Protein AF-0000000080697682 (afdb_homodimer)

Foldseek 3Di:
DDDPLVVVVVVCVVVQKAWAWKFFADPVQQQQDAPQAATEIETEIEHAPVQVVDPDNDDFWDKDDDPNRYIYIYGYLVVLLVCLQVQNLVSLLSLQGPGTSDHDPVLNVLCVVCSQVRHFLAVLLVVLLVQLVVLVVVDDLQDKDQLSSVVSNQQSLLQSVCCQPVNTRRHSYPLRSCVPPDPVLSVVVVVVSVVRRHDDNRDIDRDDPVVSVVSVVSSVVSVPDDGDDDDRGDCVSSVVSVVVVNCVVHND/DDDPLVVVVVVCVVVQKAWAWKFFADPVQQQQDAPQAATEIETEIEHAPVQVVDPDNDDFWDKDDDPNRYIYIYGYLVVLLVCLQVQNLVSLLSLQGPGTSDHDVVLNVLCVVCSQVRHALAVLLVVLLVQLVVLVVVDDLQDWAQLSSVVSNQQSLLQNVCCQPVNTRRHSYPLRSCVPPDPVLSVVVVVVSVVRRHDDNRDIDRDDPVVSVVSVVSSVVSVPDDGDDDDRGDCVSSVVSSVVVNCVVHND

Secondary structure (DSSP, 8-state):
---HHHHHHHHHHHHT-EEEEEEEEHHHHHT---TTPPEEEEEEEE--HHHHSSSSPPP-EEEEEETTTEEEEEEEHHHHHHHHHTT-HHHHHHTT-S-EEEE-HHHHHHHHHHHHHH--HHHHHHHHHHHHHHHHHT--TTSEEEHHHHHHHHHHHHHHHHHHHT-SPPPSSHHHHGGGS-HHHHHHHHHHHHHHHTS-TT-EEEPPHHHHHHHHHHHHHHHH---PPPP---SHHHHHHHHHHHHHHS--/---HHHHHHHHHHHHT-EEEEEEEEHHHHHT---TTPPEEEEEEEE--HHHHSSSSPPP-EEEEEETTTEEEEEEEHHHHHHHHHTT-HHHHHHTT-S-EEEE-HHHHHHHHHHHHHH--HHHHHHHHHHHHHHHHHT--TTSEEEHHHHHHHHHHHHHHHHHHHT-SPPPSSHHHHGGGS-HHHHHHHHHHHHHHTTS-TT-EEEPPHHHHHHHHHHHHHHHH---PPPP---SHHHHHHHHHHHHHHS--

pLDDT: mean 94.92, std 4.72, range [60.0, 98.81]

Solvent-accessible surface area (backbone atoms only — not comparable to full-atom values): 26744 Å² total; per-residue (Å²): 129,80,53,67,52,57,49,49,52,51,48,25,61,75,68,59,41,44,66,42,32,28,22,36,37,63,47,61,31,29,66,55,35,24,76,78,50,56,48,40,34,37,33,31,27,45,58,52,62,65,58,61,52,39,63,56,86,61,86,49,60,52,74,48,78,46,94,79,47,37,35,38,44,33,32,25,48,44,54,48,49,54,35,41,56,62,22,35,58,70,63,55,33,56,75,44,31,82,42,70,63,43,69,31,65,68,58,48,52,53,45,62,67,47,48,66,78,36,44,44,34,32,54,31,28,53,51,21,46,49,49,16,50,56,45,46,72,77,51,57,68,90,39,73,31,46,48,59,56,50,50,51,22,52,43,27,41,36,39,21,46,36,13,61,74,72,46,51,78,48,70,43,30,46,71,67,52,43,68,84,51,59,66,70,57,45,53,52,50,50,50,49,38,56,50,37,43,72,31,62,66,76,39,67,40,68,64,51,73,66,54,45,50,48,51,52,50,48,52,52,51,53,71,66,60,78,53,68,82,75,75,84,66,77,57,64,68,52,27,49,50,51,44,54,48,43,44,69,78,42,62,130,128,79,52,67,52,57,50,49,52,52,49,26,61,75,67,57,41,45,66,40,31,27,22,37,38,64,47,62,33,31,67,53,35,24,78,78,51,56,47,39,34,37,32,32,27,46,60,50,62,65,59,62,52,40,63,56,86,60,86,50,61,53,74,47,80,46,96,79,48,37,36,39,45,32,32,24,48,44,51,49,46,53,36,40,55,60,21,36,54,68,62,55,34,55,75,44,31,81,42,71,62,42,68,32,64,68,59,48,53,54,46,63,67,49,47,65,78,37,42,41,34,32,53,32,28,53,51,22,46,49,48,17,50,57,45,46,72,74,50,57,70,90,39,74,30,45,46,60,57,50,50,53,23,51,44,27,40,36,39,21,47,35,13,59,74,72,44,51,77,47,69,44,30,47,71,68,50,44,66,84,49,59,66,68,55,45,52,52,50,52,49,49,36,56,51,36,44,75,32,62,67,77,40,67,41,69,62,52,71,66,55,45,51,47,52,52,50,45,51,53,49,52,71,66,58,78,54,68,82,75,75,86,64,77,58,65,68,53,28,50,51,51,45,53,48,42,45,68,78,44,63,130

Sequence (504 aa):
MQPIPAKLATLAQQENLHFLLAVESGSRAWGFASPDSDYDVRALYIRPSAHYLAIDEGKDTFEFIEDEWFDVGAWDIRKALRLLRKSNAVLLEWLRSPVVYAADSAFVRDLNTLAPQYAQAAPLLHHYRGIARNALGAMDLHGEIRLKKWFYVLRPLLAARWAVQRGGIPPMTLAELMADLPPAAVAEIRDLIALKSGQAENYRHRLSASLIALTKTLAAEVAALTAPAPPAPATAPLDALFRTTLQRVYPCMQPIPAKLATLAQQENLHFLLAVESGSRAWGFASPDSDYDVRALYIRPSAHYLAIDEGKDTFEFIEDEWFDVGAWDIRKALRLLRKSNAVLLEWLRSPVVYAADSAFVRDLNTLAPQYAQAAPLLHHYRGIARNALGAMDLHGEIRLKKWFYVLRPLLAARWAVQRGGIPPMTLAELMADLPPAAVAEIRDLIALKSGQAENYRHRLSASLIALTKTLAAEVAALTAPAPPAPATAPLDALFRTTLQRVYPC

Radius of gyration: 32.2 Å; Cα contacts (8 Å, |Δi|>4): 781; chains: 2; bounding box: 49×93×56 Å

Nearest PDB structures (foldseek):
  7ae9-assembly2_G  TM=5.198E-01  e=7.297E-02  Aphanizomenon flos-aquae 2012/KM1/D3
  7bxo-assembly1_A  TM=4.953E-01  e=7.723E-02  Shewanella oneidensis MR-1
  6m6u-assembly1_F  TM=4.856E-01  e=1.085E-01  Shewanella oneidensis MR-1
  7bxo-assembly1_A  TM=5.392E-01  e=1.101E-01  Shewanella oneidensis MR-1
  7ae9-assembly2_G  TM=5.206E-01  e=9.833E-02  Aphanizomenon flos-aquae 2012/KM1/D3

Structure (mmCIF, N/CA/C/O backbone):
data_AF-0000000080697682-model_v1
#
loop_
_entity.id
_entity.type
_entity.pdbx_description
1 polymer Nucleotidyltransferase
#
loop_
_atom_site.group_PDB
_atom_site.id
_atom_site.type_symbol
_atom_site.label_atom_id
_atom_site.label_alt_id
_atom_site.label_comp_id
_atom_site.label_asym_id
_atom_site.label_entity_id
_atom_site.label_seq_id
_atom_site.pdbx_PDB_ins_code
_atom_site.Cartn_x
_atom_site.Cartn_y
_atom_site.Cartn_z
_atom_site.occupancy
_atom_site.B_iso_or_equiv
_atom_site.auth_seq_id
_atom_site.auth_comp_id
_atom_site.auth_asym_id
_atom_site.auth_atom_id
_atom_site.pdbx_PDB_model_num
ATOM 1 N N . MET A 1 1 ? -19.75 34.781 -6.543 1 60.12 1 MET A N 1
ATOM 2 C CA . MET A 1 1 ? -18.859 33.656 -6.344 1 60.12 1 MET A CA 1
ATOM 3 C C . MET A 1 1 ? -19.391 32.719 -5.262 1 60.12 1 MET A C 1
ATOM 5 O O . MET A 1 1 ? -19.953 33.156 -4.262 1 60.12 1 MET A O 1
ATOM 9 N N . GLN A 1 2 ? -19.625 31.422 -5.609 1 72.12 2 GLN A N 1
ATOM 10 C CA . GLN A 1 2 ? -20.141 30.484 -4.617 1 72.12 2 GLN A CA 1
ATOM 11 C C . GLN A 1 2 ? -19.281 30.469 -3.361 1 72.12 2 GLN A C 1
ATOM 13 O O . GLN A 1 2 ? -18.047 30.5 -3.447 1 72.12 2 GLN A O 1
ATOM 18 N N . PRO A 1 3 ? -19.984 30.625 -2.279 1 87.75 3 PRO A N 1
ATOM 19 C CA . PRO A 1 3 ? -19.219 30.516 -1.034 1 87.75 3 PRO A CA 1
ATOM 20 C C . PRO A 1 3 ? -18.453 29.203 -0.914 1 87.75 3 PRO A C 1
ATOM 22 O O . PRO A 1 3 ? -18.844 28.203 -1.517 1 87.75 3 PRO A O 1
ATOM 25 N N . ILE A 1 4 ? -17.328 29.219 -0.329 1 92 4 ILE A N 1
ATOM 26 C CA . ILE A 1 4 ? -16.391 28.109 -0.208 1 92 4 ILE A CA 1
ATOM 27 C C . ILE A 1 4 ? -17.141 26.875 0.284 1 92 4 ILE A C 1
ATOM 29 O O . ILE A 1 4 ? -16.984 25.781 -0.284 1 92 4 ILE A O 1
ATOM 33 N N . PRO A 1 5 ? -18.094 26.953 1.247 1 94.38 5 PRO A N 1
ATOM 34 C CA . PRO A 1 5 ? -18.828 25.75 1.671 1 94.38 5 PRO A CA 1
ATOM 35 C C . PRO A 1 5 ? -19.672 25.156 0.551 1 94.38 5 PRO A C 1
ATOM 37 O O . PRO A 1 5 ? -19.75 23.922 0.434 1 94.38 5 PRO A O 1
ATOM 40 N N . ALA A 1 6 ? -20.219 25.953 -0.236 1 94.12 6 ALA A N 1
ATOM 41 C CA . ALA A 1 6 ? -21.016 25.453 -1.359 1 94.12 6 ALA A CA 1
ATOM 42 C C . ALA A 1 6 ? -20.125 24.766 -2.395 1 94.12 6 ALA A C 1
ATOM 44 O O . ALA A 1 6 ? -20.516 23.75 -2.971 1 94.12 6 ALA A O 1
ATOM 45 N N . LYS A 1 7 ? -18.984 25.359 -2.604 1 93.25 7 LYS A N 1
ATOM 46 C CA . LYS A 1 7 ? -18.031 24.75 -3.527 1 93.25 7 LYS A CA 1
ATOM 47 C C . LYS A 1 7 ? -17.562 23.391 -3.02 1 93.25 7 LYS A C 1
ATOM 49 O O . LYS A 1 7 ? -17.438 22.453 -3.797 1 93.25 7 LYS A O 1
ATOM 54 N N . LEU A 1 8 ? -17.391 23.312 -1.742 1 95.88 8 LEU A N 1
ATOM 55 C CA . LEU A 1 8 ? -16.953 22.047 -1.133 1 95.88 8 LEU A CA 1
ATOM 56 C C . LEU A 1 8 ? -18.031 20.984 -1.259 1 95.88 8 LEU A C 1
ATOM 58 O O . LEU A 1 8 ? -17.734 19.812 -1.495 1 95.88 8 LEU A O 1
ATOM 62 N N . ALA A 1 9 ? -19.234 21.391 -1.108 1 96.31 9 ALA A N 1
ATOM 63 C CA . ALA A 1 9 ? -20.359 20.453 -1.254 1 96.31 9 ALA A CA 1
ATOM 64 C C . ALA A 1 9 ? -20.422 19.906 -2.672 1 96.31 9 ALA A C 1
ATOM 66 O O . ALA A 1 9 ? -20.656 18.703 -2.865 1 96.31 9 ALA A O 1
ATOM 67 N N . THR A 1 10 ? -20.234 20.781 -3.627 1 95.12 10 THR A N 1
ATOM 68 C CA . THR A 1 10 ? -20.219 20.359 -5.023 1 95.12 10 THR A CA 1
ATOM 69 C C . THR A 1 10 ? -19.062 19.391 -5.281 1 95.12 10 THR A C 1
ATOM 71 O O . THR A 1 10 ? -19.266 18.359 -5.934 1 95.12 10 THR A O 1
ATOM 74 N N . LEU A 1 11 ? -17.922 19.734 -4.75 1 95.06 11 LEU A N 1
ATOM 75 C CA . LEU A 1 11 ? -16.75 18.891 -4.91 1 95.06 11 LEU A CA 1
ATOM 76 C C . LEU A 1 11 ? -16.969 17.531 -4.273 1 95.06 11 LEU A C 1
ATOM 78 O O . LEU A 1 11 ? -16.562 16.5 -4.828 1 95.06 11 LEU A O 1
ATOM 82 N N . ALA A 1 12 ? -17.578 17.5 -3.08 1 97.06 12 ALA A N 1
ATOM 83 C CA . ALA A 1 12 ? -17.859 16.25 -2.381 1 97.06 12 ALA A CA 1
ATOM 84 C C . ALA A 1 12 ? -18.734 15.336 -3.232 1 97.06 12 ALA A C 1
ATOM 86 O O . ALA A 1 12 ? -18.516 14.125 -3.293 1 97.06 12 ALA A O 1
ATOM 87 N N . GLN A 1 13 ? -19.703 15.891 -3.883 1 96.69 13 GLN A N 1
ATOM 88 C CA . GLN A 1 13 ? -20.594 15.125 -4.754 1 96.69 13 GLN A CA 1
ATOM 89 C C . GLN A 1 13 ? -19.844 14.617 -5.984 1 96.69 13 GLN A C 1
ATOM 91 O O . GLN A 1 13 ? -19.969 13.445 -6.348 1 96.69 13 GLN A O 1
ATOM 96 N N . GLN A 1 14 ? -19.094 15.492 -6.594 1 95.5 14 GLN A N 1
ATOM 97 C CA . GLN A 1 14 ? -18.375 15.156 -7.809 1 95.5 14 GLN A CA 1
ATOM 98 C C . GLN A 1 14 ? -17.344 14.047 -7.551 1 95.5 14 GLN A C 1
ATOM 100 O O . GLN A 1 14 ? -17.172 13.156 -8.375 1 95.5 14 GLN A O 1
ATOM 105 N N . GLU A 1 15 ? -16.719 14.078 -6.402 1 95 15 GLU A N 1
ATOM 106 C CA . GLU A 1 15 ? -15.641 13.156 -6.07 1 95 15 GLU A CA 1
ATOM 107 C C . GLU A 1 15 ? -16.156 11.969 -5.27 1 95 15 GLU A C 1
ATOM 109 O O . GLU A 1 15 ? -15.406 11.031 -4.973 1 95 15 GLU A O 1
ATOM 114 N N . ASN A 1 16 ? -17.438 11.977 -4.906 1 96.31 16 ASN A N 1
ATOM 115 C CA . ASN A 1 16 ? -18.062 10.922 -4.113 1 96.31 16 ASN A CA 1
ATOM 116 C C . ASN A 1 16 ? -17.297 10.68 -2.809 1 96.31 16 ASN A C 1
ATOM 118 O O . ASN A 1 16 ? -16.844 9.57 -2.549 1 96.31 16 ASN A O 1
ATOM 122 N N . LEU A 1 17 ? -17.188 11.727 -2.025 1 97.69 17 LEU A N 1
ATOM 123 C CA . LEU A 1 17 ? -16.516 11.672 -0.733 1 97.69 17 LEU A CA 1
ATOM 124 C C . LEU A 1 17 ? -17.234 12.555 0.289 1 97.69 17 LEU A C 1
ATOM 126 O O . LEU A 1 17 ? -18.172 13.273 -0.054 1 97.69 17 LEU A O 1
ATOM 130 N N . HIS A 1 18 ? -16.938 12.398 1.51 1 98.38 18 HIS A N 1
ATOM 131 C CA . HIS A 1 18 ? -17.422 13.211 2.627 1 98.38 18 HIS A CA 1
ATOM 132 C C . HIS A 1 18 ? -16.266 13.969 3.291 1 98.38 18 HIS A C 1
ATOM 134 O O . HIS A 1 18 ? -15.297 13.359 3.74 1 98.38 18 HIS A O 1
ATOM 140 N N . PHE A 1 19 ? -16.359 15.266 3.273 1 98.62 19 PHE A N 1
ATOM 141 C CA . PHE A 1 19 ? -15.344 16.062 3.951 1 98.62 19 PHE A CA 1
ATOM 142 C C . PHE A 1 19 ? -15.477 15.93 5.465 1 98.62 19 PHE A C 1
ATOM 144 O O . PHE A 1 19 ? -16.547 16.203 6.023 1 98.62 19 PHE A O 1
ATOM 151 N N . LEU A 1 20 ? -14.438 15.516 6.086 1 98.81 20 LEU A N 1
ATOM 152 C CA . LEU A 1 20 ? -14.391 15.375 7.539 1 98.81 20 LEU A CA 1
ATOM 153 C C . LEU A 1 20 ? -13.969 16.688 8.195 1 98.81 20 LEU A C 1
ATOM 155 O O . LEU A 1 20 ? -14.367 16.969 9.328 1 98.81 20 LEU A O 1
ATOM 159 N N . LEU A 1 21 ? -13.188 17.375 7.52 1 98.62 21 LEU A N 1
ATOM 160 C CA . LEU A 1 21 ? -12.68 18.688 7.922 1 98.62 21 LEU A CA 1
ATOM 161 C C . LEU A 1 21 ? -12.211 19.484 6.711 1 98.62 21 LEU A C 1
ATOM 163 O O . LEU A 1 21 ? -11.555 18.938 5.82 1 98.62 21 LEU A O 1
ATOM 167 N N . ALA A 1 22 ? -12.562 20.703 6.598 1 98.5 22 ALA A N 1
ATOM 168 C CA . ALA A 1 22 ? -12.047 21.656 5.613 1 98.5 22 ALA A CA 1
ATOM 169 C C . ALA A 1 22 ? -11.766 23.016 6.254 1 98.5 22 ALA A C 1
ATOM 171 O O . ALA A 1 22 ? -12.648 23.594 6.887 1 98.5 22 ALA A O 1
ATOM 172 N N . VAL A 1 23 ? -10.555 23.438 6.07 1 98 23 VAL A N 1
ATOM 173 C CA . VAL A 1 23 ? -10.148 24.641 6.789 1 98 23 VAL A CA 1
ATOM 174 C C . VAL A 1 23 ? -9.312 25.531 5.875 1 98 23 VAL A C 1
ATOM 176 O O . VAL A 1 23 ? -8.844 25.094 4.824 1 98 23 VAL A O 1
ATOM 179 N N . GLU A 1 24 ? -9.234 26.797 6.32 1 96.75 24 GLU A N 1
ATOM 180 C CA . GLU A 1 24 ? -8.305 27.703 5.672 1 96.75 24 GLU A CA 1
ATOM 181 C C . GLU A 1 24 ? -6.879 27.484 6.152 1 96.75 24 GLU A C 1
ATOM 183 O O . GLU A 1 24 ? -6.648 27.25 7.344 1 96.75 24 GLU A O 1
ATOM 188 N N . SER A 1 25 ? -6.008 27.391 5.223 1 94.88 25 SER A N 1
ATOM 189 C CA . SER A 1 25 ? -4.586 27.375 5.539 1 94.88 25 SER A CA 1
ATOM 190 C C . SER A 1 25 ? -3.871 28.578 4.945 1 94.88 25 SER A C 1
ATOM 192 O O . SER A 1 25 ? -4.516 29.547 4.523 1 94.88 25 SER A O 1
ATOM 194 N N . GLY A 1 26 ? -2.635 28.719 5.121 1 91 26 GLY A N 1
ATOM 195 C CA . GLY A 1 26 ? -1.855 29.781 4.523 1 91 26 GLY A CA 1
ATOM 196 C C . GLY A 1 26 ? -1.986 31.109 5.27 1 91 26 GLY A C 1
ATOM 197 O O . GLY A 1 26 ? -2.223 31.109 6.477 1 91 26 GLY A O 1
ATOM 198 N N . SER A 1 27 ? -1.855 32.156 4.457 1 90.38 27 SER A N 1
ATOM 199 C CA . SER A 1 27 ? -1.736 33.5 5.043 1 90.38 27 SER A CA 1
ATOM 200 C C . SER A 1 27 ? -3.021 33.906 5.754 1 90.38 27 SER A C 1
ATOM 202 O O . SER A 1 27 ? -2.977 34.531 6.816 1 90.38 27 SER A O 1
ATOM 204 N N . ARG A 1 28 ? -4.098 33.594 5.203 1 90.69 28 ARG A N 1
ATOM 205 C CA . ARG A 1 28 ? -5.375 33.969 5.805 1 90.69 28 ARG A CA 1
ATOM 206 C C . ARG A 1 28 ? -5.551 33.281 7.164 1 90.69 28 ARG A C 1
ATOM 208 O O . ARG A 1 28 ? -6.012 33.906 8.117 1 90.69 28 ARG A O 1
ATOM 215 N N . ALA A 1 29 ? -5.141 32.062 7.258 1 92.81 29 ALA A N 1
ATOM 216 C CA . ALA A 1 29 ? -5.242 31.328 8.523 1 92.81 29 ALA A CA 1
ATOM 217 C C . ALA A 1 29 ? -4.191 31.797 9.516 1 92.81 29 ALA A C 1
ATOM 219 O O . ALA A 1 29 ? -4.43 31.812 10.727 1 92.81 29 ALA A O 1
ATOM 220 N N . TRP A 1 30 ? -3.076 32.219 9.016 1 92.81 30 TRP A N 1
ATOM 221 C CA . TRP A 1 30 ? -1.981 32.656 9.875 1 92.81 30 TRP A CA 1
ATOM 222 C C . TRP A 1 30 ? -2.236 34.062 10.422 1 92.81 30 TRP A C 1
ATOM 224 O O . TRP A 1 30 ? -1.605 34.469 11.391 1 92.81 30 TRP A O 1
ATOM 234 N N . GLY A 1 31 ? -3.068 34.844 9.703 1 90.25 31 GLY A N 1
ATOM 235 C CA . GLY A 1 31 ? -3.473 36.125 10.219 1 90.25 31 GLY A CA 1
ATOM 236 C C . GLY A 1 31 ? -2.738 37.281 9.578 1 90.25 31 GLY A C 1
ATOM 237 O O . GLY A 1 31 ? -2.639 38.375 10.156 1 90.25 31 GLY A O 1
ATOM 238 N N . PHE A 1 32 ? -2.156 37.125 8.445 1 90.56 32 PHE A N 1
ATOM 239 C CA . PHE A 1 32 ? -1.452 38.219 7.828 1 90.56 32 PHE A CA 1
ATOM 240 C C . PHE A 1 32 ? -1.725 38.281 6.328 1 90.56 32 PHE A C 1
ATOM 242 O O . PHE A 1 32 ? -0.826 38.594 5.539 1 90.56 32 PHE A O 1
ATOM 249 N N . ALA A 1 33 ? -2.943 37.938 5.945 1 90 33 ALA A N 1
ATOM 250 C CA . ALA A 1 33 ? -3.34 37.906 4.539 1 90 33 ALA A CA 1
ATOM 251 C C . ALA A 1 33 ? -3.406 39.344 3.982 1 90 33 ALA A C 1
ATOM 253 O O . ALA A 1 33 ? -3.74 40.281 4.707 1 90 33 ALA A O 1
ATOM 254 N N . SER A 1 34 ? -3.025 39.406 2.73 1 88.75 34 SER A N 1
ATOM 255 C CA . SER A 1 34 ? -3.314 40.594 1.941 1 88.75 34 SER A CA 1
ATOM 256 C C . SER A 1 34 ? -4.695 40.5 1.304 1 88.75 34 SER A C 1
ATOM 258 O O . SER A 1 34 ? -5.316 39.438 1.278 1 88.75 34 SER A O 1
ATOM 260 N N . PRO A 1 35 ? -5.164 41.688 0.806 1 85.44 35 PRO A N 1
ATOM 261 C CA . PRO A 1 35 ? -6.461 41.656 0.125 1 85.44 35 PRO A CA 1
ATOM 262 C C . PRO A 1 35 ? -6.488 40.688 -1.053 1 85.44 35 PRO A C 1
ATOM 264 O O . PRO A 1 35 ? -7.523 40.062 -1.334 1 85.44 35 PRO A O 1
ATOM 267 N N . ASP A 1 36 ? -5.391 40.5 -1.7 1 86.75 36 ASP A N 1
ATOM 268 C CA . ASP A 1 36 ? -5.348 39.688 -2.91 1 86.75 36 AS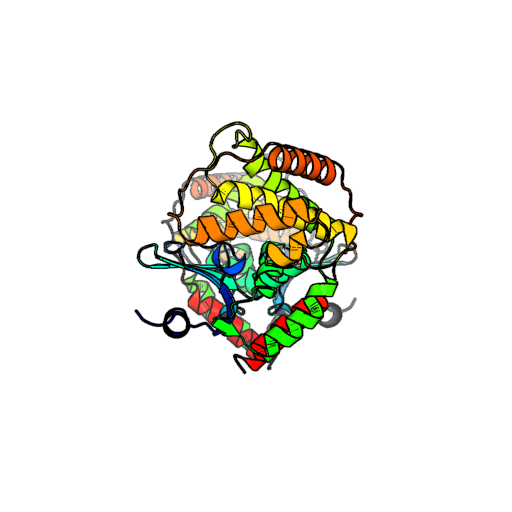P A CA 1
ATOM 269 C C . ASP A 1 36 ? -4.781 38.312 -2.617 1 86.75 36 ASP A C 1
ATOM 271 O O . ASP A 1 36 ? -4.422 37.562 -3.537 1 86.75 36 ASP A O 1
ATOM 275 N N . SER A 1 37 ? -4.766 38.031 -1.302 1 88.12 37 SER A N 1
ATOM 276 C CA . SER A 1 37 ? -4.32 36.688 -0.958 1 88.12 37 SER A CA 1
ATOM 277 C C . SER A 1 37 ? -5.328 35.625 -1.412 1 88.12 37 SER A C 1
ATOM 279 O O . SER A 1 37 ? -6.539 35.844 -1.32 1 88.12 37 SER A O 1
ATOM 281 N N . ASP A 1 38 ? -4.859 34.531 -1.916 1 89 38 ASP A N 1
ATOM 282 C CA . ASP A 1 38 ? -5.719 33.438 -2.346 1 89 38 ASP A CA 1
ATOM 283 C C . ASP A 1 38 ? -6.262 32.656 -1.146 1 89 38 ASP A C 1
ATOM 285 O O . ASP A 1 38 ? -5.875 32.938 -0.005 1 89 38 ASP A O 1
ATOM 289 N N . TYR A 1 39 ? -7.359 31.906 -1.436 1 92.25 39 TYR A N 1
ATOM 290 C CA . TYR A 1 39 ? -7.898 30.969 -0.446 1 92.25 39 TYR A CA 1
ATOM 291 C C . TYR A 1 39 ? -7.277 29.594 -0.598 1 92.25 39 TYR A C 1
ATOM 293 O O . TYR A 1 39 ? -7.406 28.953 -1.648 1 92.25 39 TYR A O 1
ATOM 301 N N . ASP A 1 40 ? -6.617 29.188 0.394 1 93.94 40 ASP A N 1
ATOM 302 C CA . ASP A 1 40 ? -5.969 27.875 0.459 1 93.94 40 ASP A CA 1
ATOM 303 C C . ASP A 1 40 ? -6.734 26.938 1.375 1 93.94 40 ASP A C 1
ATOM 305 O O . ASP A 1 40 ? -6.516 26.922 2.588 1 93.94 40 ASP A O 1
ATOM 309 N N . VAL A 1 41 ? -7.531 26.141 0.739 1 96.88 41 VAL A N 1
ATOM 310 C CA . VAL A 1 41 ? -8.367 25.234 1.531 1 96.88 41 VAL A CA 1
ATOM 311 C C . VAL A 1 41 ? -7.688 23.875 1.647 1 96.88 41 VAL A C 1
ATOM 313 O O . VAL A 1 41 ? -7.211 23.328 0.652 1 96.88 41 VAL A O 1
ATOM 316 N N . ARG A 1 42 ? -7.578 23.391 2.82 1 98.12 42 ARG A N 1
ATOM 317 C CA . ARG A 1 42 ? -7.07 22.047 3.119 1 98.12 42 ARG A CA 1
ATOM 318 C C . ARG A 1 42 ? -8.141 21.203 3.795 1 98.12 42 ARG A C 1
ATOM 320 O O . ARG A 1 42 ? -8.898 21.688 4.629 1 98.12 42 ARG A O 1
ATOM 327 N N . ALA A 1 43 ? -8.156 19.938 3.377 1 98.5 43 ALA A N 1
ATOM 328 C CA . ALA A 1 43 ? -9.305 19.156 3.844 1 98.5 43 ALA A CA 1
ATOM 329 C C . ALA A 1 43 ? -8.914 17.703 4.102 1 98.5 43 ALA A C 1
ATOM 331 O O . ALA A 1 43 ? -7.883 17.234 3.613 1 98.5 43 ALA A O 1
ATOM 332 N N . LEU A 1 44 ? -9.656 17.078 4.941 1 98.75 44 LEU A N 1
ATOM 333 C CA . LEU A 1 44 ? -9.68 15.641 5.176 1 98.75 44 LEU A CA 1
ATOM 334 C C . LEU A 1 44 ? -10.992 15.039 4.684 1 98.75 44 LEU A C 1
ATOM 336 O O . LEU A 1 44 ? -12.062 15.625 4.883 1 98.75 44 LEU A O 1
ATOM 340 N N . TYR A 1 45 ? -10.867 13.945 4.062 1 98.75 45 TYR A N 1
ATOM 341 C CA . TYR A 1 45 ? -12.086 13.336 3.535 1 98.75 45 TYR A CA 1
ATOM 342 C C . TYR A 1 45 ? -12.078 11.828 3.734 1 98.75 45 TYR A C 1
ATOM 344 O O . TYR A 1 45 ? -11.047 11.25 4.094 1 98.75 45 TYR A O 1
ATOM 352 N N . ILE A 1 46 ? -13.227 11.258 3.627 1 98.69 46 ILE A N 1
ATOM 353 C CA . ILE A 1 46 ? -13.422 9.812 3.664 1 98.69 46 ILE A CA 1
ATOM 354 C C . ILE A 1 46 ? -14.312 9.383 2.502 1 98.69 46 ILE A C 1
ATOM 356 O O . ILE A 1 46 ? -15.156 10.148 2.039 1 98.69 46 ILE A O 1
ATOM 360 N N . ARG A 1 47 ? -14.055 8.25 2.025 1 98 47 ARG A N 1
ATOM 361 C CA . ARG A 1 47 ? -14.828 7.691 0.92 1 98 47 ARG A CA 1
ATOM 362 C C . ARG A 1 47 ? -15.641 6.484 1.376 1 98 47 ARG A C 1
ATOM 364 O O . ARG A 1 47 ? -15.484 6.012 2.504 1 98 47 ARG A O 1
ATOM 371 N N . PRO A 1 48 ? -16.578 6.055 0.54 1 97.44 48 PRO A N 1
ATOM 372 C CA . PRO A 1 48 ? -17.344 4.852 0.879 1 97.44 48 PRO A CA 1
ATOM 373 C C . PRO A 1 48 ? -16.453 3.627 1.084 1 97.44 48 PRO A C 1
ATOM 375 O O . PRO A 1 48 ? -15.352 3.564 0.543 1 97.44 48 PRO A O 1
ATOM 378 N N . SER A 1 49 ? -16.984 2.627 1.825 1 95.69 49 SER A N 1
ATOM 379 C CA . SER A 1 49 ? -16.25 1.446 2.244 1 95.69 49 SER A CA 1
ATOM 380 C C . SER A 1 49 ? -15.656 0.711 1.044 1 95.69 49 SER A C 1
ATOM 382 O O . SER A 1 49 ? -14.578 0.119 1.139 1 95.69 49 SER A O 1
ATOM 384 N N . ALA A 1 50 ? -16.344 0.765 -0.068 1 95.31 50 ALA A N 1
ATOM 385 C CA . ALA A 1 50 ? -15.906 0.06 -1.271 1 95.31 50 ALA A CA 1
ATOM 386 C C . ALA A 1 50 ? -14.555 0.582 -1.749 1 95.31 50 ALA A C 1
ATOM 388 O O . ALA A 1 50 ? -13.773 -0.163 -2.34 1 95.31 50 ALA A O 1
ATOM 389 N N . HIS A 1 51 ? -14.305 1.854 -1.5 1 96.25 51 HIS A N 1
ATOM 390 C CA . HIS A 1 51 ? -13.031 2.455 -1.869 1 96.25 51 HIS A CA 1
ATOM 391 C C . HIS A 1 51 ? -11.883 1.82 -1.1 1 96.25 51 HIS A C 1
ATOM 393 O O . HIS A 1 51 ? -10.797 1.611 -1.654 1 96.25 51 HIS A O 1
ATOM 399 N N . TYR A 1 52 ? -12.141 1.501 0.164 1 97.19 52 TYR A N 1
ATOM 400 C CA . TYR A 1 52 ? -11.109 0.972 1.044 1 97.19 52 TYR A CA 1
ATOM 401 C C . TYR A 1 52 ? -11.023 -0.545 0.934 1 97.19 52 TYR A C 1
ATOM 403 O O . TYR A 1 52 ? -9.984 -1.139 1.246 1 97.19 52 TYR A O 1
ATOM 411 N N . LEU A 1 53 ? -12.102 -1.132 0.55 1 96.62 53 LEU A N 1
ATOM 412 C CA . LEU A 1 53 ? -12.156 -2.576 0.345 1 96.62 53 LEU A CA 1
ATOM 413 C C . LEU A 1 53 ? -11.969 -2.922 -1.128 1 96.62 53 LEU A C 1
ATOM 415 O O . LEU A 1 53 ? -12.859 -3.494 -1.755 1 96.62 53 LEU A O 1
ATOM 419 N N . ALA A 1 54 ? -10.891 -2.6 -1.668 1 97 54 ALA A N 1
ATOM 420 C CA . ALA A 1 54 ? -10.438 -2.861 -3.031 1 97 54 ALA A CA 1
ATOM 421 C C . ALA A 1 54 ? -9.102 -3.6 -3.031 1 97 54 ALA A C 1
ATOM 423 O O . ALA A 1 54 ? -8.406 -3.637 -2.014 1 97 54 ALA A O 1
ATOM 424 N N . ILE A 1 55 ? -8.695 -4.18 -4.109 1 97.5 55 ILE A N 1
ATOM 425 C CA . ILE A 1 55 ? -7.473 -4.977 -4.133 1 97.5 55 ILE A CA 1
ATOM 426 C C . ILE A 1 55 ? -6.258 -4.055 -4.223 1 97.5 55 ILE A C 1
ATOM 428 O O . ILE A 1 55 ? -5.148 -4.438 -3.846 1 97.5 55 ILE A O 1
ATOM 432 N N . ASP A 1 56 ? -6.512 -2.842 -4.719 1 96 56 ASP A N 1
ATOM 433 C CA . ASP A 1 56 ? -5.473 -1.818 -4.77 1 96 56 ASP A CA 1
ATOM 434 C C . ASP A 1 56 ? -5.762 -0.695 -3.775 1 96 56 ASP A C 1
ATOM 436 O O . ASP A 1 56 ? -6.918 -0.446 -3.432 1 96 56 ASP A O 1
ATOM 440 N N . GLU A 1 57 ? -4.688 -0.106 -3.332 1 93.69 57 GLU A N 1
ATOM 441 C CA . GLU A 1 57 ? -4.879 1.127 -2.574 1 93.69 57 GLU A CA 1
ATOM 442 C C . GLU A 1 57 ? -5.305 2.275 -3.486 1 93.69 57 GLU A C 1
ATOM 444 O O . GLU A 1 57 ? -4.691 2.5 -4.535 1 93.69 57 GLU A O 1
ATOM 449 N N . GLY A 1 58 ? -6.316 2.943 -3.176 1 92.69 58 GLY A N 1
ATOM 450 C CA . GLY A 1 58 ? -6.781 4.074 -3.961 1 92.69 58 GLY A CA 1
ATOM 451 C C . GLY A 1 58 ? -5.988 5.344 -3.701 1 92.69 58 GLY A C 1
ATOM 452 O O . GLY A 1 58 ? -5.16 5.391 -2.791 1 92.69 58 GLY A O 1
ATOM 453 N N . LYS A 1 59 ? -6.258 6.305 -4.574 1 94.94 59 LYS A N 1
ATOM 454 C CA . LYS A 1 59 ? -5.664 7.621 -4.359 1 94.94 59 LYS A CA 1
ATOM 455 C C . LYS A 1 59 ? -6.004 8.156 -2.971 1 94.94 59 LYS A C 1
ATOM 457 O O . LYS A 1 59 ? -7.133 8 -2.5 1 94.94 59 LYS A O 1
ATOM 462 N N . ASP A 1 60 ? -4.996 8.719 -2.354 1 97.44 60 ASP A N 1
ATOM 463 C CA . ASP A 1 60 ? -5.219 9.172 -0.983 1 97.44 60 ASP A CA 1
ATOM 464 C C . ASP A 1 60 ? -5.113 10.695 -0.879 1 97.44 60 ASP A C 1
ATOM 466 O O . ASP A 1 60 ? -5.012 11.242 0.22 1 97.44 60 ASP A O 1
ATOM 470 N N . THR A 1 61 ? -5.043 11.359 -2.027 1 97.56 61 THR A N 1
ATOM 471 C CA . THR A 1 61 ? -5.055 12.82 -2.096 1 97.56 61 THR A CA 1
ATOM 472 C C . THR A 1 61 ? -5.918 13.297 -3.264 1 97.56 61 THR A C 1
ATOM 474 O O . THR A 1 61 ? -6.168 12.539 -4.203 1 97.56 61 THR A O 1
ATOM 477 N N . PHE A 1 62 ? -6.414 14.367 -3.182 1 92.56 62 PHE A N 1
ATOM 478 C CA . PHE A 1 62 ? -6.902 15.031 -4.383 1 92.56 62 PHE A CA 1
ATOM 479 C C . PHE A 1 62 ? -6.676 16.531 -4.293 1 92.56 62 PHE A C 1
ATOM 481 O O . PHE A 1 62 ? -6.543 17.094 -3.199 1 92.56 62 PHE A O 1
ATOM 488 N N . GLU A 1 63 ? -6.516 17.188 -5.367 1 94.19 63 GLU A N 1
ATOM 489 C CA . GLU A 1 63 ? -6.312 18.625 -5.516 1 94.19 63 GLU A CA 1
ATOM 490 C C . GLU A 1 63 ? -7.312 19.234 -6.496 1 94.19 63 GLU A C 1
ATOM 492 O O . GLU A 1 63 ? -7.68 18.594 -7.488 1 94.19 63 GLU A O 1
ATOM 497 N N . PHE A 1 64 ? -7.777 20.344 -6.129 1 93.38 64 PHE A N 1
ATOM 498 C CA . PHE A 1 64 ? -8.672 21.125 -6.973 1 93.38 64 PHE A CA 1
ATOM 499 C C . PHE A 1 64 ? -8.234 22.594 -7.016 1 93.38 64 PHE A C 1
ATOM 501 O O . PHE A 1 64 ? -8.023 23.219 -5.973 1 93.38 64 PHE A O 1
ATOM 508 N N . ILE A 1 65 ? -7.977 23.141 -8.188 1 90.06 65 ILE A N 1
ATOM 509 C CA . ILE A 1 65 ? -7.57 24.531 -8.359 1 90.06 65 ILE A CA 1
ATOM 510 C C . ILE A 1 65 ? -8.578 25.25 -9.242 1 90.06 65 ILE A C 1
ATOM 512 O O . ILE A 1 65 ? -8.977 24.75 -10.297 1 90.06 65 ILE A O 1
ATOM 516 N N . GLU A 1 66 ? -9.07 26.297 -8.75 1 87.06 66 GLU A N 1
ATOM 517 C CA . GLU A 1 66 ? -9.953 27.156 -9.547 1 87.06 66 GLU A CA 1
ATOM 518 C C . GLU A 1 66 ? -9.352 28.547 -9.742 1 87.06 66 GLU A C 1
ATOM 520 O O . GLU A 1 66 ? -9.266 29.328 -8.789 1 87.06 66 GLU A O 1
ATOM 525 N N . ASP A 1 67 ? -9.18 29.031 -10.945 1 80.38 67 ASP A N 1
ATOM 526 C CA . ASP A 1 67 ? -8.773 30.359 -11.422 1 80.38 67 ASP A CA 1
ATOM 527 C C . ASP A 1 67 ? -7.695 30.953 -10.523 1 80.38 67 ASP A C 1
ATOM 529 O O . ASP A 1 67 ? -7.68 32.156 -10.289 1 80.38 67 ASP A O 1
ATOM 533 N N . GLU A 1 68 ? -7.074 30.297 -9.758 1 76.06 68 GLU A N 1
ATOM 534 C CA . GLU A 1 68 ? -5.883 30.672 -9 1 76.06 68 GLU A CA 1
ATOM 535 C C . GLU A 1 68 ? -6.254 31.391 -7.715 1 76.06 68 GLU A C 1
ATOM 537 O O . GLU A 1 68 ? -5.379 31.797 -6.941 1 76.06 68 GLU A O 1
ATOM 542 N N . TRP A 1 69 ? -7.613 31.672 -7.5 1 82.38 69 TRP A N 1
ATOM 543 C CA . TRP A 1 69 ? -7.961 32.375 -6.258 1 82.38 69 TRP A CA 1
ATOM 544 C C . TRP A 1 69 ? -8.32 31.359 -5.164 1 82.38 69 TRP A C 1
ATOM 546 O O . TRP A 1 69 ? -8.32 31.703 -3.98 1 82.38 69 TRP A O 1
ATOM 556 N N . PHE A 1 70 ? -8.602 30.125 -5.641 1 86.94 70 PHE A N 1
ATOM 557 C CA . PHE A 1 70 ? -9.133 29.125 -4.719 1 86.94 70 PHE A CA 1
ATOM 558 C C . PHE A 1 70 ? -8.555 27.75 -5.02 1 86.94 70 PHE A C 1
ATOM 560 O O . PHE A 1 70 ? -8.641 27.266 -6.152 1 86.94 70 PHE A O 1
ATOM 567 N N . ASP A 1 71 ? -7.863 27.188 -4.105 1 93.62 71 ASP A N 1
ATOM 568 C CA . ASP A 1 71 ? -7.367 25.828 -4.301 1 93.62 71 ASP A CA 1
ATOM 569 C C . ASP A 1 71 ? -7.684 24.953 -3.092 1 93.62 71 ASP A C 1
ATOM 571 O O . ASP A 1 71 ? -7.734 25.438 -1.96 1 93.62 71 ASP A O 1
ATOM 575 N N . VAL A 1 72 ? -7.957 23.719 -3.338 1 95.62 72 VAL A N 1
ATOM 576 C CA . VAL A 1 72 ? -8.242 22.719 -2.309 1 95.62 72 VAL A CA 1
ATOM 577 C C . VAL A 1 72 ? -7.211 21.609 -2.375 1 95.62 72 VAL A C 1
ATOM 579 O O . VAL A 1 72 ? -6.965 21.031 -3.443 1 95.62 72 VAL A O 1
ATOM 582 N N . GLY A 1 73 ? -6.484 21.375 -1.35 1 97.19 73 GLY A N 1
ATOM 583 C CA . GLY A 1 73 ? -5.695 20.172 -1.13 1 97.19 73 GLY A CA 1
ATOM 584 C C . GLY A 1 73 ? -6.266 19.281 -0.045 1 97.19 73 GLY A C 1
ATOM 585 O O . GLY A 1 73 ? -6.457 19.719 1.092 1 97.19 73 GLY A O 1
ATOM 586 N N . ALA A 1 74 ? -6.566 18.031 -0.418 1 98.06 74 ALA A N 1
ATOM 587 C CA . ALA A 1 74 ? -7.27 17.188 0.542 1 98.06 74 ALA A CA 1
ATOM 588 C C . ALA A 1 74 ? -6.57 15.836 0.702 1 98.06 74 ALA A C 1
ATOM 590 O O . ALA A 1 74 ? -5.988 15.312 -0.253 1 98.06 74 ALA A O 1
ATOM 591 N N . TRP A 1 75 ? -6.617 15.336 1.934 1 98.69 75 TRP A N 1
ATOM 592 C CA . TRP A 1 75 ? -6.047 14.031 2.262 1 98.69 75 TRP A CA 1
ATOM 593 C C . TRP A 1 75 ? -7.137 13.055 2.68 1 98.69 75 TRP A C 1
ATOM 595 O O . TRP A 1 75 ? -8.055 13.414 3.414 1 98.69 75 TRP A O 1
ATOM 605 N N . ASP A 1 76 ? -6.996 11.875 2.26 1 98.69 76 ASP A N 1
ATOM 606 C CA . ASP A 1 76 ? -7.836 10.781 2.738 1 98.69 76 ASP A CA 1
ATOM 607 C C . ASP A 1 76 ? -7.594 10.508 4.223 1 98.69 76 ASP A C 1
ATOM 609 O O . ASP A 1 76 ? -6.48 10.688 4.719 1 98.69 76 ASP A O 1
ATOM 613 N N . ILE A 1 77 ? -8.578 10.055 4.852 1 98.75 77 ILE A N 1
ATOM 614 C CA . ILE A 1 77 ? -8.539 9.82 6.289 1 98.75 77 ILE A CA 1
ATOM 615 C C . ILE A 1 77 ? -7.379 8.883 6.633 1 98.75 77 ILE A C 1
ATOM 617 O O . ILE A 1 77 ? -6.695 9.078 7.641 1 98.75 77 ILE A O 1
ATOM 621 N N . ARG A 1 78 ? -7.129 7.816 5.871 1 98.5 78 ARG A N 1
ATOM 622 C CA . ARG A 1 78 ? -6.027 6.906 6.172 1 98.5 78 ARG A CA 1
ATOM 623 C C . ARG A 1 78 ? -4.691 7.641 6.152 1 98.5 78 ARG A C 1
ATOM 625 O O . ARG A 1 78 ? -3.875 7.477 7.062 1 98.5 78 ARG A O 1
ATOM 632 N N . LYS A 1 79 ? -4.477 8.414 5.133 1 98.38 79 LYS A N 1
ATOM 633 C CA . LYS A 1 79 ? -3.246 9.195 5.055 1 98.38 79 LYS A CA 1
ATOM 634 C C . LYS A 1 79 ? -3.139 10.164 6.23 1 98.38 79 LYS A C 1
ATOM 636 O O . LYS A 1 79 ? -2.078 10.289 6.848 1 98.38 79 LYS A O 1
ATOM 641 N N . ALA A 1 80 ? -4.238 10.859 6.465 1 98.62 80 ALA A N 1
ATOM 642 C CA . ALA A 1 80 ? -4.25 11.828 7.559 1 98.62 80 ALA A CA 1
ATOM 643 C C . ALA A 1 80 ? -3.84 11.18 8.875 1 98.62 80 ALA A C 1
ATOM 645 O O . ALA A 1 80 ? -3.025 11.727 9.617 1 98.62 80 ALA A O 1
ATOM 646 N N . LEU A 1 81 ? -4.363 10.031 9.141 1 98.75 81 LEU A N 1
ATOM 647 C CA . LEU A 1 81 ? -4.098 9.367 10.414 1 98.75 81 LEU A CA 1
ATOM 648 C C . LEU A 1 81 ? -2.684 8.797 10.445 1 98.75 81 LEU A C 1
ATOM 650 O O . LEU A 1 81 ? -2.045 8.773 11.5 1 98.75 81 LEU A O 1
ATOM 654 N N . ARG A 1 82 ? -2.189 8.344 9.297 1 98.25 82 ARG A N 1
ATOM 655 C CA . ARG A 1 82 ? -0.784 7.957 9.227 1 98.25 82 ARG A CA 1
ATOM 656 C C . ARG A 1 82 ? 0.126 9.148 9.492 1 98.25 82 ARG A C 1
ATOM 658 O O . ARG A 1 82 ? 1.138 9.023 10.188 1 98.25 82 ARG A O 1
ATOM 665 N N . LEU A 1 83 ? -0.283 10.219 8.938 1 98 83 LEU A N 1
ATOM 666 C CA . LEU A 1 83 ? 0.485 11.438 9.141 1 98 83 LEU A CA 1
ATOM 667 C C . LEU A 1 83 ? 0.408 11.891 10.602 1 98 83 LEU A C 1
ATOM 669 O O . LEU A 1 83 ? 1.395 12.383 11.156 1 98 83 LEU A O 1
ATOM 673 N N . LEU A 1 84 ? -0.72 11.773 11.195 1 97.94 84 LEU A N 1
ATOM 674 C CA . LEU A 1 84 ? -0.854 12.078 12.617 1 97.94 84 LEU A CA 1
ATOM 675 C C . LEU A 1 84 ? 0.104 11.227 13.445 1 97.94 84 LEU A C 1
ATOM 677 O O . LEU A 1 84 ? 0.772 11.742 14.344 1 97.94 84 LEU A O 1
ATOM 681 N N . ARG A 1 85 ? 0.161 9.984 13.117 1 97.12 85 ARG A N 1
ATOM 682 C CA . ARG A 1 85 ? 1.03 9.07 13.844 1 97.12 85 ARG A CA 1
ATOM 683 C C . ARG A 1 85 ? 2.48 9.539 13.805 1 97.12 85 ARG A C 1
ATOM 685 O O . ARG A 1 85 ? 3.236 9.32 14.75 1 97.12 85 ARG A O 1
ATOM 692 N N . LYS A 1 86 ? 2.809 10.273 12.789 1 96.12 86 LYS A N 1
ATOM 693 C CA . LYS A 1 86 ? 4.176 10.758 12.594 1 96.12 86 LYS A CA 1
ATOM 694 C C . LYS A 1 86 ? 4.332 12.188 13.094 1 96.12 86 LYS A C 1
ATOM 696 O O . LYS A 1 86 ? 5.328 12.844 12.805 1 96.12 86 LYS A O 1
ATOM 701 N N . SER A 1 87 ? 3.328 12.656 13.695 1 96.38 87 SER A N 1
ATOM 702 C CA . SER A 1 87 ? 3.342 14.031 14.188 1 96.38 87 SER A CA 1
ATOM 703 C C . SER A 1 87 ? 3.529 15.031 13.055 1 96.38 87 SER A C 1
ATOM 705 O O . SER A 1 87 ? 4.336 15.953 13.156 1 96.38 87 SER A O 1
ATOM 707 N N . ASN A 1 88 ? 2.803 14.805 12.039 1 97.25 88 ASN A N 1
ATOM 708 C CA . ASN A 1 88 ? 2.918 15.695 10.883 1 97.25 88 ASN A CA 1
ATOM 709 C C . ASN A 1 88 ? 2.453 17.109 11.211 1 97.25 88 ASN A C 1
ATOM 711 O O . ASN A 1 88 ? 1.295 17.312 11.578 1 97.25 88 ASN A O 1
ATOM 715 N N . ALA A 1 89 ? 3.289 18.047 11.016 1 97.31 89 ALA A N 1
ATOM 716 C CA . ALA A 1 89 ? 3.037 19.438 11.422 1 97.31 89 ALA A CA 1
ATOM 717 C C . ALA A 1 89 ? 1.913 20.047 10.594 1 97.31 89 ALA A C 1
ATOM 719 O O . ALA A 1 89 ? 1.098 20.812 11.109 1 97.31 89 ALA A O 1
ATOM 720 N N . VAL A 1 90 ? 1.865 19.734 9.352 1 96.75 90 VAL A N 1
ATOM 721 C CA . VAL A 1 90 ? 0.88 20.297 8.438 1 96.75 90 VAL A CA 1
ATOM 722 C C . VAL A 1 90 ? -0.525 19.875 8.867 1 96.75 90 VAL A C 1
ATOM 724 O O . VAL A 1 90 ? -1.417 20.719 8.992 1 96.75 90 VAL A O 1
ATOM 727 N N . LEU A 1 91 ? -0.712 18.641 9.148 1 97.75 91 LEU A N 1
ATOM 728 C CA . LEU A 1 91 ? -1.998 18.141 9.625 1 97.75 91 LEU A CA 1
ATOM 729 C C . LEU A 1 91 ? -2.379 18.812 10.945 1 97.75 91 LEU A C 1
ATOM 731 O O . LEU A 1 91 ? -3.52 19.25 11.117 1 97.75 91 LEU A O 1
ATOM 735 N N . LEU A 1 92 ? -1.447 18.828 11.828 1 97.19 92 LEU A N 1
ATOM 736 C CA . LEU A 1 92 ? -1.715 19.391 13.148 1 97.19 92 LEU A CA 1
ATOM 737 C C . LEU A 1 92 ? -2.072 20.875 13.039 1 97.19 92 LEU A C 1
ATOM 739 O O . LEU A 1 92 ? -2.898 21.375 13.812 1 97.19 92 LEU A O 1
ATOM 743 N N . GLU A 1 93 ? -1.464 21.516 12.133 1 95.25 93 GLU A N 1
ATOM 744 C CA . GLU A 1 93 ? -1.807 22.906 11.875 1 95.25 93 GLU A CA 1
ATOM 745 C C . GLU A 1 93 ? -3.24 23.047 11.367 1 95.25 93 GLU A C 1
ATOM 747 O O . GLU A 1 93 ? -3.967 23.953 11.773 1 95.25 93 GLU A O 1
ATOM 752 N N . TRP A 1 94 ? -3.605 22.156 10.453 1 96.12 94 TRP A N 1
ATOM 753 C CA . TRP A 1 94 ? -4.973 22.188 9.945 1 96.12 94 TRP A CA 1
ATOM 754 C C . TRP A 1 94 ? -5.98 22.094 11.086 1 96.12 94 TRP A C 1
ATOM 756 O O . TRP A 1 94 ? -7 22.797 11.07 1 96.12 94 TRP A O 1
ATOM 766 N N . LEU A 1 95 ? -5.668 21.391 12.07 1 95.44 95 LEU A N 1
ATOM 767 C CA . LEU A 1 95 ? -6.57 21.172 13.195 1 95.44 95 LEU A CA 1
ATOM 768 C C . LEU A 1 95 ? -6.73 22.438 14.023 1 95.44 95 LEU A C 1
ATOM 770 O O . LEU A 1 95 ? -7.695 22.578 14.781 1 95.44 95 LEU A O 1
ATOM 774 N N . ARG A 1 96 ? -5.824 23.328 13.828 1 94.31 96 ARG A N 1
ATOM 775 C CA . ARG A 1 96 ? -5.816 24.531 14.648 1 94.31 96 ARG A CA 1
ATOM 776 C C . ARG A 1 96 ? -6.23 25.75 13.836 1 94.31 96 ARG A C 1
ATOM 778 O O . ARG A 1 96 ? -6.125 26.875 14.312 1 94.31 96 ARG A O 1
ATOM 785 N N . SER A 1 97 ? -6.621 25.516 12.664 1 96.25 97 SER A N 1
ATOM 786 C CA . SER A 1 97 ? -7.043 26.641 11.852 1 96.25 97 SER A CA 1
ATOM 787 C C . SER A 1 97 ? -8.258 27.344 12.461 1 96.25 97 SER A C 1
ATOM 789 O O . SER A 1 97 ? -9.234 26.688 12.828 1 96.25 97 SER A O 1
ATOM 791 N N . PRO A 1 98 ? -8.203 28.656 12.516 1 94.88 98 PRO A N 1
ATOM 792 C CA . PRO A 1 98 ? -9.344 29.391 13.07 1 94.88 98 PRO A CA 1
ATOM 793 C C . PRO A 1 98 ? -10.5 29.5 12.078 1 94.88 98 PRO A C 1
ATOM 795 O O . PRO A 1 98 ? -11.602 29.906 12.461 1 94.88 98 PRO A O 1
ATOM 798 N N . VAL A 1 99 ? -10.305 29.219 10.859 1 95.56 99 VAL A N 1
ATOM 799 C CA . VAL A 1 99 ? -11.328 29.312 9.82 1 95.56 99 VAL A CA 1
ATOM 800 C C . VAL A 1 99 ? -11.711 27.906 9.352 1 95.56 99 VAL A C 1
ATOM 802 O O . VAL A 1 99 ? -10.945 27.25 8.633 1 95.56 99 VAL A O 1
ATOM 805 N N . VAL A 1 100 ? -12.93 27.484 9.711 1 96.94 100 VAL A N 1
ATOM 806 C CA . VAL A 1 100 ? -13.43 26.156 9.383 1 96.94 100 VAL A CA 1
ATOM 807 C C . VAL A 1 100 ? -14.602 26.266 8.406 1 96.94 100 VAL A C 1
ATOM 809 O O . VAL A 1 100 ? -15.586 26.953 8.695 1 96.94 100 VAL A O 1
ATOM 812 N N . TYR A 1 101 ? -14.422 25.672 7.277 1 97.56 101 TYR A N 1
ATOM 813 C CA . TYR A 1 101 ? -15.453 25.734 6.25 1 97.56 101 TYR A CA 1
ATOM 814 C C . TYR A 1 101 ? -16.406 24.547 6.379 1 97.56 101 TYR A C 1
ATOM 816 O O . TYR A 1 101 ? -17.578 24.641 6.016 1 97.56 101 TYR A O 1
ATOM 824 N N . ALA A 1 102 ? -15.906 23.406 6.773 1 97.38 102 ALA A N 1
ATOM 825 C CA . ALA A 1 102 ? -16.672 22.188 7.004 1 97.38 102 ALA A CA 1
ATOM 826 C C . ALA A 1 102 ? -16.047 21.344 8.109 1 97.38 102 ALA A C 1
ATOM 828 O O . ALA A 1 102 ? -14.82 21.266 8.227 1 97.38 102 ALA A O 1
ATOM 829 N N . ALA A 1 103 ? -16.938 20.75 8.914 1 97.94 103 ALA A N 1
ATOM 830 C CA . ALA A 1 103 ? -16.438 19.891 9.992 1 97.94 103 ALA A CA 1
ATOM 831 C C . ALA A 1 103 ? -17.469 18.812 10.344 1 97.94 103 ALA A C 1
ATOM 833 O O . ALA A 1 103 ? -18.625 19.109 10.602 1 97.94 103 ALA A O 1
ATOM 834 N N . ASP A 1 104 ? -17.016 17.609 10.289 1 98.12 104 ASP A N 1
ATOM 835 C CA . ASP A 1 104 ? -17.75 16.5 10.891 1 98.12 104 ASP A CA 1
ATOM 836 C C . ASP A 1 104 ? -17.547 16.484 12.406 1 9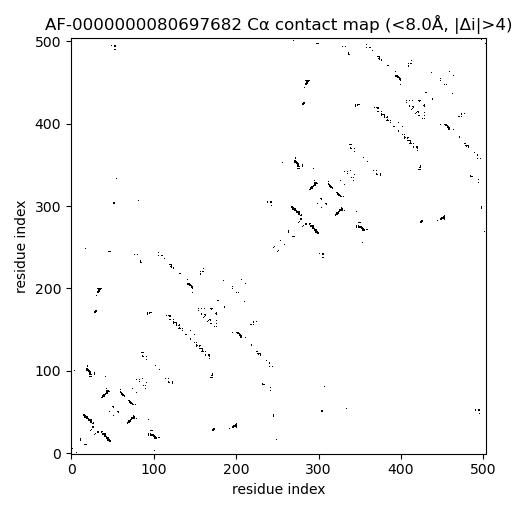8.12 104 ASP A C 1
ATOM 838 O O . ASP A 1 104 ? -16.469 16.125 12.891 1 98.12 104 ASP A O 1
ATOM 842 N N . SER A 1 105 ? -18.562 16.828 13.102 1 97.5 105 SER A N 1
ATOM 843 C CA . SER A 1 105 ? -18.453 17.125 14.531 1 97.5 105 SER A CA 1
ATOM 844 C C . SER A 1 105 ? -17.875 15.922 15.289 1 97.5 105 SER A C 1
ATOM 846 O O . SER A 1 105 ? -17 16.078 16.141 1 97.5 105 SER A O 1
ATOM 848 N N . ALA A 1 106 ? -18.375 14.758 15.016 1 98 106 ALA A N 1
ATOM 849 C CA . ALA A 1 106 ? -17.922 13.555 15.711 1 98 106 ALA A CA 1
ATOM 850 C C . ALA A 1 106 ? -16.453 13.273 15.414 1 98 106 ALA A C 1
ATOM 852 O O . ALA A 1 106 ? -15.664 13.039 16.328 1 98 106 ALA A O 1
ATOM 853 N N . PHE A 1 107 ? -16.094 13.328 14.172 1 98.56 107 PHE A N 1
ATOM 854 C CA . PHE A 1 107 ? -14.711 13.055 13.781 1 98.56 107 PHE A CA 1
ATOM 855 C C . PHE A 1 107 ? -13.766 14.078 14.391 1 98.56 107 PHE A C 1
ATOM 857 O O . PHE A 1 107 ? -12.719 13.711 14.938 1 98.56 107 PHE A O 1
ATOM 864 N N . VAL A 1 108 ? -14.133 15.344 14.258 1 98.06 108 VAL A N 1
ATOM 865 C CA . VAL A 1 108 ? -13.266 16.422 14.727 1 98.06 108 VAL A CA 1
ATOM 866 C C . VAL A 1 108 ? -13.086 16.312 16.25 1 98.06 108 VAL A C 1
ATOM 868 O O . VAL A 1 108 ? -11.977 16.5 16.766 1 98.06 108 VAL A O 1
ATOM 871 N N . ARG A 1 109 ? -14.18 16 16.938 1 97.56 109 ARG A N 1
ATOM 872 C CA . ARG A 1 109 ? -14.086 15.805 18.375 1 97.56 109 ARG A CA 1
ATOM 873 C C . ARG A 1 109 ? -13.102 14.695 18.719 1 97.56 109 ARG A C 1
ATOM 875 O O . ARG A 1 109 ? -12.211 14.883 19.547 1 97.56 109 ARG A O 1
ATOM 882 N N . ASP A 1 110 ? -13.234 13.562 18.094 1 98.06 110 ASP A N 1
ATOM 883 C CA . ASP A 1 110 ? -12.375 12.414 18.359 1 98.06 110 ASP A CA 1
ATOM 884 C C . ASP A 1 110 ? -10.93 12.703 17.953 1 98.06 110 ASP A C 1
ATOM 886 O O . ASP A 1 110 ? -10 12.336 18.672 1 98.06 110 ASP A O 1
ATOM 890 N N . LEU A 1 111 ? -10.773 13.352 16.859 1 97.88 111 LEU A N 1
ATOM 891 C CA . LEU A 1 111 ? -9.43 13.695 16.375 1 97.88 111 LEU A CA 1
ATOM 892 C C . LEU A 1 111 ? -8.75 14.656 17.344 1 97.88 111 LEU A C 1
ATOM 894 O O . LEU A 1 111 ? -7.559 14.508 17.641 1 97.88 111 LEU A O 1
ATOM 898 N N . ASN A 1 112 ? -9.484 15.594 17.812 1 96.12 112 ASN A N 1
ATOM 899 C CA . ASN A 1 112 ? -8.938 16.562 18.75 1 96.12 112 ASN A CA 1
ATOM 900 C C . ASN A 1 112 ? -8.539 15.914 20.078 1 96.12 112 ASN A C 1
ATOM 902 O O . ASN A 1 112 ? -7.602 16.344 20.734 1 96.12 112 ASN A O 1
ATOM 906 N N . THR A 1 113 ? -9.258 14.898 20.422 1 96.06 113 THR A N 1
ATOM 907 C CA . THR A 1 113 ? -8.922 14.141 21.625 1 96.06 113 THR A CA 1
ATOM 908 C C . THR A 1 113 ? -7.645 13.336 21.422 1 96.06 113 THR A C 1
ATOM 910 O O . THR A 1 113 ? -6.809 13.25 22.328 1 96.06 113 THR A O 1
ATOM 913 N N . LEU A 1 114 ? -7.395 12.828 20.25 1 96.56 114 LEU A N 1
ATOM 914 C CA . LEU A 1 114 ? -6.289 11.922 19.969 1 96.56 114 LEU A CA 1
ATOM 915 C C . LEU A 1 114 ? -5.031 12.703 19.594 1 96.56 114 LEU A C 1
ATOM 917 O O . LEU A 1 114 ? -3.924 12.32 19.984 1 96.56 114 LEU A O 1
ATOM 921 N N . ALA A 1 115 ? -5.152 13.797 18.875 1 96.44 115 ALA A N 1
ATOM 922 C CA . ALA A 1 115 ? -4.055 14.492 18.203 1 96.44 115 ALA A CA 1
ATOM 923 C C . ALA A 1 115 ? -2.965 14.891 19.203 1 96.44 115 ALA A C 1
ATOM 925 O O . ALA A 1 115 ? -1.777 14.688 18.938 1 96.44 115 ALA A O 1
ATOM 926 N N . PRO A 1 116 ? -3.385 15.367 20.422 1 93.81 116 PRO A N 1
ATOM 927 C CA . PRO A 1 116 ? -2.342 15.781 21.359 1 93.81 116 PRO A CA 1
ATOM 928 C C . PRO A 1 116 ? -1.453 14.617 21.797 1 93.81 116 PRO A C 1
ATOM 930 O O . PRO A 1 116 ? -0.289 14.82 22.156 1 93.81 116 PRO A O 1
ATOM 933 N N . GLN A 1 117 ? -1.97 13.414 21.719 1 93.75 117 GLN A N 1
ATOM 934 C CA . GLN A 1 117 ? -1.222 12.234 22.141 1 93.75 117 GLN A CA 1
ATOM 935 C C . GLN A 1 117 ? -0.151 11.875 21.109 1 93.75 117 GLN A C 1
ATOM 937 O O . GLN A 1 117 ? 0.772 11.117 21.406 1 93.75 117 GLN A O 1
ATOM 942 N N . TYR A 1 118 ? -0.236 12.445 19.969 1 95.62 118 TYR A N 1
ATOM 943 C CA . TYR A 1 118 ? 0.685 12.078 18.891 1 95.62 118 TYR A CA 1
ATOM 944 C C . TYR A 1 118 ? 1.63 13.227 18.562 1 95.62 118 TYR A C 1
ATOM 946 O O . TYR A 1 118 ? 2.633 13.031 17.875 1 95.62 118 TYR A O 1
ATOM 954 N N . ALA A 1 119 ? 1.324 14.406 19.016 1 95.12 119 ALA A N 1
ATOM 955 C CA . ALA A 1 119 ? 2.18 15.562 18.766 1 95.12 119 ALA A CA 1
ATOM 956 C C . ALA A 1 119 ? 3.482 15.461 19.547 1 95.12 119 ALA A C 1
ATOM 958 O O . ALA A 1 119 ? 3.473 15.469 20.781 1 95.12 119 ALA A O 1
ATOM 959 N N . GLN A 1 120 ? 4.543 15.391 18.797 1 95.31 120 GLN A N 1
ATOM 960 C CA . GLN A 1 120 ? 5.859 15.273 19.422 1 95.31 120 GLN A CA 1
ATOM 961 C C . GLN A 1 120 ? 6.758 16.438 19.031 1 95.31 120 GLN A C 1
ATOM 963 O O . GLN A 1 120 ? 6.738 16.891 17.875 1 95.31 120 GLN A O 1
ATOM 968 N N . ALA A 1 121 ? 7.562 16.844 19.922 1 95.81 121 ALA A N 1
ATOM 969 C CA . ALA A 1 121 ? 8.367 18.047 19.75 1 95.81 121 ALA A CA 1
ATOM 970 C C . ALA A 1 121 ? 9.43 17.859 18.672 1 95.81 121 ALA A C 1
ATOM 972 O O . ALA A 1 121 ? 9.672 18.75 17.875 1 95.81 121 ALA A O 1
ATOM 973 N N . ALA A 1 122 ? 9.992 16.719 18.656 1 96.31 122 ALA A N 1
ATOM 974 C CA . ALA A 1 122 ? 11.141 16.516 17.781 1 96.31 122 ALA A CA 1
ATOM 975 C C . ALA A 1 122 ? 10.742 16.625 16.312 1 96.31 122 ALA A C 1
ATOM 977 O O . ALA A 1 122 ? 11.328 17.406 15.562 1 96.31 122 ALA A O 1
ATOM 978 N N . PRO A 1 123 ? 9.695 15.859 15.922 1 96.38 123 PRO A N 1
ATOM 979 C CA . PRO A 1 123 ? 9.289 16.016 14.523 1 96.38 123 PRO A CA 1
ATOM 980 C C . PRO A 1 123 ? 8.82 17.438 14.203 1 96.38 123 PRO A C 1
ATOM 982 O O . PRO A 1 123 ? 9.094 17.938 13.117 1 96.38 123 PRO A O 1
ATOM 985 N N . LEU A 1 124 ? 8.172 18.078 15.055 1 97.25 124 LEU A N 1
ATOM 986 C CA . LEU A 1 124 ? 7.691 19.438 14.836 1 97.25 124 LEU A CA 1
ATOM 987 C C . LEU A 1 124 ? 8.859 20.406 14.703 1 97.25 124 LEU A C 1
ATOM 989 O O . LEU A 1 124 ? 8.867 21.25 13.805 1 97.25 124 LEU A O 1
ATOM 993 N N . LEU A 1 125 ? 9.828 20.281 15.602 1 97.81 125 LEU A N 1
ATOM 994 C CA . LEU A 1 125 ? 11.023 21.109 15.531 1 97.81 125 LEU A CA 1
ATOM 995 C C . LEU A 1 125 ? 11.727 20.953 14.188 1 97.81 125 LEU A C 1
ATOM 997 O O . LEU A 1 125 ? 12.07 21.938 13.539 1 97.81 125 LEU A O 1
ATOM 1001 N N . HIS A 1 126 ? 11.867 19.719 13.859 1 97.25 126 HIS A N 1
ATOM 1002 C CA . HIS A 1 126 ? 12.539 19.438 12.594 1 97.25 126 HIS A CA 1
ATOM 1003 C C . HIS A 1 126 ? 11.797 20.094 11.43 1 97.25 126 HIS A C 1
ATOM 1005 O O . HIS A 1 126 ? 12.422 20.703 10.562 1 97.25 126 HIS A O 1
ATOM 1011 N N . HIS A 1 127 ? 10.508 19.953 11.43 1 97.88 127 HIS A N 1
ATOM 1012 C CA . HIS A 1 127 ? 9.68 20.5 10.359 1 97.88 127 HIS A CA 1
ATOM 1013 C C . HIS A 1 127 ? 9.82 22.016 10.281 1 97.88 127 HIS A C 1
ATOM 1015 O O . HIS A 1 127 ? 10.188 22.562 9.234 1 97.88 127 HIS A O 1
ATOM 1021 N N . TYR A 1 128 ? 9.594 22.672 11.281 1 98.12 128 TYR A N 1
ATOM 1022 C CA . TYR A 1 128 ? 9.562 24.125 11.289 1 98.12 128 TYR A CA 1
ATOM 1023 C C . TYR A 1 128 ? 10.961 24.703 11.094 1 98.12 128 TYR A C 1
ATOM 1025 O O . TYR A 1 128 ? 11.133 25.719 10.422 1 98.12 128 TYR A O 1
ATOM 1033 N N . ARG A 1 129 ? 11.906 24.078 11.742 1 98.12 129 ARG A N 1
ATOM 1034 C CA . ARG A 1 129 ? 13.297 24.5 11.547 1 98.12 129 ARG A CA 1
ATOM 1035 C C . ARG A 1 129 ? 13.688 24.406 10.078 1 98.12 129 ARG A C 1
ATOM 1037 O O . ARG A 1 129 ? 14.328 25.328 9.547 1 98.12 129 ARG A O 1
ATOM 1044 N N . GLY A 1 130 ? 13.289 23.297 9.477 1 97.88 130 GLY A N 1
ATOM 1045 C CA . GLY A 1 130 ? 13.562 23.141 8.062 1 97.88 130 GLY A CA 1
ATOM 1046 C C . GLY A 1 130 ? 12.922 24.219 7.211 1 97.88 130 GLY A C 1
ATOM 1047 O O . GLY A 1 130 ? 13.57 24.797 6.336 1 97.88 130 GLY A O 1
ATOM 1048 N N . ILE A 1 131 ? 11.68 24.5 7.477 1 97.56 131 ILE A N 1
ATOM 1049 C CA . ILE A 1 131 ? 10.961 25.531 6.734 1 97.56 131 ILE A CA 1
ATOM 1050 C C . ILE A 1 131 ? 11.664 26.875 6.902 1 97.56 131 ILE A C 1
ATOM 1052 O O . ILE A 1 131 ? 11.93 27.562 5.918 1 97.56 131 ILE A O 1
ATOM 1056 N N . ALA A 1 132 ? 11.992 27.234 8.102 1 97.44 132 ALA A N 1
ATOM 1057 C CA . ALA A 1 132 ? 12.609 28.516 8.406 1 97.44 132 ALA A CA 1
ATOM 1058 C C . ALA A 1 132 ? 13.992 28.625 7.754 1 97.44 132 ALA A C 1
ATOM 1060 O O . ALA A 1 132 ? 14.328 29.672 7.195 1 97.44 132 ALA A O 1
ATOM 1061 N N . ARG A 1 133 ? 14.719 27.578 7.863 1 96.62 133 ARG A N 1
ATOM 1062 C CA . ARG A 1 133 ? 16.062 27.578 7.297 1 96.62 133 ARG A CA 1
ATOM 1063 C C . ARG A 1 133 ? 16.031 27.812 5.793 1 96.62 133 ARG A C 1
ATOM 1065 O O . ARG A 1 133 ? 16.781 28.625 5.27 1 96.62 133 ARG A O 1
ATOM 1072 N N . ASN A 1 134 ? 15.141 27.156 5.145 1 96.44 134 ASN A N 1
ATOM 1073 C CA . ASN A 1 134 ? 15.016 27.312 3.697 1 96.44 134 ASN A CA 1
ATOM 1074 C C . ASN A 1 134 ? 14.555 28.703 3.316 1 96.44 134 ASN A C 1
ATOM 1076 O O . ASN A 1 134 ? 15.102 29.312 2.395 1 96.44 134 ASN A O 1
ATOM 1080 N N . ALA A 1 135 ? 13.609 29.172 4.023 1 95 135 ALA A N 1
ATOM 1081 C CA . ALA A 1 135 ? 13.078 30.5 3.734 1 95 135 ALA A CA 1
ATOM 1082 C C . ALA A 1 135 ? 14.109 31.578 4.027 1 95 135 ALA A C 1
ATOM 1084 O O . ALA A 1 135 ? 14.266 32.531 3.256 1 95 135 ALA A O 1
ATOM 1085 N N . LEU A 1 136 ? 14.828 31.453 5.121 1 95.19 136 LEU A N 1
ATOM 1086 C CA . LEU A 1 136 ? 15.828 32.438 5.523 1 95.19 136 LEU A CA 1
ATOM 1087 C C . LEU A 1 136 ? 17.016 32.406 4.578 1 95.19 136 LEU A C 1
ATOM 1089 O O . LEU A 1 136 ? 17.594 33.469 4.27 1 95.19 136 LEU A O 1
ATOM 1093 N N . GLY A 1 137 ? 17.391 31.234 4.137 1 93.94 137 GLY A N 1
ATOM 1094 C CA . GLY A 1 137 ? 18.516 31.094 3.223 1 93.94 137 GLY A CA 1
ATOM 1095 C C . GLY A 1 137 ? 18.328 31.844 1.918 1 93.94 137 GLY A C 1
ATOM 1096 O O . GLY A 1 137 ? 19.297 32.281 1.299 1 93.94 137 GLY A O 1
ATOM 1097 N N . ALA A 1 138 ? 17.125 32.094 1.555 1 90.75 138 ALA A N 1
ATOM 1098 C CA . ALA A 1 138 ? 16.812 32.719 0.282 1 90.75 138 ALA A CA 1
ATOM 1099 C C . ALA A 1 138 ? 16.578 34.219 0.466 1 90.75 138 ALA A C 1
ATOM 1101 O O . ALA A 1 138 ? 16.156 34.906 -0.465 1 90.75 138 ALA A O 1
ATOM 1102 N N . MET A 1 139 ? 16.922 34.719 1.667 1 94 139 MET A N 1
ATOM 1103 C CA . MET A 1 139 ? 16.531 36.094 1.993 1 94 139 MET A CA 1
ATOM 1104 C C . MET A 1 139 ? 17.734 36.906 2.436 1 94 139 MET A C 1
ATOM 1106 O O . MET A 1 139 ? 18.578 36.406 3.18 1 94 139 MET A O 1
ATOM 1110 N N . ASP A 1 140 ? 17.828 38.125 1.898 1 94.56 140 ASP A N 1
ATOM 1111 C CA . ASP A 1 140 ? 18.75 39.125 2.438 1 94.56 140 ASP A CA 1
ATOM 1112 C C . ASP A 1 140 ? 18.031 40.062 3.408 1 94.56 140 ASP A C 1
ATOM 1114 O O . ASP A 1 140 ? 17.375 41 2.988 1 94.56 140 ASP A O 1
ATOM 1118 N N . LEU A 1 141 ? 18.25 39.844 4.68 1 94.56 141 LEU A N 1
ATOM 1119 C CA . LEU A 1 141 ? 17.531 40.562 5.734 1 94.56 141 LEU A CA 1
ATOM 1120 C C . LEU A 1 141 ? 17.859 42.031 5.727 1 94.56 141 LEU A C 1
ATOM 1122 O O . LEU A 1 141 ? 17.094 42.844 6.262 1 94.56 141 LEU A O 1
ATOM 1126 N N . HIS A 1 142 ? 19.031 42.312 5.203 1 93.88 142 HIS A N 1
ATOM 1127 C CA . HIS A 1 142 ? 19.469 43.719 5.25 1 93.88 142 HIS A CA 1
ATOM 1128 C C . HIS A 1 142 ? 18.969 44.5 4.039 1 93.88 142 HIS A C 1
ATOM 1130 O O . HIS A 1 142 ? 19.078 45.719 3.992 1 93.88 142 HIS A O 1
ATOM 1136 N N . GLY A 1 143 ? 18.375 43.812 3.109 1 94.44 143 GLY A N 1
ATOM 1137 C CA . GLY A 1 143 ? 17.797 44.438 1.935 1 94.44 143 GLY A CA 1
ATOM 1138 C C . GLY A 1 143 ? 16.297 44.562 2.004 1 94.44 143 GLY A C 1
ATOM 1139 O O . GLY A 1 143 ? 15.695 44.375 3.068 1 94.44 143 GLY A O 1
ATOM 1140 N N . GLU A 1 144 ? 15.75 44.969 0.938 1 94.81 144 GLU A N 1
ATOM 1141 C CA . GLU A 1 144 ? 14.297 44.906 0.812 1 94.81 144 GLU A CA 1
ATOM 1142 C C . GLU A 1 144 ? 13.812 43.5 0.531 1 94.81 144 GLU A C 1
ATOM 1144 O O . GLU A 1 144 ? 14.344 42.812 -0.355 1 94.81 144 GLU A O 1
ATOM 1149 N N . ILE A 1 145 ? 12.875 43.125 1.324 1 94.56 145 ILE A N 1
ATOM 1150 C CA . ILE A 1 145 ? 12.383 41.75 1.189 1 94.56 145 ILE A CA 1
ATOM 1151 C C . ILE A 1 145 ? 10.859 41.781 1.053 1 94.56 145 ILE A C 1
ATOM 1153 O O . ILE A 1 145 ? 10.203 42.75 1.464 1 94.56 145 ILE A O 1
ATOM 1157 N N . ARG A 1 146 ? 10.422 40.781 0.267 1 93.69 146 ARG A N 1
ATOM 1158 C CA . ARG A 1 146 ? 8.969 40.625 0.299 1 93.69 146 ARG A CA 1
ATOM 1159 C C . ARG A 1 146 ? 8.484 40.344 1.717 1 93.69 146 ARG A C 1
ATOM 1161 O O . ARG A 1 146 ? 8.906 39.375 2.346 1 93.69 146 ARG A O 1
ATOM 1168 N N . LEU A 1 147 ? 7.594 41.156 2.242 1 94.75 147 LEU A N 1
ATOM 1169 C CA . LEU A 1 147 ? 7.156 41.062 3.631 1 94.75 147 LEU A CA 1
ATOM 1170 C C . LEU A 1 147 ? 6.535 39.688 3.924 1 94.75 147 LEU A C 1
ATOM 1172 O O . LEU A 1 147 ? 6.793 39.094 4.977 1 94.75 147 LEU A O 1
ATOM 1176 N N . LYS A 1 148 ? 5.781 39.219 3 1 92.81 148 LYS A N 1
ATOM 1177 C CA . LYS A 1 148 ? 5.176 37.906 3.15 1 92.81 148 LYS A CA 1
ATOM 1178 C C . LYS A 1 148 ? 6.238 36.844 3.381 1 92.81 148 LYS A C 1
ATOM 1180 O O . LYS A 1 148 ? 6.062 35.938 4.219 1 92.81 148 LYS A O 1
ATOM 1185 N N . LYS A 1 149 ? 7.297 36.875 2.719 1 94.69 149 LYS A N 1
ATOM 1186 C CA . LYS A 1 149 ? 8.352 35.875 2.838 1 94.69 149 LYS A CA 1
ATOM 1187 C C . LYS A 1 149 ? 9.016 35.938 4.211 1 94.69 149 LYS A C 1
ATOM 1189 O O . LYS A 1 149 ? 9.438 34.938 4.75 1 94.69 149 LYS A O 1
ATOM 1194 N N . TRP A 1 150 ? 9.078 37.125 4.73 1 96.75 150 TRP A N 1
ATOM 1195 C CA . TRP A 1 150 ? 9.633 37.25 6.07 1 96.75 150 TRP A CA 1
ATOM 1196 C C . TRP A 1 150 ? 8.711 36.594 7.102 1 96.75 150 TRP A C 1
ATOM 1198 O O . TRP A 1 150 ? 9.18 35.969 8.047 1 96.75 150 TRP A O 1
ATOM 1208 N N . PHE A 1 151 ? 7.441 36.781 6.941 1 95.62 151 PHE A N 1
ATOM 1209 C CA . PHE A 1 151 ? 6.504 36.094 7.84 1 95.62 151 PHE A CA 1
ATOM 1210 C C . PHE A 1 151 ? 6.641 34.594 7.75 1 95.62 151 PHE A C 1
ATOM 1212 O O . PHE A 1 151 ? 6.457 33.875 8.742 1 95.62 151 PHE A O 1
ATOM 1219 N N . TYR A 1 152 ? 7.066 34.125 6.578 1 94.62 152 TYR A N 1
ATOM 1220 C CA . TYR A 1 152 ? 7.281 32.719 6.355 1 94.62 152 TYR A CA 1
ATOM 1221 C C . TYR A 1 152 ? 8.547 32.25 7.055 1 94.62 152 TYR A C 1
ATOM 1223 O O . TYR A 1 152 ? 8.766 31.031 7.207 1 94.62 152 TYR A O 1
ATOM 1231 N N . VAL A 1 153 ? 9.312 33.094 7.473 1 97.19 153 VAL A N 1
ATOM 1232 C CA . VAL A 1 153 ? 10.477 32.781 8.297 1 97.19 153 VAL A CA 1
ATOM 1233 C C . VAL A 1 153 ? 10.102 32.875 9.773 1 97.19 153 VAL A C 1
ATOM 1235 O O . VAL A 1 153 ? 10.359 31.953 10.555 1 97.19 153 VAL A O 1
ATOM 1238 N N . LEU A 1 154 ? 9.461 33.969 10.086 1 97.81 154 LEU A N 1
ATOM 1239 C CA . LEU A 1 154 ? 9.164 34.281 11.477 1 97.81 154 LEU A CA 1
ATOM 1240 C C . LEU A 1 154 ? 8.25 33.219 12.094 1 97.81 154 LEU A C 1
ATOM 1242 O O . LEU A 1 154 ? 8.531 32.719 13.18 1 97.81 154 LEU A O 1
ATOM 1246 N N . ARG A 1 155 ? 7.23 32.875 11.391 1 97.69 155 ARG A N 1
ATOM 1247 C CA . ARG A 1 155 ? 6.223 31.984 11.953 1 97.69 155 ARG A CA 1
ATOM 1248 C C . ARG A 1 155 ? 6.812 30.625 12.25 1 97.69 155 ARG A C 1
ATOM 1250 O O . ARG A 1 155 ? 6.664 30.109 13.359 1 97.69 155 ARG A O 1
ATOM 1257 N N . PRO A 1 156 ? 7.496 30 11.281 1 98 156 PRO A N 1
ATOM 1258 C CA . PRO A 1 156 ? 8.055 28.688 11.602 1 98 156 PRO A CA 1
ATOM 1259 C C . PRO A 1 156 ? 9.109 28.75 12.711 1 98 156 PRO A C 1
ATOM 1261 O O . PRO A 1 156 ? 9.258 27.797 13.484 1 98 156 PRO A O 1
ATOM 1264 N N . LEU A 1 157 ? 9.867 29.812 12.82 1 98.5 157 LEU A N 1
ATOM 1265 C CA . LEU A 1 157 ? 10.805 29.938 13.93 1 98.5 157 LEU A CA 1
ATOM 1266 C C . LEU A 1 157 ? 10.062 29.922 15.266 1 98.5 157 LEU A C 1
ATOM 1268 O O . LEU A 1 157 ? 10.461 29.219 16.188 1 98.5 157 LEU A O 1
ATOM 1272 N N . LEU A 1 158 ? 9.008 30.672 15.336 1 98.31 158 LEU A N 1
ATOM 1273 C CA . LEU A 1 158 ? 8.234 30.75 16.562 1 98.31 158 LEU A CA 1
ATOM 1274 C C . LEU A 1 158 ? 7.508 29.438 16.844 1 98.31 158 LEU A C 1
ATOM 1276 O O . LEU A 1 158 ? 7.379 29.031 18 1 98.31 158 LEU A O 1
ATOM 1280 N N . ALA A 1 159 ? 7.043 28.797 15.812 1 97.94 159 ALA A N 1
ATOM 1281 C CA . ALA A 1 159 ? 6.375 27.5 15.961 1 97.94 159 ALA A CA 1
ATOM 1282 C C . ALA A 1 159 ? 7.344 26.438 16.484 1 97.94 159 ALA A C 1
ATOM 1284 O O . ALA A 1 159 ? 6.992 25.641 17.344 1 97.94 159 ALA A O 1
ATOM 1285 N N . ALA A 1 160 ? 8.555 26.453 15.945 1 97.94 160 ALA A N 1
ATOM 1286 C CA . ALA A 1 160 ? 9.586 25.531 16.422 1 97.94 160 ALA A CA 1
ATOM 1287 C C . ALA A 1 160 ? 9.875 25.75 17.906 1 97.94 160 ALA A C 1
ATOM 1289 O O . ALA A 1 160 ? 9.922 24.797 18.672 1 97.94 160 ALA A O 1
ATOM 1290 N N . ARG A 1 161 ? 10.047 27 18.203 1 97.31 161 ARG A N 1
ATOM 1291 C CA . ARG A 1 161 ? 10.289 27.375 19.594 1 97.31 161 ARG A CA 1
ATOM 1292 C C . ARG A 1 161 ? 9.141 26.906 20.484 1 97.31 161 ARG A C 1
ATOM 1294 O O . ARG A 1 161 ? 9.375 26.328 21.562 1 97.31 161 ARG A O 1
ATOM 1301 N N . TRP A 1 162 ? 7.918 27.125 20.078 1 96.69 162 TRP A N 1
ATOM 1302 C CA . TRP A 1 162 ? 6.727 26.719 20.828 1 96.69 162 TRP A CA 1
ATOM 1303 C C . TRP A 1 162 ? 6.719 25.219 21.062 1 96.69 162 TRP A C 1
ATOM 1305 O O . TRP A 1 162 ? 6.504 24.75 22.188 1 96.69 162 TRP A O 1
ATOM 1315 N N . ALA A 1 163 ? 6.965 24.453 20.016 1 95.69 163 ALA A N 1
ATOM 1316 C CA . ALA A 1 163 ? 6.898 22.984 20.062 1 95.69 163 ALA A CA 1
ATOM 1317 C C . ALA A 1 163 ? 7.84 22.438 21.141 1 95.69 163 ALA A C 1
ATOM 1319 O O . ALA A 1 163 ? 7.516 21.469 21.812 1 95.69 163 ALA A O 1
ATOM 1320 N N . VAL A 1 164 ? 8.984 23.078 21.297 1 95.88 164 VAL A N 1
ATOM 1321 C CA . VAL A 1 164 ? 9.992 22.562 22.219 1 95.88 164 VAL A CA 1
ATOM 1322 C C . VAL A 1 164 ? 9.766 23.141 23.609 1 95.88 164 VAL A C 1
ATOM 1324 O O . VAL A 1 164 ? 9.828 22.422 24.609 1 95.88 164 VAL A O 1
ATOM 1327 N N . GLN A 1 165 ? 9.43 24.359 23.719 1 94.5 165 GLN A N 1
ATOM 1328 C CA . GLN A 1 165 ? 9.391 25.047 25.016 1 94.5 165 GLN A CA 1
ATOM 1329 C C . GLN A 1 165 ? 8.039 24.828 25.703 1 94.5 165 GLN A C 1
ATOM 1331 O O . GLN A 1 165 ? 7.98 24.625 26.906 1 94.5 165 GLN A O 1
ATOM 1336 N N . ARG A 1 166 ? 7.008 24.938 25.016 1 91.56 166 ARG A N 1
ATOM 1337 C CA . ARG A 1 166 ? 5.668 24.812 25.578 1 91.56 166 ARG A CA 1
ATOM 1338 C C . ARG A 1 166 ? 5.133 23.391 25.406 1 91.56 166 ARG A C 1
ATOM 1340 O O . ARG A 1 166 ? 4.398 22.891 26.25 1 91.56 166 ARG A O 1
ATOM 1347 N N . GLY A 1 167 ? 5.52 22.828 24.312 1 89.25 167 GLY A N 1
ATOM 1348 C CA . GLY A 1 167 ? 5.02 21.5 24 1 89.25 167 GLY A CA 1
ATOM 1349 C C . GLY A 1 167 ? 3.646 21.516 23.344 1 89.25 167 GLY A C 1
ATOM 1350 O O . GLY A 1 167 ? 2.951 22.531 23.375 1 89.25 167 GLY A O 1
ATOM 1351 N N . GLY A 1 168 ? 3.385 20.438 22.734 1 90.56 168 GLY A N 1
ATOM 1352 C CA . GLY A 1 168 ? 2.082 20.312 22.109 1 90.56 168 GLY A CA 1
ATOM 1353 C C . GLY A 1 168 ? 2.041 20.875 20.703 1 90.56 168 GLY A C 1
ATOM 1354 O O . GLY A 1 168 ? 3.08 21.016 20.062 1 90.56 168 GLY A O 1
ATOM 1355 N N . ILE A 1 169 ? 0.812 21.141 20.266 1 94.5 169 ILE A N 1
ATOM 1356 C CA . ILE A 1 169 ? 0.583 21.625 18.906 1 94.5 169 ILE A CA 1
ATOM 1357 C C . ILE A 1 169 ? 0.697 23.141 18.891 1 94.5 169 ILE A C 1
ATOM 1359 O O . ILE A 1 169 ? -0.061 23.844 19.562 1 94.5 169 ILE A O 1
ATOM 1363 N N . PRO A 1 170 ? 1.637 23.609 18.109 1 95.75 170 PRO A N 1
ATOM 1364 C CA . PRO A 1 170 ? 1.732 25.078 18.016 1 95.75 170 PRO A CA 1
ATOM 1365 C C . PRO A 1 170 ? 0.452 25.719 17.484 1 95.75 170 PRO A C 1
ATOM 1367 O O . PRO A 1 170 ? -0.246 25.125 16.656 1 95.75 170 PRO A O 1
ATOM 1370 N N . PRO A 1 171 ? 0.161 26.922 17.984 1 94.56 171 PRO A N 1
ATOM 1371 C CA . PRO A 1 171 ? -0.991 27.641 17.422 1 94.56 171 PRO A CA 1
ATOM 1372 C C . PRO A 1 171 ? -0.796 28.016 15.953 1 94.56 171 PRO A C 1
ATOM 1374 O O . PRO A 1 171 ? 0.341 28.125 15.484 1 94.56 171 PRO A O 1
ATOM 1377 N N . MET A 1 172 ? -1.902 28.188 15.328 1 93.75 172 MET A N 1
ATOM 1378 C CA . MET A 1 172 ? -1.867 28.5 13.898 1 93.75 172 MET A CA 1
ATOM 1379 C C . MET A 1 172 ? -1.52 29.969 13.664 1 93.75 172 MET A C 1
ATOM 1381 O O . MET A 1 172 ? -0.748 30.281 12.758 1 93.75 172 MET A O 1
ATOM 1385 N N . THR A 1 173 ? -1.955 30.859 14.453 1 94.44 173 THR A N 1
ATOM 1386 C CA . THR A 1 173 ? -1.847 32.281 14.18 1 94.44 173 THR A CA 1
ATOM 1387 C C . THR A 1 173 ? -0.501 32.844 14.664 1 94.44 173 THR A C 1
ATOM 1389 O O . THR A 1 173 ? 0.006 32.406 15.703 1 94.44 173 THR A O 1
ATOM 1392 N N . LEU A 1 174 ? 0.012 33.75 13.906 1 95.38 174 LEU A N 1
ATOM 1393 C CA . LEU A 1 174 ? 1.255 34.406 14.297 1 95.38 174 LEU A CA 1
ATOM 1394 C C . LEU A 1 174 ? 1.082 35.188 15.609 1 95.38 174 LEU A C 1
ATOM 1396 O O . LEU A 1 174 ? 1.983 35.188 16.453 1 95.38 174 LEU A O 1
ATOM 1400 N N . ALA A 1 175 ? -0.062 35.719 15.766 1 94.19 175 ALA A N 1
ATOM 1401 C CA . ALA A 1 175 ? -0.352 36.531 16.953 1 94.19 175 ALA A CA 1
ATOM 1402 C C . ALA A 1 175 ? -0.156 35.688 18.219 1 94.19 175 ALA A C 1
ATOM 1404 O O . ALA A 1 175 ? 0.476 36.125 19.188 1 94.19 175 ALA A O 1
ATOM 1405 N N . GLU A 1 176 ? -0.648 34.531 18.203 1 95.12 176 GLU A N 1
ATOM 1406 C CA . GLU A 1 176 ? -0.509 33.656 19.359 1 95.12 176 GLU A CA 1
ATOM 1407 C C . GLU A 1 176 ? 0.939 33.188 19.547 1 95.12 176 GLU A C 1
ATOM 1409 O O . GLU A 1 176 ? 1.412 33.062 20.672 1 95.12 176 GLU A O 1
ATOM 1414 N N . LEU A 1 177 ? 1.63 33.031 18.516 1 96.69 177 LEU A N 1
ATOM 1415 C CA . LEU A 1 177 ? 3.004 32.531 18.547 1 96.69 177 LEU A CA 1
ATOM 1416 C C . LEU A 1 177 ? 3.947 33.594 19.094 1 96.69 177 LEU A C 1
ATOM 1418 O O . LEU A 1 177 ? 4.984 33.281 19.672 1 96.69 177 LEU A O 1
ATOM 1422 N N . MET A 1 178 ? 3.605 34.844 18.891 1 96.44 178 MET A N 1
ATOM 1423 C CA . MET A 1 178 ? 4.531 35.906 19.234 1 96.44 178 MET A CA 1
ATOM 1424 C C . MET A 1 178 ? 4.285 36.406 20.672 1 96.44 178 MET A C 1
ATOM 1426 O O . MET A 1 178 ? 4.914 37.375 21.109 1 96.44 178 MET A O 1
ATOM 1430 N N . ALA A 1 179 ? 3.418 35.75 21.375 1 92.38 179 ALA A N 1
ATOM 1431 C CA . ALA A 1 179 ? 2.979 36.219 22.688 1 92.38 179 ALA A CA 1
ATOM 1432 C C . ALA A 1 179 ? 4.16 36.344 23.641 1 92.38 179 ALA A C 1
ATOM 1434 O O . ALA A 1 179 ? 4.145 37.188 24.531 1 92.38 179 ALA A O 1
ATOM 1435 N N . ASP A 1 180 ? 5.238 35.562 23.453 1 91.06 180 ASP A N 1
ATOM 1436 C CA . ASP A 1 180 ? 6.348 35.562 24.406 1 91.06 180 ASP A CA 1
ATOM 1437 C C . ASP A 1 180 ? 7.5 36.438 23.906 1 91.06 180 ASP A C 1
ATOM 1439 O O . ASP A 1 180 ? 8.562 36.5 24.531 1 91.06 180 ASP A O 1
ATOM 1443 N N . LEU A 1 181 ? 7.324 37.125 22.828 1 96.44 181 LEU A N 1
ATOM 1444 C CA . LEU A 1 181 ? 8.344 38.031 22.312 1 96.44 181 LEU A CA 1
ATOM 1445 C C . LEU A 1 181 ? 8.344 39.344 23.094 1 96.44 181 LEU A C 1
ATOM 1447 O O . LEU A 1 181 ? 7.375 39.656 23.797 1 96.44 181 LEU A O 1
ATOM 1451 N N . PRO A 1 182 ? 9.445 40.094 22.984 1 96.25 182 PRO A N 1
ATOM 1452 C CA . PRO A 1 182 ? 9.461 41.438 23.594 1 96.25 182 PRO A CA 1
ATOM 1453 C C . PRO A 1 182 ? 8.336 42.344 23.094 1 96.25 182 PRO A C 1
ATOM 1455 O O . PRO A 1 182 ? 8.047 42.344 21.891 1 96.25 182 PRO A O 1
ATOM 1458 N N . PRO A 1 183 ? 7.738 43.094 23.922 1 97 183 PRO A N 1
ATOM 1459 C CA . PRO A 1 183 ? 6.582 43.906 23.562 1 97 183 PRO A CA 1
ATOM 1460 C C . PRO A 1 183 ? 6.867 44.844 22.375 1 97 183 PRO A C 1
ATOM 1462 O O . PRO A 1 183 ? 6.008 45.031 21.516 1 97 183 PRO A O 1
ATOM 1465 N N . ALA A 1 184 ? 8.039 45.375 22.422 1 97 184 ALA A N 1
ATOM 1466 C CA . ALA A 1 184 ? 8.391 46.281 21.328 1 97 184 ALA A CA 1
ATOM 1467 C C . ALA A 1 184 ? 8.383 45.562 20 1 97 184 ALA A C 1
ATOM 1469 O O . ALA A 1 184 ? 7.941 46.094 18.984 1 97 184 ALA A O 1
ATOM 1470 N N . ALA A 1 185 ? 8.906 44.375 20.016 1 97.5 185 ALA A N 1
ATOM 1471 C CA . ALA A 1 185 ? 8.922 43.562 18.797 1 97.5 185 ALA A CA 1
ATOM 1472 C C . ALA A 1 185 ? 7.504 43.219 18.375 1 97.5 185 ALA A C 1
ATOM 1474 O O . ALA A 1 185 ? 7.164 43.281 17.188 1 97.5 185 ALA A O 1
ATOM 1475 N N . VAL A 1 186 ? 6.695 42.812 19.328 1 97.81 186 VAL A N 1
ATOM 1476 C CA . VAL A 1 186 ? 5.309 42.438 19.047 1 97.81 186 VAL A CA 1
ATOM 1477 C C . VAL A 1 186 ? 4.582 43.625 18.406 1 97.81 186 VAL A C 1
ATOM 1479 O O . VAL A 1 186 ? 3.883 43.438 17.406 1 97.81 186 VAL A O 1
ATOM 1482 N N . ALA A 1 187 ? 4.754 44.781 18.969 1 97.38 187 ALA A N 1
ATOM 1483 C CA . ALA A 1 187 ? 4.102 45.969 18.438 1 97.38 187 ALA A CA 1
ATOM 1484 C C . ALA A 1 187 ? 4.535 46.25 17 1 97.38 187 ALA A C 1
ATOM 1486 O O . ALA A 1 187 ? 3.703 46.562 16.141 1 97.38 187 ALA A O 1
ATOM 1487 N N . GLU A 1 188 ? 5.809 46.125 16.781 1 97.56 188 GLU A N 1
ATOM 1488 C CA . GLU A 1 188 ? 6.32 46.406 15.438 1 97.56 188 GLU A CA 1
ATOM 1489 C C . GLU A 1 188 ? 5.789 45.375 14.438 1 97.56 188 GLU A C 1
ATOM 1491 O O . GLU A 1 188 ? 5.438 45.719 13.312 1 97.56 188 GLU A O 1
ATOM 1496 N N . ILE A 1 189 ? 5.777 44.125 14.828 1 97.44 189 ILE A N 1
ATOM 1497 C CA . ILE A 1 189 ? 5.297 43.062 13.945 1 97.44 189 ILE A CA 1
ATOM 1498 C C . ILE A 1 189 ? 3.811 43.281 13.656 1 97.44 189 ILE A C 1
ATOM 1500 O O . ILE A 1 189 ? 3.365 43.094 12.516 1 97.44 189 ILE A O 1
ATOM 1504 N N . ARG A 1 190 ? 3.053 43.625 14.648 1 96.75 190 ARG A N 1
ATOM 1505 C CA . ARG A 1 190 ? 1.638 43.906 14.445 1 96.75 190 ARG A CA 1
ATOM 1506 C C . ARG A 1 190 ? 1.454 45.031 13.438 1 96.75 190 ARG A C 1
ATOM 1508 O O . ARG A 1 190 ? 0.549 45 12.602 1 96.75 190 ARG A O 1
ATOM 1515 N N . ASP A 1 191 ? 2.268 46.031 13.578 1 96.56 191 ASP A N 1
ATOM 1516 C CA . ASP A 1 191 ? 2.223 47.125 12.625 1 96.56 191 ASP A CA 1
ATOM 1517 C C . ASP A 1 191 ? 2.498 46.656 11.203 1 96.56 191 ASP A C 1
ATOM 1519 O O . ASP A 1 191 ? 1.873 47.125 10.25 1 96.56 191 ASP A O 1
ATOM 1523 N N . LEU A 1 192 ? 3.428 45.781 11.086 1 96.25 192 LEU A N 1
ATOM 1524 C CA . LEU A 1 192 ? 3.768 45.25 9.766 1 96.25 192 LEU A CA 1
ATOM 1525 C C . LEU A 1 192 ? 2.625 44.406 9.211 1 96.25 192 LEU A C 1
ATOM 1527 O O . LEU A 1 192 ? 2.373 44.406 8 1 96.25 192 LEU A O 1
ATOM 1531 N N . ILE A 1 193 ? 1.975 43.594 10.117 1 94.75 193 ILE A N 1
ATOM 1532 C CA . ILE A 1 193 ? 0.807 42.844 9.703 1 94.75 193 ILE A CA 1
ATOM 1533 C C . ILE A 1 193 ? -0.279 43.781 9.188 1 94.75 193 ILE A C 1
ATOM 1535 O O . ILE A 1 193 ? -0.876 43.531 8.141 1 94.75 193 ILE A O 1
ATOM 1539 N N . ALA A 1 194 ? -0.505 44.844 9.891 1 94.31 194 ALA A N 1
ATOM 1540 C CA . ALA A 1 194 ? -1.483 45.844 9.484 1 94.31 194 ALA A CA 1
ATOM 1541 C C . ALA A 1 194 ? -1.092 46.5 8.156 1 94.31 194 ALA A C 1
ATOM 1543 O O . ALA A 1 194 ? -1.943 46.719 7.293 1 94.31 194 ALA A O 1
ATOM 1544 N N . LEU A 1 195 ? 0.172 46.781 8.016 1 93.62 195 LEU A N 1
ATOM 1545 C CA . LEU A 1 195 ? 0.685 47.344 6.773 1 93.62 195 LEU A CA 1
ATOM 1546 C C . LEU A 1 195 ? 0.421 46.406 5.602 1 93.62 195 LEU A C 1
ATOM 1548 O O . LEU A 1 195 ? -0.083 46.844 4.559 1 93.62 195 LEU A O 1
ATOM 1552 N N . LYS A 1 196 ? 0.741 45.188 5.82 1 91.31 196 LYS A N 1
ATOM 1553 C CA . LYS A 1 196 ? 0.559 44.219 4.758 1 91.31 196 LYS A CA 1
ATOM 1554 C C . LYS A 1 196 ? -0.911 44.094 4.367 1 91.31 196 LYS A C 1
ATOM 1556 O O . LYS A 1 196 ? -1.231 43.875 3.197 1 91.31 196 LYS A O 1
ATOM 1561 N N . SER A 1 197 ? -1.796 44.156 5.332 1 89.81 197 SER A N 1
ATOM 1562 C CA . SER A 1 197 ? -3.229 43.969 5.102 1 89.81 197 SER A CA 1
ATOM 1563 C C . SER A 1 197 ? -3.758 45.031 4.133 1 89.81 197 SER A C 1
ATOM 1565 O O . SER A 1 197 ? -4.844 44.875 3.568 1 89.81 197 SER A O 1
ATOM 1567 N N . GLY A 1 198 ? -2.959 46.062 3.93 1 89.44 198 GLY A N 1
ATOM 1568 C CA . GLY A 1 198 ? -3.367 47.094 3.014 1 89.44 198 GLY A CA 1
ATOM 1569 C C . GLY A 1 198 ? -2.504 47.188 1.769 1 89.44 198 GLY A C 1
ATOM 1570 O O . GLY A 1 198 ? -2.703 48.062 0.92 1 89.44 198 GLY A O 1
ATOM 1571 N N . GLN A 1 199 ? -1.607 46.344 1.672 1 88.94 199 GLN A N 1
ATOM 1572 C CA . GLN A 1 199 ? -0.66 46.344 0.562 1 88.94 199 GLN A CA 1
ATOM 1573 C C . GLN A 1 199 ? -0.871 45.125 -0.347 1 88.94 199 GLN A C 1
ATOM 1575 O O . GLN A 1 199 ? -1.605 44.219 0.002 1 88.94 199 GLN A O 1
ATOM 1580 N N . ALA A 1 200 ? -0.22 45.312 -1.516 1 88.38 200 ALA A N 1
ATOM 1581 C CA . ALA A 1 200 ? -0.204 44.156 -2.41 1 88.38 200 ALA A CA 1
ATOM 1582 C C . ALA A 1 200 ? 0.577 43 -1.796 1 88.38 200 ALA A C 1
ATOM 1584 O O . ALA A 1 200 ? 1.46 43.188 -0.962 1 88.38 200 ALA A O 1
ATOM 1585 N N . GLU A 1 201 ? 0.284 41.781 -2.223 1 87.31 201 GLU A N 1
ATOM 1586 C CA . GLU A 1 201 ? 0.887 40.562 -1.679 1 87.31 201 GLU A CA 1
ATOM 1587 C C . GLU A 1 201 ? 2.402 40.562 -1.858 1 87.31 201 GLU A C 1
ATOM 1589 O O . GLU A 1 201 ? 3.135 40.031 -1.025 1 87.31 201 GLU A O 1
ATOM 1594 N N . ASN A 1 202 ? 2.854 41.25 -2.91 1 89 202 ASN A N 1
ATOM 1595 C CA . ASN A 1 202 ? 4.281 41.25 -3.215 1 89 202 ASN A CA 1
ATOM 1596 C C . ASN A 1 202 ? 4.973 42.5 -2.674 1 89 202 ASN A C 1
ATOM 1598 O O . ASN A 1 202 ? 6.086 42.812 -3.094 1 89 202 ASN A O 1
ATOM 1602 N N . TYR A 1 203 ? 4.359 43.125 -1.747 1 92.12 203 TYR A N 1
ATOM 1603 C CA . TYR A 1 203 ? 4.945 44.312 -1.121 1 92.12 203 TYR A CA 1
ATOM 1604 C C . TYR A 1 203 ? 6.301 44 -0.509 1 92.12 203 TYR A C 1
ATOM 1606 O O . TYR A 1 203 ? 6.469 42.969 0.136 1 92.12 203 TYR A O 1
ATOM 1614 N N . ARG A 1 204 ? 7.301 44.938 -0.812 1 95.06 204 ARG A N 1
ATOM 1615 C CA . ARG A 1 204 ? 8.641 44.812 -0.261 1 95.06 204 ARG A CA 1
ATOM 1616 C C . ARG A 1 204 ? 8.875 45.781 0.872 1 95.06 204 ARG A C 1
ATOM 1618 O O . ARG A 1 204 ? 8.336 46.906 0.85 1 95.06 204 ARG A O 1
ATOM 1625 N N . HIS A 1 205 ? 9.617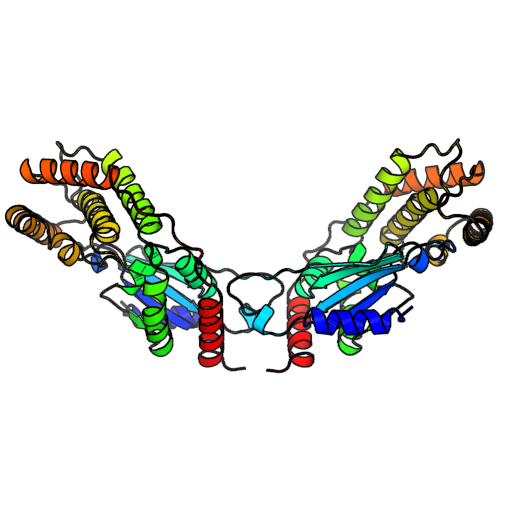 45.344 1.886 1 95.19 205 HIS A N 1
ATOM 1626 C CA . HIS A 1 205 ? 9.844 46.125 3.096 1 95.19 205 HIS A CA 1
ATOM 1627 C C . HIS A 1 205 ? 11.273 45.969 3.59 1 95.19 205 HIS A C 1
ATOM 1629 O O . HIS A 1 205 ? 11.875 44.906 3.461 1 95.19 205 HIS A O 1
ATOM 1635 N N . ARG A 1 206 ? 11.773 47.094 4.086 1 96.69 206 ARG A N 1
ATOM 1636 C CA . ARG A 1 206 ? 13.047 47.031 4.797 1 96.69 206 ARG A CA 1
ATOM 1637 C C . ARG A 1 206 ? 12.836 46.875 6.297 1 96.69 206 ARG A C 1
ATOM 1639 O O . ARG A 1 206 ? 12.25 47.75 6.941 1 96.69 206 ARG A O 1
ATOM 1646 N N . LEU A 1 207 ? 13.289 45.812 6.805 1 97.06 207 LEU A N 1
ATOM 1647 C CA . LEU A 1 207 ? 13.109 45.531 8.227 1 97.06 207 LEU A CA 1
ATOM 1648 C C . LEU A 1 207 ? 13.93 46.5 9.07 1 97.06 207 LEU A C 1
ATOM 1650 O O . LEU A 1 207 ? 14.992 46.969 8.648 1 97.06 207 LEU A O 1
ATOM 1654 N N . SER A 1 208 ? 13.445 46.781 10.258 1 97.44 208 SER A N 1
ATOM 1655 C CA . SER A 1 208 ? 14.234 47.531 11.219 1 97.44 208 SER A CA 1
ATOM 1656 C C . SER A 1 208 ? 15.43 46.719 11.719 1 97.44 208 SER A C 1
ATOM 1658 O O . SER A 1 208 ? 15.43 45.5 11.633 1 97.44 208 SER A O 1
ATOM 1660 N N . ALA A 1 209 ? 16.375 47.406 12.289 1 97.38 209 ALA A N 1
ATOM 1661 C CA . ALA A 1 209 ? 17.547 46.75 12.859 1 97.38 209 ALA A CA 1
ATOM 1662 C C . ALA A 1 209 ? 17.141 45.812 13.992 1 97.38 209 ALA A C 1
ATOM 1664 O O . ALA A 1 209 ? 17.734 44.719 14.156 1 97.38 209 ALA A O 1
ATOM 1665 N N . SER A 1 210 ? 16.141 46.219 14.656 1 97.44 210 SER A N 1
ATOM 1666 C CA . SER A 1 210 ? 15.672 45.438 15.789 1 97.44 210 SER A CA 1
ATOM 1667 C C . SER A 1 210 ? 15.023 44.125 15.312 1 97.44 210 SER A C 1
ATOM 1669 O O . SER A 1 210 ? 15.234 43.062 15.914 1 97.44 210 SER A O 1
ATOM 1671 N N . LEU A 1 211 ? 14.32 44.156 14.234 1 97.88 211 LEU A N 1
ATOM 1672 C CA . LEU A 1 211 ? 13.656 42.969 13.719 1 97.88 211 LEU A CA 1
ATOM 1673 C C . LEU A 1 211 ? 14.664 42.031 13.055 1 97.88 211 LEU A C 1
ATOM 1675 O O . LEU A 1 211 ? 14.523 40.812 13.109 1 97.88 211 LEU A O 1
ATOM 1679 N N . ILE A 1 212 ? 15.672 42.625 12.422 1 97.94 212 ILE A N 1
ATOM 1680 C CA . ILE A 1 212 ? 16.75 41.812 11.859 1 97.94 212 ILE A CA 1
ATOM 1681 C C . ILE A 1 212 ? 17.453 41.062 12.977 1 97.94 212 ILE A C 1
ATOM 1683 O O . ILE A 1 212 ? 17.656 39.844 12.875 1 97.94 212 ILE A O 1
ATOM 1687 N N . ALA A 1 213 ? 17.734 41.781 14.023 1 97.81 213 ALA A N 1
ATOM 1688 C CA . ALA A 1 213 ? 18.406 41.156 15.164 1 97.81 213 ALA A CA 1
ATOM 1689 C C . ALA A 1 213 ? 17.547 40.062 15.789 1 97.81 213 ALA A C 1
ATOM 1691 O O . ALA A 1 213 ? 18.047 39 16.156 1 97.81 213 ALA A O 1
ATOM 1692 N N . LEU A 1 214 ? 16.328 40.375 15.922 1 98.12 214 LEU A N 1
ATOM 1693 C CA . LEU A 1 214 ? 15.391 39.406 16.469 1 98.12 214 LEU A CA 1
ATOM 1694 C C . LEU A 1 214 ? 15.359 38.125 15.625 1 98.12 214 LEU A C 1
ATOM 1696 O O . LEU A 1 214 ? 15.414 37.031 16.156 1 98.12 214 LEU A O 1
ATOM 1700 N N . THR A 1 215 ? 15.25 38.281 14.289 1 98.12 215 THR A N 1
ATOM 1701 C CA . THR A 1 215 ? 15.18 37.156 13.367 1 98.12 215 THR A CA 1
ATOM 1702 C C . THR A 1 215 ? 16.422 36.281 13.484 1 98.12 215 THR A C 1
ATOM 1704 O O . THR A 1 215 ? 16.328 35.062 13.57 1 98.12 215 THR A O 1
ATOM 1707 N N . LYS A 1 216 ? 17.547 36.906 13.547 1 97.88 216 LYS A N 1
ATOM 1708 C CA . LYS A 1 216 ? 18.812 36.188 13.648 1 97.88 216 LYS A CA 1
ATOM 1709 C C . LYS A 1 216 ? 18.906 35.469 14.984 1 97.88 216 LYS A C 1
ATOM 1711 O O . LYS A 1 216 ? 19.391 34.312 15.031 1 97.88 216 LYS A O 1
ATOM 1716 N N . THR A 1 217 ? 18.469 36.125 16 1 98 217 THR A N 1
ATOM 1717 C CA . THR A 1 217 ? 18.5 35.5 17.328 1 98 217 THR A CA 1
ATOM 1718 C C . THR A 1 217 ? 17.594 34.281 17.391 1 98 217 THR A C 1
ATOM 1720 O O . THR A 1 217 ? 17.984 33.219 17.891 1 98 217 THR A O 1
ATOM 1723 N N . LEU A 1 218 ? 16.406 34.438 16.891 1 98.06 218 LEU A N 1
ATOM 1724 C CA . LEU A 1 218 ? 15.469 33.344 16.844 1 98.06 218 LEU A CA 1
ATOM 1725 C C . LEU A 1 218 ? 16.031 32.188 16.016 1 98.06 218 LEU A C 1
ATOM 1727 O O . LEU A 1 218 ? 15.906 31.016 16.406 1 98.06 218 LEU A O 1
ATOM 1731 N N . ALA A 1 219 ? 16.594 32.531 14.867 1 98.25 219 ALA A N 1
ATOM 1732 C CA . ALA A 1 219 ? 17.172 31.5 13.992 1 98.25 219 ALA A CA 1
ATOM 1733 C C . ALA A 1 219 ? 18.281 30.734 14.703 1 98.25 219 ALA A C 1
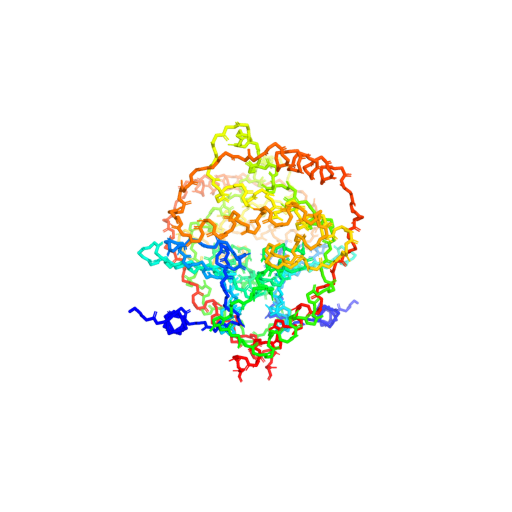ATOM 1735 O O . ALA A 1 219 ? 18.344 29.5 14.617 1 98.25 219 ALA A O 1
ATOM 1736 N N . ALA A 1 220 ? 19.078 31.422 15.406 1 98.19 220 ALA A N 1
ATOM 1737 C CA . ALA A 1 220 ? 20.172 30.781 16.156 1 98.19 220 ALA A CA 1
ATOM 1738 C C . ALA A 1 220 ? 19.625 29.922 17.281 1 98.19 220 ALA A C 1
ATOM 1740 O O . ALA A 1 220 ? 20.125 28.812 17.516 1 98.19 220 ALA A O 1
ATOM 1741 N N . GLU A 1 221 ? 18.672 30.453 17.938 1 97.88 221 GLU A N 1
ATOM 1742 C CA . GLU A 1 221 ? 18.031 29.703 19.016 1 97.88 221 GLU A CA 1
ATOM 1743 C C . GLU A 1 221 ? 17.438 28.391 18.5 1 97.88 221 GLU A C 1
ATOM 1745 O O . GLU A 1 221 ? 17.703 27.328 19.062 1 97.88 221 GLU A O 1
ATOM 1750 N N . VAL A 1 222 ? 16.656 28.453 17.469 1 98.12 222 VAL A N 1
ATOM 1751 C CA . VAL A 1 222 ? 15.961 27.297 16.906 1 98.12 222 VAL A CA 1
ATOM 1752 C C . VAL A 1 222 ? 16.984 26.297 16.375 1 98.12 222 VAL A C 1
ATOM 1754 O O . VAL A 1 222 ? 16.797 25.078 16.5 1 98.12 222 VAL A O 1
ATOM 1757 N N . ALA A 1 223 ? 18.031 26.797 15.758 1 97.69 223 ALA A N 1
ATOM 1758 C CA . ALA A 1 223 ? 19.094 25.938 15.258 1 97.69 223 ALA A CA 1
ATOM 1759 C C . ALA A 1 223 ? 19.703 25.109 16.391 1 97.69 223 ALA A C 1
ATOM 1761 O O . ALA A 1 223 ? 20.125 23.969 16.172 1 97.69 223 ALA A O 1
ATOM 1762 N N . ALA A 1 224 ? 19.625 25.625 17.594 1 97.56 224 ALA A N 1
ATOM 1763 C CA . ALA A 1 224 ? 20.297 25 18.719 1 97.56 224 ALA A CA 1
ATOM 1764 C C . ALA A 1 224 ? 19.344 24.125 19.516 1 97.56 224 ALA A C 1
ATOM 1766 O O . ALA A 1 224 ? 19.766 23.312 20.344 1 97.56 224 ALA A O 1
ATOM 1767 N N . LEU A 1 225 ? 18.078 24.281 19.297 1 97.31 225 LEU A N 1
ATOM 1768 C CA . LEU A 1 225 ? 17.094 23.516 20.047 1 97.31 225 LEU A CA 1
ATOM 1769 C C . LEU A 1 225 ? 17.203 22.031 19.75 1 97.31 225 LEU A C 1
ATOM 1771 O O . LEU A 1 225 ? 17.578 21.641 18.641 1 97.31 225 LEU A O 1
ATOM 1775 N N . THR A 1 226 ? 16.922 21.266 20.781 1 96 226 THR A N 1
ATOM 1776 C CA . THR A 1 226 ? 16.828 19.812 20.656 1 96 226 THR A CA 1
ATOM 1777 C C . THR A 1 226 ? 15.594 19.281 21.359 1 96 226 THR A C 1
ATOM 1779 O O . THR A 1 226 ? 15.055 19.938 22.25 1 96 226 THR A O 1
ATOM 1782 N N . ALA A 1 227 ? 15.109 18.25 20.891 1 94.44 227 ALA A N 1
ATOM 1783 C CA . ALA A 1 227 ? 13.977 17.547 21.484 1 94.44 227 ALA A CA 1
ATOM 1784 C C . ALA A 1 227 ? 14.219 16.047 21.5 1 94.44 227 ALA A C 1
ATOM 1786 O O . ALA A 1 227 ? 14.828 15.492 20.578 1 94.44 227 ALA A O 1
ATOM 1787 N N . PRO A 1 228 ? 13.75 15.469 22.578 1 88.12 228 PRO A N 1
ATOM 1788 C CA . PRO A 1 228 ? 13.969 14.023 22.703 1 88.12 228 PRO A CA 1
ATOM 1789 C C . PRO A 1 228 ? 13.242 13.227 21.609 1 88.12 228 PRO A C 1
ATOM 1791 O O . PRO A 1 228 ? 12.242 13.703 21.062 1 88.12 228 PRO A O 1
ATOM 1794 N N . ALA A 1 229 ? 13.852 11.977 21.391 1 82.88 229 ALA A N 1
ATOM 1795 C CA . ALA A 1 229 ? 13.273 11.078 20.391 1 82.88 229 ALA A CA 1
ATOM 1796 C C . ALA A 1 229 ? 11.898 10.586 20.844 1 82.88 229 ALA A C 1
ATOM 1798 O O . ALA A 1 229 ? 11.688 10.289 22.016 1 82.88 229 ALA A O 1
ATOM 1799 N N . PRO A 1 230 ? 11.031 10.602 19.984 1 77.69 230 PRO A N 1
ATOM 1800 C CA . PRO A 1 230 ? 9.656 10.203 20.312 1 77.69 230 PRO A CA 1
ATOM 1801 C C . PRO A 1 230 ? 9.523 8.695 20.531 1 77.69 230 PRO A C 1
ATOM 1803 O O . PRO A 1 230 ? 10.258 7.91 19.938 1 77.69 230 PRO A O 1
ATOM 1806 N N . PRO A 1 231 ? 8.672 8.352 21.562 1 81.75 231 PRO A N 1
ATOM 1807 C CA . PRO A 1 231 ? 8.281 6.938 21.609 1 81.75 231 PRO A CA 1
ATOM 1808 C C . PRO A 1 231 ? 7.469 6.508 20.391 1 81.75 231 PRO A C 1
ATOM 1810 O O . PRO A 1 231 ? 6.902 7.352 19.703 1 81.75 231 PRO A O 1
ATOM 1813 N N . ALA A 1 232 ? 7.465 5.238 20.125 1 85.25 232 ALA A N 1
ATOM 1814 C CA . ALA A 1 232 ? 6.684 4.723 19 1 85.25 232 ALA A CA 1
ATOM 1815 C C . ALA A 1 232 ? 5.191 4.93 19.219 1 85.25 232 ALA A C 1
ATOM 1817 O O . ALA A 1 232 ? 4.629 4.422 20.203 1 85.25 232 ALA A O 1
ATOM 1818 N N . PRO A 1 233 ? 4.645 5.777 18.438 1 90.94 233 PRO A N 1
ATOM 1819 C CA . PRO A 1 233 ? 3.223 6.051 18.656 1 90.94 233 PRO A CA 1
ATOM 1820 C C . PRO A 1 233 ? 2.34 4.836 18.359 1 90.94 233 PRO A C 1
ATOM 1822 O O . PRO A 1 233 ? 2.643 4.051 17.453 1 90.94 233 PRO A O 1
ATOM 1825 N N . ALA A 1 234 ? 1.267 4.68 19.109 1 94.56 234 ALA A N 1
ATOM 1826 C CA . ALA A 1 234 ? 0.347 3.557 18.953 1 94.56 234 ALA A CA 1
ATOM 1827 C C . ALA A 1 234 ? -0.503 3.709 17.703 1 94.56 234 ALA A C 1
ATOM 1829 O O . ALA A 1 234 ? -0.932 4.816 17.359 1 94.56 234 ALA A O 1
ATOM 1830 N N . THR A 1 235 ? -0.757 2.621 17.047 1 97.12 235 THR A N 1
ATOM 1831 C CA . THR A 1 235 ? -1.547 2.629 15.828 1 97.12 235 THR A CA 1
ATOM 1832 C C . THR A 1 235 ? -3.01 2.316 16.125 1 97.12 235 THR A C 1
ATOM 1834 O O . THR A 1 235 ? -3.908 2.803 15.438 1 97.12 235 THR A O 1
ATOM 1837 N N . ALA A 1 236 ? -3.285 1.563 17.141 1 97.25 236 ALA A N 1
ATOM 1838 C CA . ALA A 1 236 ? -4.59 0.965 17.406 1 97.25 236 ALA A CA 1
ATOM 1839 C C . ALA A 1 236 ? -5.668 2.037 17.547 1 97.25 236 ALA A C 1
ATOM 1841 O O . ALA A 1 236 ? -6.746 1.925 16.969 1 97.25 236 ALA A O 1
ATOM 1842 N N . PRO A 1 237 ? -5.348 3.133 18.25 1 98.19 237 PRO A N 1
ATOM 1843 C CA . PRO A 1 237 ? -6.387 4.156 18.375 1 98.19 237 PRO A CA 1
ATOM 1844 C C . PRO A 1 237 ? -6.711 4.82 17.031 1 98.19 237 PRO A C 1
ATOM 1846 O O . PRO A 1 237 ? -7.852 5.23 16.797 1 98.19 237 PRO A O 1
ATOM 1849 N N . LEU A 1 238 ? -5.742 4.926 16.172 1 98.56 238 LEU A N 1
ATOM 1850 C CA . LEU A 1 238 ? -5.945 5.527 14.859 1 98.56 238 LEU A CA 1
ATOM 1851 C C . LEU A 1 238 ? -6.77 4.609 13.961 1 98.56 238 LEU A C 1
ATOM 1853 O O . LEU A 1 238 ? -7.66 5.074 13.242 1 98.56 238 LEU A O 1
ATOM 1857 N N . ASP A 1 239 ? -6.504 3.293 14.078 1 98.44 239 ASP A N 1
ATOM 1858 C CA . ASP A 1 239 ? -7.332 2.32 13.367 1 98.44 239 ASP A CA 1
ATOM 1859 C C . ASP A 1 239 ? -8.789 2.398 13.828 1 98.44 239 ASP A C 1
ATOM 1861 O O . ASP A 1 239 ? -9.703 2.354 13.016 1 98.44 239 ASP A O 1
ATOM 1865 N N . ALA A 1 240 ? -8.938 2.479 15.109 1 98.25 240 ALA A N 1
ATOM 1866 C CA . ALA A 1 240 ? -10.281 2.545 15.68 1 98.25 240 ALA A CA 1
ATOM 1867 C C . ALA A 1 240 ? -11.023 3.783 15.195 1 98.25 240 ALA A C 1
ATOM 1869 O O . ALA A 1 240 ? -12.203 3.707 14.844 1 98.25 240 ALA A O 1
ATOM 1870 N N . LEU A 1 241 ? -10.344 4.898 15.156 1 98.69 241 LEU A N 1
ATOM 1871 C CA . LEU A 1 241 ? -10.969 6.129 14.68 1 98.69 241 LEU A CA 1
ATOM 1872 C C . LEU A 1 241 ? -11.367 6 13.219 1 98.69 241 LEU A C 1
ATOM 1874 O O . LEU A 1 241 ? -12.453 6.438 12.828 1 98.69 241 LEU A O 1
ATOM 1878 N N . PHE A 1 242 ? -10.516 5.418 12.406 1 98.75 242 PHE A N 1
ATOM 1879 C CA . PHE A 1 242 ? -10.828 5.195 11 1 98.75 242 PHE A CA 1
ATOM 1880 C C . PHE A 1 242 ? -12.094 4.359 10.852 1 98.75 242 PHE A C 1
ATOM 1882 O O . PHE A 1 242 ? -13.047 4.773 10.188 1 98.75 242 PHE A O 1
ATOM 1889 N N . ARG A 1 243 ? -12.117 3.26 11.516 1 98 243 ARG A N 1
ATOM 1890 C CA . ARG A 1 243 ? -13.227 2.318 11.375 1 98 243 ARG A CA 1
ATOM 1891 C C . ARG A 1 243 ? -14.523 2.924 11.891 1 98 243 ARG A C 1
ATOM 1893 O O . ARG A 1 243 ? -15.578 2.771 11.266 1 98 243 ARG A O 1
ATOM 1900 N N . THR A 1 244 ? -14.484 3.561 13.047 1 97.81 244 THR A N 1
ATOM 1901 C CA . THR A 1 244 ? -15.688 4.152 13.617 1 97.81 244 THR A CA 1
ATOM 1902 C C . THR A 1 244 ? -16.219 5.27 12.727 1 97.81 244 THR A C 1
ATOM 1904 O O . THR A 1 244 ? -17.438 5.406 12.547 1 97.81 244 THR A O 1
ATOM 1907 N N . THR A 1 245 ? -15.32 6.059 12.164 1 98.69 245 THR A N 1
ATOM 1908 C CA . THR A 1 245 ? -15.734 7.129 11.266 1 98.69 245 THR A CA 1
ATOM 1909 C C . THR A 1 245 ? -16.359 6.555 9.992 1 98.69 245 THR A C 1
ATOM 1911 O O . THR A 1 245 ? -17.406 7.023 9.547 1 98.69 245 THR A O 1
ATOM 1914 N N . LEU A 1 246 ? -15.695 5.547 9.445 1 98.25 246 LEU A N 1
ATOM 1915 C CA . LEU A 1 246 ? -16.203 4.91 8.234 1 98.25 246 LEU A CA 1
ATOM 1916 C C . LEU A 1 246 ? -17.609 4.352 8.461 1 98.25 246 LEU A C 1
ATOM 1918 O O . LEU A 1 246 ? -18.5 4.57 7.641 1 98.25 246 LEU A O 1
ATOM 1922 N N . GLN A 1 247 ? -17.766 3.688 9.555 1 96.88 247 GLN A N 1
ATOM 1923 C CA . GLN A 1 247 ? -19.062 3.08 9.875 1 96.88 247 GLN A CA 1
ATOM 1924 C C . GLN A 1 247 ? -20.141 4.145 10.07 1 96.88 247 GLN A C 1
ATOM 1926 O O . GLN A 1 247 ? -21.281 3.947 9.672 1 96.88 247 GLN A O 1
ATOM 1931 N N . ARG A 1 248 ? -19.797 5.203 10.68 1 97.81 248 ARG A N 1
ATOM 1932 C CA . ARG A 1 248 ? -20.766 6.27 10.953 1 97.81 248 ARG A CA 1
ATOM 1933 C C . ARG A 1 248 ? -21.156 6.988 9.672 1 97.81 248 ARG A C 1
ATOM 1935 O O . ARG A 1 248 ? -22.344 7.273 9.453 1 97.81 248 ARG A O 1
ATOM 1942 N N . VAL A 1 249 ? -20.188 7.324 8.789 1 97.94 249 VAL A N 1
ATOM 1943 C CA . VAL A 1 249 ? -20.422 8.133 7.598 1 97.94 249 VAL A CA 1
ATOM 1944 C C . VAL A 1 249 ? -21.031 7.27 6.5 1 97.94 249 VAL A C 1
ATOM 1946 O O . VAL A 1 249 ? -21.906 7.73 5.758 1 97.94 249 VAL A O 1
ATOM 1949 N N . TYR A 1 250 ? -20.484 6.035 6.387 1 96.12 250 TYR A N 1
ATOM 1950 C CA . TYR A 1 250 ? -20.969 5.098 5.379 1 96.12 250 TYR A CA 1
ATOM 1951 C C . TYR A 1 250 ? -21.375 3.777 6.012 1 96.12 250 TYR A C 1
ATOM 1953 O O . TYR A 1 250 ? -20.688 2.768 5.871 1 96.12 250 TYR A O 1
ATOM 1961 N N . PRO A 1 251 ? -22.5 3.768 6.602 1 90.44 251 PRO A N 1
ATOM 1962 C CA . PRO A 1 251 ? -22.938 2.537 7.262 1 90.44 251 PRO A CA 1
ATOM 1963 C C . PRO A 1 251 ? -23.188 1.395 6.281 1 90.44 251 PRO A C 1
ATOM 1965 O O . PRO A 1 251 ? -23.609 1.631 5.148 1 90.44 251 PRO A O 1
ATOM 1968 N N . CYS A 1 252 ? -22.688 0.169 6.621 1 77.5 252 CYS A N 1
ATOM 1969 C CA . CYS A 1 252 ? -22.891 -1.024 5.805 1 77.5 252 CYS A CA 1
ATOM 1970 C C . CYS A 1 252 ? -24.375 -1.395 5.746 1 77.5 252 CYS A C 1
ATOM 1972 O O . CYS A 1 252 ? -25.125 -1.126 6.684 1 77.5 252 CYS A O 1
ATOM 1974 N N . MET B 1 1 ? 0.479 -38.344 12.977 1 60 1 MET B N 1
ATOM 1975 C CA . MET B 1 1 ? 0.648 -37 12.422 1 60 1 MET B CA 1
ATOM 1976 C C . MET B 1 1 ? -0.692 -36.406 11.992 1 60 1 MET B C 1
ATOM 1978 O O . MET B 1 1 ? -1.542 -37.125 11.461 1 60 1 MET B O 1
ATOM 1982 N N . GLN B 1 2 ? -1.083 -35.25 12.562 1 72.12 2 GLN B N 1
ATOM 1983 C CA . GLN B 1 2 ? -2.359 -34.656 12.188 1 72.12 2 GLN B CA 1
ATOM 1984 C C . GLN B 1 2 ? -2.469 -34.469 10.672 1 72.12 2 GLN B C 1
ATOM 1986 O O . GLN B 1 2 ? -1.502 -34.094 10.016 1 72.12 2 GLN B O 1
ATOM 1991 N N . PRO B 1 3 ? -3.584 -34.969 10.219 1 88 3 PRO B N 1
ATOM 1992 C CA . PRO B 1 3 ? -3.791 -34.75 8.781 1 88 3 PRO B CA 1
ATOM 1993 C C . PRO B 1 3 ? -3.719 -33.281 8.383 1 88 3 PRO B C 1
ATOM 1995 O O . PRO B 1 3 ? -3.957 -32.406 9.219 1 88 3 PRO B O 1
ATOM 1998 N N . ILE B 1 4 ? -3.227 -33 7.246 1 92.12 4 ILE B N 1
ATOM 1999 C CA . ILE B 1 4 ? -2.965 -31.672 6.723 1 92.12 4 ILE B CA 1
ATOM 2000 C C . ILE B 1 4 ? -4.195 -30.781 6.914 1 92.12 4 ILE B C 1
ATOM 2002 O O . ILE B 1 4 ? -4.09 -29.656 7.402 1 92.12 4 ILE B O 1
ATOM 2006 N N . PRO B 1 5 ? -5.449 -31.266 6.715 1 94.5 5 PRO B N 1
ATOM 2007 C CA . PRO B 1 5 ? -6.621 -30.422 6.953 1 94.5 5 PRO B CA 1
ATOM 2008 C C . PRO B 1 5 ? -6.762 -30 8.414 1 94.5 5 PRO B C 1
ATOM 2010 O O . PRO B 1 5 ? -7.148 -28.875 8.703 1 94.5 5 PRO B O 1
ATOM 2013 N N . ALA B 1 6 ? -6.441 -30.844 9.289 1 94.19 6 ALA B N 1
ATOM 2014 C CA . ALA B 1 6 ? -6.508 -30.516 10.711 1 94.19 6 ALA B CA 1
ATOM 2015 C C . ALA B 1 6 ? -5.457 -29.469 11.078 1 94.19 6 ALA B C 1
ATOM 2017 O O . ALA B 1 6 ? -5.719 -28.578 11.883 1 94.19 6 ALA B O 1
ATOM 2018 N N . LYS B 1 7 ? -4.297 -29.656 10.5 1 93.44 7 LYS B N 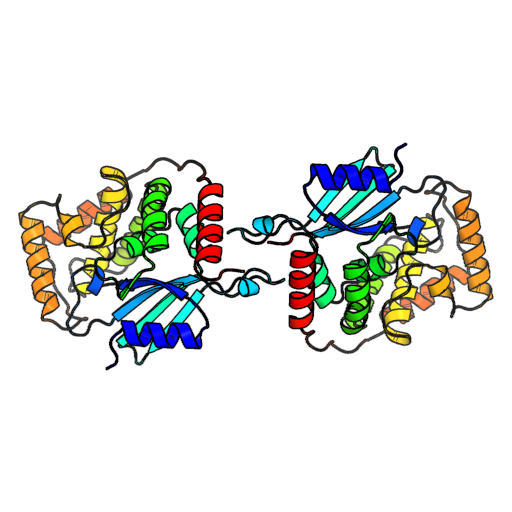1
ATOM 2019 C CA . LYS B 1 7 ? -3.234 -28.672 10.727 1 93.44 7 LYS B CA 1
ATOM 2020 C C . LYS B 1 7 ? -3.627 -27.297 10.195 1 93.44 7 LYS B C 1
ATOM 2022 O O . LYS B 1 7 ? -3.365 -26.281 10.844 1 93.44 7 LYS B O 1
ATOM 2027 N N . LEU B 1 8 ? -4.293 -27.297 9.086 1 96 8 LEU B N 1
ATOM 2028 C CA . LEU B 1 8 ? -4.742 -26.047 8.484 1 96 8 LEU B CA 1
ATOM 2029 C C . LEU B 1 8 ? -5.801 -25.375 9.352 1 96 8 LEU B C 1
ATOM 2031 O O . LEU B 1 8 ? -5.812 -24.156 9.492 1 96 8 LEU B O 1
ATOM 2035 N N . ALA B 1 9 ? -6.648 -26.156 9.922 1 96.38 9 ALA B N 1
ATOM 2036 C CA . ALA B 1 9 ? -7.676 -25.625 10.812 1 96.38 9 ALA B CA 1
ATOM 2037 C C . ALA B 1 9 ? -7.047 -24.969 12.039 1 96.38 9 ALA B C 1
ATOM 2039 O O . ALA B 1 9 ? -7.484 -23.891 12.461 1 96.38 9 ALA B O 1
ATOM 2040 N N . THR B 1 10 ? -6.051 -25.641 12.578 1 95.25 10 THR B N 1
ATOM 2041 C CA . THR B 1 10 ? -5.336 -25.094 13.727 1 95.25 10 THR B CA 1
ATOM 2042 C C . THR B 1 10 ? -4.648 -23.781 13.352 1 95.25 10 THR B C 1
ATOM 2044 O O . THR B 1 10 ? -4.723 -22.797 14.102 1 95.25 10 THR B O 1
ATOM 2047 N N . LEU B 1 11 ? -4.012 -23.797 12.195 1 95.12 11 LEU B N 1
ATOM 2048 C CA . LEU B 1 11 ? -3.326 -22.609 11.711 1 95.12 11 LEU B CA 1
ATOM 2049 C C . LEU B 1 11 ? -4.309 -21.469 11.492 1 95.12 11 LEU B C 1
ATOM 2051 O O . LEU B 1 11 ? -4 -20.312 11.805 1 95.12 11 LEU B O 1
ATOM 2055 N N . ALA B 1 12 ? -5.48 -21.766 10.922 1 97.06 12 ALA B N 1
ATOM 2056 C CA . ALA B 1 12 ? -6.512 -20.75 10.688 1 97.06 12 ALA B CA 1
ATOM 2057 C C . ALA B 1 12 ? -6.934 -20.078 11.984 1 97.06 12 ALA B C 1
ATOM 2059 O O . ALA B 1 12 ? -7.113 -18.859 12.031 1 97.06 12 ALA B O 1
ATOM 2060 N N . GLN B 1 13 ? -7.074 -20.844 13.023 1 96.69 13 GLN B N 1
ATOM 2061 C CA . GLN B 1 13 ? -7.445 -20.312 14.328 1 96.69 13 GLN B CA 1
ATOM 2062 C C . GLN B 1 13 ? -6.324 -19.453 14.922 1 96.69 13 GLN B C 1
ATOM 2064 O O . GLN B 1 13 ? -6.566 -18.359 15.414 1 96.69 13 GLN B O 1
ATOM 2069 N N . GLN B 1 14 ? -5.125 -19.969 14.844 1 95.56 14 GLN B N 1
ATOM 2070 C CA . GLN B 1 14 ? -3.967 -19.281 15.406 1 95.56 14 GLN B CA 1
ATOM 2071 C C . GLN B 1 14 ? -3.727 -17.953 14.711 1 95.56 14 GLN B C 1
ATOM 2073 O O . GLN B 1 14 ? -3.387 -16.953 15.359 1 95.56 14 GLN B O 1
ATOM 2078 N N . GLU B 1 15 ? -3.957 -17.906 13.43 1 95.06 15 GLU B N 1
ATOM 2079 C CA . GLU B 1 15 ? -3.658 -16.719 12.625 1 95.06 15 GLU B CA 1
ATOM 2080 C C . GLU B 1 15 ? -4.898 -15.859 12.438 1 95.06 15 GLU B C 1
ATOM 2082 O O . GLU B 1 15 ? -4.824 -14.773 11.852 1 95.06 15 GLU B O 1
ATOM 2087 N N . ASN B 1 16 ? -6.043 -16.312 12.906 1 96.38 16 ASN B N 1
ATOM 2088 C CA . ASN B 1 16 ? -7.316 -15.609 12.773 1 96.38 16 ASN B CA 1
ATOM 2089 C C . ASN B 1 16 ? -7.621 -15.281 11.312 1 96.38 16 ASN B C 1
ATOM 2091 O O . ASN B 1 16 ? -7.801 -14.117 10.961 1 96.38 16 ASN B O 1
ATOM 2095 N N . LEU B 1 17 ? -7.68 -16.312 10.516 1 97.75 17 LEU B N 1
ATOM 2096 C CA . LEU B 1 17 ? -7.977 -16.188 9.094 1 97.75 17 LEU B CA 1
ATOM 2097 C C . LEU B 1 17 ? -8.828 -17.359 8.602 1 97.75 17 LEU B C 1
ATOM 2099 O O . LEU B 1 17 ? -9.078 -18.297 9.359 1 97.75 17 LEU B O 1
ATOM 2103 N N . HIS B 1 18 ? -9.391 -17.25 7.477 1 98.38 18 HIS B N 1
ATOM 2104 C CA . HIS B 1 18 ? -10.156 -18.281 6.789 1 98.38 18 HIS B CA 1
ATOM 2105 C C . HIS B 1 18 ? -9.469 -18.703 5.492 1 98.38 18 HIS B C 1
ATOM 2107 O O . HIS B 1 18 ? -9.219 -17.875 4.621 1 98.38 18 HIS B O 1
ATOM 2113 N N . PHE B 1 19 ? -9.109 -19.969 5.41 1 98.62 19 PHE B N 1
ATOM 2114 C CA . PHE B 1 19 ? -8.516 -20.453 4.172 1 98.62 19 PHE B CA 1
ATOM 2115 C C . PHE B 1 19 ? -9.562 -20.547 3.066 1 98.62 19 PHE B C 1
ATOM 2117 O O . PHE B 1 19 ? -10.594 -21.188 3.229 1 98.62 19 PHE B O 1
ATOM 2124 N N . LEU B 1 20 ? -9.32 -19.859 2.004 1 98.81 20 LEU B N 1
ATOM 2125 C CA . LEU B 1 20 ? -10.195 -19.875 0.838 1 98.81 20 LEU B CA 1
ATOM 2126 C C . LEU B 1 20 ? -9.859 -21.047 -0.084 1 98.81 20 LEU B C 1
ATOM 2128 O O . LEU B 1 20 ? -10.742 -21.562 -0.773 1 98.81 20 LEU B O 1
ATOM 2132 N N . LEU B 1 21 ? -8.664 -21.375 -0.1 1 98.62 21 LEU B N 1
ATOM 2133 C CA . LEU B 1 21 ? -8.109 -22.484 -0.875 1 98.62 21 LEU B CA 1
ATOM 2134 C C . LEU B 1 21 ? -6.785 -22.953 -0.286 1 98.62 21 LEU B C 1
ATOM 2136 O O . LEU B 1 21 ? -5.945 -22.125 0.091 1 98.62 21 LEU B O 1
ATOM 2140 N N . ALA B 1 22 ? -6.586 -24.203 -0.118 1 98.56 22 ALA B N 1
ATOM 2141 C CA . ALA B 1 22 ? -5.316 -24.828 0.245 1 98.56 22 ALA B CA 1
ATOM 2142 C C . ALA B 1 22 ? -5.062 -26.078 -0.583 1 98.56 22 ALA B C 1
ATOM 2144 O O . ALA B 1 22 ? -5.898 -26.984 -0.622 1 98.56 22 ALA B O 1
ATOM 2145 N N . VAL B 1 23 ? -3.924 -26.078 -1.211 1 98 23 VAL B N 1
ATOM 2146 C CA . VAL B 1 23 ? -3.674 -27.156 -2.16 1 98 23 VAL B CA 1
ATOM 2147 C C . VAL B 1 23 ? -2.227 -27.625 -2.037 1 98 23 VAL B C 1
ATOM 2149 O O . VAL B 1 23 ? -1.394 -26.938 -1.436 1 98 23 VAL B O 1
ATOM 2152 N N . GLU B 1 24 ? -2.043 -28.828 -2.58 1 96.81 24 GLU B N 1
ATOM 2153 C CA . GLU B 1 24 ? -0.678 -29.328 -2.727 1 96.81 24 GLU B CA 1
ATOM 2154 C C . GLU B 1 24 ? 0.007 -28.703 -3.941 1 96.81 24 GLU B C 1
ATOM 2156 O O . GLU B 1 24 ? -0.611 -28.547 -4.996 1 96.81 24 GLU B O 1
ATOM 2161 N N . SER B 1 25 ? 1.176 -28.25 -3.719 1 95 25 SER B N 1
ATOM 2162 C CA . SER B 1 25 ? 2.025 -27.812 -4.82 1 95 25 SER B CA 1
ATOM 2163 C C . SER B 1 25 ? 3.289 -28.656 -4.918 1 95 25 SER B C 1
ATOM 2165 O O . SER B 1 25 ? 3.367 -29.734 -4.32 1 95 25 SER B O 1
ATOM 2167 N N . GLY B 1 26 ? 4.137 -28.406 -5.812 1 91.25 26 GLY B N 1
ATOM 2168 C CA . GLY B 1 26 ? 5.402 -29.109 -5.934 1 91.25 26 GLY B CA 1
ATOM 2169 C C . GLY B 1 26 ? 5.277 -30.469 -6.598 1 91.25 26 GLY B C 1
ATOM 2170 O O . GLY B 1 26 ? 4.379 -30.672 -7.414 1 91.25 26 GLY B O 1
ATOM 2171 N N . SER B 1 27 ? 6.199 -31.328 -6.156 1 90.69 27 SER B N 1
ATOM 2172 C CA . SER B 1 27 ? 6.355 -32.594 -6.844 1 90.69 27 SER B CA 1
ATOM 2173 C C . SER B 1 27 ? 5.113 -33.469 -6.684 1 90.69 27 SER B C 1
ATOM 2175 O O . SER B 1 27 ? 4.707 -34.156 -7.625 1 90.69 27 SER B O 1
ATOM 2177 N N . ARG B 1 28 ? 4.559 -33.469 -5.559 1 91.12 28 ARG B N 1
ATOM 2178 C CA . ARG B 1 28 ? 3.377 -34.281 -5.312 1 91.12 28 ARG B CA 1
ATOM 2179 C C . ARG B 1 28 ? 2.219 -33.844 -6.207 1 91.12 28 ARG B C 1
ATOM 2181 O O . ARG B 1 28 ? 1.507 -34.688 -6.754 1 91.12 28 ARG B O 1
ATOM 2188 N N . ALA B 1 29 ? 2.068 -32.562 -6.387 1 93.12 29 ALA B N 1
ATOM 2189 C CA . ALA B 1 29 ? 1.006 -32.062 -7.246 1 93.12 29 ALA B CA 1
ATOM 2190 C C . ALA B 1 29 ? 1.332 -32.281 -8.719 1 93.12 29 ALA B C 1
ATOM 2192 O O . ALA B 1 29 ? 0.433 -32.5 -9.531 1 93.12 29 ALA B O 1
ATOM 2193 N N . TRP B 1 30 ? 2.586 -32.25 -9.031 1 93.19 30 TRP B N 1
ATOM 2194 C CA . TRP B 1 30 ? 3.006 -32.406 -10.422 1 93.19 30 TRP B CA 1
ATOM 2195 C C . TRP B 1 30 ? 2.943 -33.844 -10.859 1 93.19 30 TRP B C 1
ATOM 2197 O O . TRP B 1 30 ? 2.955 -34.156 -12.055 1 93.19 30 TRP B O 1
ATOM 2207 N N . GLY B 1 31 ? 3.006 -34.781 -9.891 1 90.56 31 GLY B N 1
ATOM 2208 C CA . GLY B 1 31 ? 2.807 -36.188 -10.211 1 90.56 31 GLY B CA 1
ATOM 2209 C C . GLY B 1 31 ? 4.102 -37 -10.266 1 90.56 31 GLY B C 1
ATOM 2210 O O . GLY B 1 31 ? 4.168 -38.031 -10.914 1 90.56 31 GLY B O 1
ATOM 2211 N N . PHE B 1 32 ? 5.152 -36.5 -9.695 1 90.94 32 PHE B N 1
ATOM 2212 C CA . PHE B 1 32 ? 6.395 -37.25 -9.766 1 90.94 32 PHE B CA 1
ATOM 2213 C C . PHE B 1 32 ? 7.113 -37.25 -8.414 1 90.94 32 PHE B C 1
ATOM 2215 O O . PHE B 1 32 ? 8.344 -37.156 -8.367 1 90.94 32 PHE B O 1
ATOM 2222 N N . ALA B 1 33 ? 6.336 -37.25 -7.34 1 90.44 33 ALA B N 1
ATOM 2223 C CA . ALA B 1 33 ? 6.891 -37.25 -5.984 1 90.44 33 ALA B CA 1
ATOM 2224 C C . ALA B 1 33 ? 7.625 -38.531 -5.668 1 90.44 33 ALA B C 1
ATOM 2226 O O . ALA B 1 33 ? 7.242 -39.594 -6.148 1 90.44 33 ALA B O 1
ATOM 2227 N N . SER B 1 34 ? 8.656 -38.312 -4.91 1 89.19 34 SER B N 1
ATOM 2228 C CA . SER B 1 34 ? 9.297 -39.469 -4.246 1 89.19 34 SER B CA 1
ATOM 2229 C C . SER B 1 34 ? 8.641 -39.75 -2.904 1 89.19 34 SER B C 1
ATOM 2231 O O . SER B 1 34 ? 7.867 -38.938 -2.393 1 89.19 34 SER B O 1
ATOM 2233 N N . PRO B 1 35 ? 8.969 -40.969 -2.359 1 86 35 PRO B N 1
ATOM 2234 C CA . PRO B 1 35 ? 8.422 -41.281 -1.04 1 86 35 PRO B CA 1
ATOM 2235 C C . PRO B 1 35 ? 8.797 -40.25 0.019 1 86 35 PRO B C 1
ATOM 2237 O O . PRO B 1 35 ? 8.016 -39.969 0.929 1 86 35 PRO B O 1
ATOM 2240 N N . ASP B 1 36 ? 9.938 -39.656 -0.11 1 87.19 36 ASP B N 1
ATOM 2241 C CA . ASP B 1 36 ? 10.445 -38.75 0.913 1 87.19 36 ASP B CA 1
ATOM 2242 C C . ASP B 1 36 ? 10.242 -37.281 0.495 1 87.19 36 ASP B C 1
ATOM 2244 O O . ASP B 1 36 ? 10.828 -36.375 1.091 1 87.19 36 ASP B O 1
ATOM 2248 N N . SER B 1 37 ? 9.375 -37.156 -0.52 1 88.62 37 SER B N 1
ATOM 2249 C CA . SER B 1 37 ? 9.062 -35.781 -0.909 1 88.62 37 SER B CA 1
ATOM 2250 C C . SER B 1 37 ? 8.266 -35.062 0.173 1 88.62 37 SER B C 1
ATOM 2252 O O . SER B 1 37 ? 7.387 -35.688 0.8 1 88.62 37 SER B O 1
ATOM 2254 N N . ASP B 1 38 ? 8.57 -33.844 0.43 1 89.44 38 ASP B N 1
ATOM 2255 C CA . ASP B 1 38 ? 7.844 -33.062 1.412 1 89.44 38 ASP B CA 1
ATOM 2256 C C . ASP B 1 38 ? 6.484 -32.625 0.874 1 89.44 38 ASP B C 1
ATOM 2258 O O . ASP B 1 38 ? 6.164 -32.875 -0.292 1 89.44 38 ASP B O 1
ATOM 2262 N N . TYR B 1 39 ? 5.609 -32.219 1.841 1 92.5 39 TYR B N 1
ATOM 2263 C CA . TYR B 1 39 ? 4.324 -31.609 1.485 1 92.5 39 TYR B CA 1
ATOM 2264 C C . TYR B 1 39 ? 4.434 -30.094 1.392 1 92.5 39 TYR B C 1
ATOM 2266 O O . TYR B 1 39 ? 4.777 -29.422 2.371 1 92.5 39 TYR B O 1
ATOM 2274 N N . ASP B 1 40 ? 4.195 -29.609 0.262 1 94.06 40 ASP B N 1
ATOM 2275 C CA . ASP B 1 40 ? 4.223 -28.188 -0.029 1 94.06 40 ASP B CA 1
ATOM 2276 C C . ASP B 1 40 ? 2.807 -27.625 -0.189 1 94.06 40 ASP B C 1
ATOM 2278 O O . ASP B 1 40 ? 2.234 -27.672 -1.28 1 94.06 40 ASP B O 1
ATOM 2282 N N . VAL B 1 41 ? 2.348 -27.062 0.888 1 96.94 41 VAL B N 1
ATOM 2283 C CA . VAL B 1 41 ? 0.974 -26.562 0.859 1 96.94 41 VAL B CA 1
ATOM 2284 C C . VAL B 1 41 ? 0.966 -25.078 0.516 1 96.94 41 VAL B C 1
ATOM 2286 O O . VAL B 1 41 ? 1.739 -24.297 1.081 1 96.94 41 VAL B O 1
ATOM 2289 N N . ARG B 1 42 ? 0.19 -24.719 -0.417 1 98.19 42 ARG B N 1
ATOM 2290 C CA . ARG B 1 42 ? -0.045 -23.328 -0.807 1 98.19 42 ARG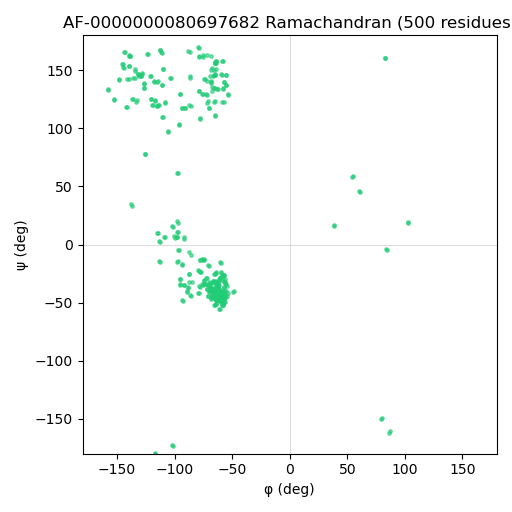 B CA 1
ATOM 2291 C C . ARG B 1 42 ? -1.506 -22.938 -0.602 1 98.19 42 ARG B C 1
ATOM 2293 O O . ARG B 1 42 ? -2.408 -23.75 -0.863 1 98.19 42 ARG B O 1
ATOM 2300 N N . ALA B 1 43 ? -1.671 -21.719 -0.113 1 98.5 43 ALA B N 1
ATOM 2301 C CA . ALA B 1 43 ? -3.039 -21.422 0.293 1 98.5 43 ALA B CA 1
ATOM 2302 C C . ALA B 1 43 ? -3.375 -19.953 0.023 1 98.5 43 ALA B C 1
ATOM 2304 O O . ALA B 1 43 ? -2.477 -19.125 -0.154 1 98.5 43 ALA B O 1
ATOM 2305 N N . LEU B 1 44 ? -4.613 -19.703 -0.128 1 98.75 44 LEU B N 1
ATOM 2306 C CA . LEU B 1 44 ? -5.234 -18.375 -0.135 1 98.75 44 LEU B CA 1
ATOM 2307 C C . LEU B 1 44 ? -6.094 -18.172 1.108 1 98.75 44 LEU B C 1
ATOM 2309 O O . LEU B 1 44 ? -6.812 -19.094 1.525 1 98.75 44 LEU B O 1
ATOM 2313 N N . TYR B 1 45 ? -5.98 -17.047 1.65 1 98.75 45 TYR B N 1
ATOM 2314 C CA . TYR B 1 45 ? -6.75 -16.797 2.865 1 98.75 45 TYR B CA 1
ATOM 2315 C C . TYR B 1 45 ? -7.344 -15.398 2.871 1 98.75 45 TYR B C 1
ATOM 2317 O O . TYR B 1 45 ? -6.984 -14.562 2.035 1 98.75 45 TYR B O 1
ATOM 2325 N N . ILE B 1 46 ? -8.305 -15.227 3.703 1 98.69 46 ILE B N 1
ATOM 2326 C CA . ILE B 1 46 ? -8.93 -13.93 3.951 1 98.69 46 ILE B CA 1
ATOM 2327 C C . ILE B 1 46 ? -9.023 -13.68 5.453 1 98.69 46 ILE B C 1
ATOM 2329 O O . ILE B 1 46 ? -9.125 -14.625 6.242 1 98.69 46 ILE B O 1
ATOM 2333 N N . ARG B 1 47 ? -8.914 -12.484 5.812 1 98 47 ARG B N 1
ATOM 2334 C CA . ARG B 1 47 ? -9 -12.086 7.215 1 98 47 ARG B CA 1
ATOM 2335 C C . ARG B 1 47 ? -10.258 -11.258 7.473 1 98 47 ARG B C 1
ATOM 2337 O O . ARG B 1 47 ? -10.969 -10.891 6.539 1 98 47 ARG B O 1
ATOM 2344 N N . PRO B 1 48 ? -10.578 -11.055 8.75 1 97.44 48 PRO B N 1
ATOM 2345 C CA . PRO B 1 48 ? -11.727 -10.211 9.07 1 97.44 48 PRO B CA 1
ATOM 2346 C C . PRO B 1 48 ? -11.594 -8.789 8.516 1 97.44 48 PRO B C 1
ATOM 2348 O O . PRO B 1 48 ? -10.484 -8.32 8.289 1 97.44 48 PRO B O 1
ATOM 2351 N N . SER B 1 49 ? -12.75 -8.117 8.367 1 95.69 49 SER B N 1
ATOM 2352 C CA . SER B 1 49 ? -12.836 -6.809 7.719 1 95.69 49 SER B CA 1
ATOM 2353 C C . SER B 1 49 ? -11.922 -5.797 8.398 1 95.69 49 SER B C 1
ATOM 2355 O O . SER B 1 49 ? -11.375 -4.906 7.742 1 95.69 49 SER B O 1
ATOM 2357 N N . ALA B 1 50 ? -11.75 -5.938 9.688 1 95.25 50 ALA B N 1
ATOM 2358 C CA . ALA B 1 50 ? -10.93 -5 10.461 1 95.25 50 ALA B CA 1
ATOM 2359 C C . ALA B 1 50 ? -9.484 -5.004 9.969 1 95.25 50 ALA B C 1
ATOM 2361 O O . ALA B 1 50 ? -8.797 -3.984 10.047 1 95.25 50 ALA B O 1
ATOM 2362 N N . HIS B 1 51 ? -9.047 -6.148 9.484 1 96.25 51 HIS B N 1
ATOM 2363 C CA . HIS B 1 51 ? -7.695 -6.266 8.945 1 96.25 51 HIS B CA 1
ATOM 2364 C C . HIS B 1 51 ? -7.516 -5.387 7.711 1 96.25 51 HIS B C 1
ATOM 2366 O O . HIS B 1 51 ? -6.457 -4.781 7.523 1 96.25 51 HIS B O 1
ATOM 2372 N N . TYR B 1 52 ? -8.57 -5.312 6.906 1 97.19 52 TYR B N 1
ATOM 2373 C CA . TYR B 1 52 ? -8.508 -4.578 5.645 1 97.19 52 TYR B CA 1
ATOM 2374 C C . TYR B 1 52 ? -8.859 -3.113 5.848 1 97.19 52 TYR B C 1
ATOM 2376 O O . TYR B 1 52 ? -8.484 -2.258 5.039 1 97.19 52 TYR B O 1
ATOM 2384 N N . LEU B 1 53 ? -9.609 -2.859 6.871 1 96.62 53 LEU B N 1
ATOM 2385 C CA . LEU B 1 53 ? -9.984 -1.495 7.223 1 96.62 53 LEU B CA 1
ATOM 2386 C C . LEU B 1 53 ? -9.078 -0.943 8.312 1 96.62 53 LEU B C 1
ATOM 2388 O O . LEU B 1 53 ? -9.547 -0.615 9.406 1 96.62 53 LEU B O 1
ATOM 2392 N N . ALA B 1 54 ? -7.859 -0.847 8.062 1 97.06 54 ALA B N 1
ATOM 2393 C CA . ALA B 1 54 ? -6.793 -0.301 8.898 1 97.06 54 ALA B CA 1
ATOM 2394 C C . ALA B 1 54 ? -6.051 0.82 8.18 1 97.06 54 ALA B C 1
ATOM 2396 O O . ALA B 1 54 ? -6.16 0.962 6.961 1 97.06 54 ALA B O 1
ATOM 2397 N N . ILE B 1 55 ? -5.297 1.621 8.859 1 97.5 55 ILE B N 1
ATOM 2398 C CA . ILE B 1 55 ? -4.641 2.762 8.234 1 97.5 55 ILE B CA 1
ATOM 2399 C C . ILE B 1 55 ? -3.396 2.291 7.48 1 97.5 55 ILE B C 1
ATOM 2401 O O . ILE B 1 55 ? -2.932 2.963 6.559 1 97.5 55 ILE B O 1
ATOM 2405 N N . ASP B 1 56 ? -2.9 1.134 7.898 1 96 56 ASP B N 1
ATOM 2406 C CA . ASP B 1 56 ? -1.777 0.509 7.207 1 96 56 ASP B CA 1
ATOM 2407 C C . ASP B 1 56 ? -2.219 -0.753 6.469 1 96 56 ASP B C 1
ATOM 2409 O O . ASP B 1 56 ? -3.195 -1.396 6.859 1 96 56 ASP B O 1
ATOM 2413 N N . GLU B 1 57 ? -1.501 -1.021 5.414 1 93.69 57 GLU B N 1
ATOM 2414 C CA . GLU B 1 57 ? -1.701 -2.326 4.793 1 93.69 57 GLU B CA 1
ATOM 2415 C C . GLU B 1 57 ? -1.099 -3.441 5.641 1 93.69 57 GLU B C 1
ATOM 2417 O O . GLU B 1 57 ? 0.046 -3.34 6.086 1 93.69 57 GLU B O 1
ATOM 2422 N N . GLY B 1 58 ? -1.813 -4.426 5.914 1 92.69 58 GLY B N 1
ATOM 2423 C CA . GLY B 1 58 ? -1.322 -5.559 6.688 1 92.69 58 GLY B CA 1
ATOM 2424 C C . GLY B 1 58 ? -0.49 -6.523 5.863 1 92.69 58 GLY B C 1
ATOM 2425 O O . GLY B 1 58 ? -0.414 -6.398 4.641 1 92.69 58 GLY B O 1
ATOM 2426 N N . LYS B 1 59 ? 0.138 -7.43 6.609 1 95 59 LYS B N 1
ATOM 2427 C CA . LYS B 1 59 ? 0.865 -8.5 5.934 1 95 59 LYS B CA 1
ATOM 2428 C C . LYS B 1 59 ? -0.046 -9.266 4.977 1 95 59 LYS B C 1
ATOM 2430 O O . LYS B 1 59 ? -1.206 -9.531 5.297 1 95 59 LYS B O 1
ATOM 2435 N N . ASP B 1 60 ? 0.507 -9.539 3.811 1 97.5 60 ASP B N 1
ATOM 2436 C CA . ASP B 1 60 ? -0.335 -10.18 2.809 1 97.5 60 ASP B CA 1
ATOM 2437 C C . ASP B 1 60 ? 0.17 -11.586 2.488 1 97.5 60 ASP B C 1
ATOM 2439 O O . ASP B 1 60 ? -0.239 -12.188 1.491 1 97.5 60 ASP B O 1
ATOM 2443 N N . THR B 1 61 ? 1.12 -12.07 3.277 1 97.56 61 THR B N 1
ATOM 2444 C CA . THR B 1 61 ? 1.619 -13.438 3.172 1 97.56 61 THR B CA 1
ATOM 2445 C C . THR B 1 61 ? 1.854 -14.031 4.555 1 97.56 61 THR B C 1
ATOM 2447 O O . THR B 1 61 ? 1.998 -13.297 5.539 1 97.56 61 THR B O 1
ATOM 2450 N N . PHE B 1 62 ? 1.786 -15.203 4.672 1 92.75 62 PHE B N 1
ATOM 2451 C CA . PHE B 1 62 ? 2.383 -15.859 5.832 1 92.75 62 PHE B CA 1
ATOM 2452 C C . PHE B 1 62 ? 2.963 -17.219 5.453 1 92.75 62 PHE B C 1
ATOM 2454 O O . PHE B 1 62 ? 2.566 -17.797 4.445 1 92.75 62 PHE B O 1
ATOM 2461 N N . GLU B 1 63 ? 3.939 -17.688 6.125 1 94.31 63 GLU B N 1
ATOM 2462 C CA . GLU B 1 63 ? 4.625 -18.953 5.957 1 94.31 63 GLU B CA 1
ATOM 2463 C C . GLU B 1 63 ? 4.672 -19.734 7.266 1 94.31 63 GLU B C 1
ATOM 2465 O O . GLU B 1 63 ? 4.805 -19.141 8.344 1 94.31 63 GLU B O 1
ATOM 2470 N N . PHE B 1 64 ? 4.449 -20.969 7.141 1 93.56 64 PHE B N 1
ATOM 2471 C CA . PHE B 1 64 ? 4.551 -21.891 8.258 1 93.56 64 PHE B CA 1
ATOM 2472 C C . PHE B 1 64 ? 5.359 -23.125 7.867 1 93.56 64 PHE B C 1
ATOM 2474 O O . PHE B 1 64 ? 5.086 -23.766 6.844 1 93.56 64 PHE B O 1
ATOM 2481 N N . ILE B 1 65 ? 6.414 -23.453 8.57 1 90.31 65 ILE B N 1
ATOM 2482 C CA . ILE B 1 65 ? 7.258 -24.609 8.312 1 90.31 65 ILE B CA 1
ATOM 2483 C C . ILE B 1 65 ? 7.273 -25.531 9.531 1 90.31 65 ILE B C 1
ATOM 2485 O O . ILE B 1 65 ? 7.445 -25.062 10.664 1 90.31 65 ILE B O 1
ATOM 2489 N N . GLU B 1 66 ? 6.941 -26.719 9.305 1 87.19 66 GLU B N 1
ATOM 2490 C CA . GLU B 1 66 ? 7.035 -27.719 10.367 1 87.19 66 GLU B CA 1
ATOM 2491 C C . GLU B 1 66 ? 8.031 -28.812 10.008 1 87.19 66 GLU B C 1
ATOM 2493 O O . GLU B 1 66 ? 7.777 -29.609 9.102 1 87.19 66 GLU B O 1
ATOM 2498 N N . ASP B 1 67 ? 9.055 -29.094 10.805 1 80.5 67 ASP B N 1
ATOM 2499 C CA . ASP B 1 67 ? 10.055 -30.156 10.781 1 80.5 67 ASP B CA 1
ATOM 2500 C C . ASP B 1 67 ? 10.5 -30.469 9.359 1 80.5 67 ASP B C 1
ATOM 2502 O O . ASP B 1 67 ? 10.742 -31.641 9.023 1 80.5 67 ASP B O 1
ATOM 2506 N N . GLU B 1 68 ? 10.312 -29.734 8.445 1 77 68 GLU B N 1
ATOM 2507 C CA . GLU B 1 68 ? 10.852 -29.781 7.094 1 77 68 GLU B CA 1
ATOM 2508 C C . GLU B 1 68 ? 10.039 -30.734 6.211 1 77 68 GLU B C 1
ATOM 2510 O O . GLU B 1 68 ? 10.359 -30.906 5.031 1 77 68 GLU B O 1
ATOM 2515 N N . TRP B 1 69 ? 9 -31.453 6.82 1 82.75 69 TRP B N 1
ATOM 2516 C CA . TRP B 1 69 ? 8.219 -32.344 5.965 1 82.75 69 TRP B CA 1
ATOM 2517 C C . TRP B 1 69 ? 6.977 -31.625 5.434 1 82.75 69 TRP B C 1
ATOM 2519 O O . TRP B 1 69 ? 6.371 -32.062 4.461 1 82.75 69 TRP B O 1
ATOM 2529 N N . PHE B 1 70 ? 6.656 -30.484 6.125 1 87.12 70 PHE B N 1
ATOM 2530 C CA . PHE B 1 70 ? 5.398 -29.812 5.832 1 87.12 70 PHE B CA 1
ATOM 2531 C C . PHE B 1 70 ? 5.566 -28.312 5.879 1 87.12 70 PHE B C 1
ATOM 2533 O O . PHE B 1 70 ? 6.031 -27.75 6.879 1 87.12 70 PHE B O 1
ATOM 2540 N N . ASP B 1 71 ? 5.34 -27.656 4.805 1 93.75 71 ASP B N 1
ATOM 2541 C CA . ASP B 1 71 ? 5.387 -26.203 4.82 1 93.75 71 ASP B CA 1
ATOM 2542 C C . ASP B 1 71 ? 4.148 -25.609 4.148 1 93.75 71 ASP B C 1
ATOM 2544 O O . ASP B 1 71 ? 3.584 -26.203 3.232 1 93.75 71 ASP B O 1
ATOM 2548 N N . VAL B 1 72 ? 3.709 -24.5 4.656 1 95.69 72 VAL B N 1
ATOM 2549 C CA . VAL B 1 72 ? 2.566 -23.766 4.125 1 95.69 72 VAL B CA 1
ATOM 2550 C C . VAL B 1 72 ? 3.008 -22.375 3.686 1 95.69 72 VAL B C 1
ATOM 2552 O O . VAL B 1 72 ? 3.652 -21.641 4.449 1 95.69 72 VAL B O 1
ATOM 2555 N N . GLY B 1 73 ? 2.854 -22.047 2.461 1 97.19 73 GLY B N 1
ATOM 2556 C CA . GLY B 1 73 ? 2.916 -20.672 1.951 1 97.19 73 GLY B CA 1
ATOM 2557 C C . GLY B 1 73 ? 1.562 -20.141 1.537 1 97.19 73 GLY B C 1
ATOM 2558 O O . GLY B 1 73 ? 0.875 -20.734 0.703 1 97.19 73 GLY B O 1
ATOM 2559 N N . ALA B 1 74 ? 1.171 -19.016 2.16 1 98.06 74 ALA B N 1
ATOM 2560 C CA . ALA B 1 74 ? -0.192 -18.547 1.92 1 98.06 74 ALA B CA 1
ATOM 2561 C C . ALA B 1 74 ? -0.204 -17.078 1.527 1 98.06 74 ALA B C 1
ATOM 2563 O O . ALA B 1 74 ? 0.632 -16.297 1.99 1 98.06 74 ALA B O 1
ATOM 2564 N N . TRP B 1 75 ? -1.146 -16.75 0.64 1 98.69 75 TRP B N 1
ATOM 2565 C CA . TRP B 1 75 ? -1.34 -15.375 0.187 1 98.69 75 TRP B CA 1
ATOM 2566 C C . TRP B 1 75 ? -2.703 -14.844 0.619 1 98.69 75 TRP B C 1
ATOM 2568 O O . TRP B 1 75 ? -3.705 -15.562 0.547 1 98.69 75 TRP B O 1
ATOM 2578 N N . ASP B 1 76 ? -2.723 -13.656 1.009 1 98.69 76 ASP B N 1
ATOM 2579 C CA . ASP B 1 76 ? -3.975 -12.945 1.25 1 98.69 76 ASP B CA 1
ATOM 2580 C C . ASP B 1 76 ? -4.77 -12.781 -0.043 1 98.69 76 ASP B C 1
ATOM 2582 O O . ASP B 1 76 ? -4.188 -12.641 -1.121 1 98.69 76 ASP B O 1
ATOM 2586 N N . ILE B 1 77 ? -6.008 -12.719 0.089 1 98.75 77 ILE B N 1
ATOM 2587 C CA . ILE B 1 77 ? -6.914 -12.648 -1.052 1 98.75 77 ILE B CA 1
ATOM 2588 C C . ILE B 1 77 ? -6.57 -11.43 -1.91 1 98.75 77 ILE B C 1
ATOM 2590 O O . ILE B 1 77 ? -6.613 -11.5 -3.141 1 98.75 77 ILE B O 1
ATOM 2594 N N . ARG B 1 78 ? -6.277 -10.266 -1.323 1 98.5 78 ARG B N 1
ATOM 2595 C CA . ARG B 1 78 ? -5.938 -9.086 -2.113 1 98.5 78 ARG B CA 1
ATOM 2596 C C . ARG B 1 78 ? -4.711 -9.344 -2.984 1 98.5 78 ARG B C 1
ATOM 2598 O O . ARG B 1 78 ? -4.711 -9.023 -4.176 1 98.5 78 ARG B O 1
ATOM 2605 N N . LYS B 1 79 ? -3.693 -9.898 -2.398 1 98.38 79 LYS B N 1
ATOM 2606 C CA . LYS B 1 79 ? -2.496 -10.234 -3.16 1 98.38 79 LYS B CA 1
ATOM 2607 C C . LYS B 1 79 ? -2.811 -11.234 -4.266 1 98.38 79 LYS B C 1
ATOM 2609 O O . LYS B 1 79 ? -2.361 -11.078 -5.402 1 98.38 79 LYS B O 1
ATOM 2614 N N . ALA B 1 80 ? -3.537 -12.258 -3.881 1 98.62 80 ALA B N 1
ATOM 2615 C CA . ALA B 1 80 ? -3.887 -13.289 -4.848 1 98.62 80 ALA B CA 1
ATOM 2616 C C . ALA B 1 80 ? -4.582 -12.688 -6.066 1 98.62 80 ALA B C 1
ATOM 2618 O O . ALA B 1 80 ? -4.258 -13.031 -7.207 1 98.62 80 ALA B O 1
ATOM 2619 N N . LEU B 1 81 ? -5.5 -11.812 -5.836 1 98.75 81 LEU B N 1
ATOM 2620 C CA . LEU B 1 81 ? -6.281 -11.242 -6.93 1 98.75 81 LEU B CA 1
ATOM 2621 C C . LEU B 1 81 ? -5.445 -10.258 -7.738 1 98.75 81 LEU B C 1
ATOM 2623 O O . LEU B 1 81 ? -5.617 -10.141 -8.953 1 98.75 81 LEU B O 1
ATOM 2627 N N . ARG B 1 82 ? -4.535 -9.539 -7.07 1 98.19 82 ARG B N 1
ATOM 2628 C CA . ARG B 1 82 ? -3.584 -8.711 -7.809 1 98.19 82 ARG B CA 1
ATOM 2629 C C . ARG B 1 82 ? -2.697 -9.57 -8.703 1 98.19 82 ARG B C 1
ATOM 2631 O O . ARG B 1 82 ? -2.412 -9.203 -9.844 1 98.19 82 ARG B O 1
ATOM 2638 N N . LEU B 1 83 ? -2.324 -10.656 -8.141 1 98.06 83 LEU B N 1
ATOM 2639 C CA . LEU B 1 83 ? -1.494 -11.578 -8.906 1 98.06 83 LEU B CA 1
ATOM 2640 C C . LEU B 1 83 ? -2.277 -12.188 -10.062 1 98.06 83 LEU B C 1
ATOM 2642 O O . LEU B 1 83 ? -1.731 -12.383 -11.148 1 98.06 83 LEU B O 1
ATOM 2646 N N . LEU B 1 84 ? -3.498 -12.5 -9.844 1 97.94 84 LEU B N 1
ATOM 2647 C CA . LEU B 1 84 ? -4.352 -12.984 -10.922 1 97.94 84 LEU B CA 1
ATOM 2648 C C . LEU B 1 84 ? -4.418 -11.969 -12.062 1 97.94 84 LEU B C 1
ATOM 2650 O O . LEU B 1 84 ? -4.305 -12.336 -13.234 1 97.94 84 LEU B O 1
ATOM 2654 N N . ARG B 1 85 ? -4.582 -10.742 -11.695 1 97.12 85 ARG B N 1
ATOM 2655 C CA . ARG B 1 85 ? -4.676 -9.672 -12.688 1 97.12 85 ARG B CA 1
ATOM 2656 C C . ARG B 1 85 ? -3.436 -9.648 -13.578 1 97.12 85 ARG B C 1
ATOM 2658 O O . ARG B 1 85 ? -3.52 -9.297 -14.758 1 97.12 85 ARG B O 1
ATOM 2665 N N . LYS B 1 86 ? -2.348 -10.125 -13.047 1 96.12 86 LYS B N 1
ATOM 2666 C CA . LYS B 1 86 ? -1.074 -10.125 -13.766 1 96.12 86 LYS B CA 1
ATOM 2667 C C . LYS B 1 86 ? -0.806 -11.477 -14.422 1 96.12 86 LYS B C 1
ATOM 2669 O O . LYS B 1 86 ? 0.31 -11.742 -14.867 1 96.12 86 LYS B O 1
ATOM 2674 N N . SER B 1 87 ? -1.753 -12.297 -14.352 1 96.31 87 SER B N 1
ATOM 2675 C CA . SER B 1 87 ? -1.602 -13.641 -14.906 1 96.31 87 SER B CA 1
ATOM 2676 C C . SER B 1 87 ? -0.463 -14.398 -14.227 1 96.31 87 SER B C 1
ATOM 2678 O O . SER B 1 87 ? 0.362 -15.016 -14.898 1 96.31 87 SER B O 1
ATOM 2680 N N . ASN B 1 88 ? -0.46 -14.312 -12.969 1 97.25 88 ASN B N 1
ATOM 2681 C CA . ASN B 1 88 ? 0.601 -14.977 -12.219 1 97.25 88 ASN B CA 1
ATOM 2682 C C . ASN B 1 88 ? 0.516 -16.5 -12.359 1 97.25 88 ASN B C 1
ATOM 2684 O O . ASN B 1 88 ? -0.484 -17.109 -11.977 1 97.25 88 ASN B O 1
ATOM 2688 N N . ALA B 1 89 ? 1.553 -17.094 -12.82 1 97.31 89 ALA B N 1
ATOM 2689 C CA . ALA B 1 89 ? 1.568 -18.516 -13.141 1 97.31 89 ALA B CA 1
ATOM 2690 C C . ALA B 1 89 ? 1.439 -19.375 -11.875 1 97.31 89 ALA B C 1
ATOM 2692 O O . ALA B 1 89 ? 0.774 -20.406 -11.891 1 97.31 89 ALA B O 1
ATOM 2693 N N . VAL B 1 90 ? 2.037 -18.953 -10.836 1 96.81 90 VAL B N 1
ATOM 2694 C CA . VAL B 1 90 ? 2.045 -19.703 -9.578 1 96.81 90 VAL B CA 1
ATOM 2695 C C . VAL B 1 90 ? 0.622 -19.812 -9.031 1 96.81 90 VAL B C 1
ATOM 2697 O O . VAL B 1 90 ? 0.161 -20.906 -8.695 1 96.81 90 VAL B O 1
ATOM 2700 N N . LEU B 1 91 ? -0.079 -18.734 -9 1 97.75 91 LEU B N 1
ATOM 2701 C CA . LEU B 1 91 ? -1.469 -18.734 -8.555 1 97.75 91 LEU B CA 1
ATOM 2702 C C . LEU B 1 91 ? -2.324 -19.625 -9.445 1 97.75 91 LEU B C 1
ATOM 2704 O O . LEU B 1 91 ? -3.121 -20.422 -8.953 1 97.75 91 LEU B O 1
ATOM 2708 N N . LEU B 1 92 ? -2.168 -19.438 -10.711 1 97.19 92 LEU B N 1
ATOM 2709 C CA . LEU B 1 92 ? -2.979 -20.188 -11.656 1 97.19 92 LEU B CA 1
ATOM 2710 C C . LEU B 1 92 ? -2.707 -21.688 -11.531 1 97.19 92 LEU B C 1
ATOM 2712 O O . LEU B 1 92 ? -3.615 -22.5 -11.703 1 97.19 92 LEU B O 1
ATOM 2716 N N . GLU B 1 93 ? -1.503 -22 -11.25 1 95.25 93 GLU B N 1
ATOM 2717 C CA . GLU B 1 93 ? -1.156 -23.391 -11 1 95.25 93 GLU B CA 1
ATOM 2718 C C . GLU B 1 93 ? -1.857 -23.922 -9.75 1 95.25 93 GLU B C 1
ATOM 2720 O O . GLU B 1 93 ? -2.346 -25.047 -9.734 1 95.25 93 GLU B O 1
ATOM 2725 N N . TRP B 1 94 ? -1.863 -23.109 -8.711 1 96.19 94 TRP B N 1
ATOM 2726 C CA . TRP B 1 94 ? -2.549 -23.516 -7.488 1 96.19 94 TRP B CA 1
ATOM 2727 C C . TRP B 1 94 ? -4 -23.891 -7.777 1 96.19 94 TRP B C 1
ATOM 2729 O O . TRP B 1 94 ? -4.516 -24.875 -7.234 1 96.19 94 TRP B O 1
ATOM 2739 N N . LEU B 1 95 ? -4.586 -23.234 -8.656 1 95.5 95 LEU B N 1
ATOM 2740 C CA . LEU B 1 95 ? -5.996 -23.422 -8.984 1 95.5 95 LEU B CA 1
ATOM 2741 C C . LEU B 1 95 ? -6.203 -24.766 -9.688 1 95.5 95 LEU B C 1
ATOM 2743 O O . LEU B 1 95 ? -7.32 -25.281 -9.727 1 95.5 95 LEU B O 1
ATOM 2747 N N . ARG B 1 96 ? -5.137 -25.281 -10.188 1 94.31 96 ARG B N 1
ATOM 2748 C CA . ARG B 1 96 ? -5.238 -26.5 -10.984 1 94.31 96 ARG B CA 1
ATOM 2749 C C . ARG B 1 96 ? -4.672 -27.688 -10.227 1 94.31 96 ARG B C 1
ATOM 2751 O O . ARG B 1 96 ? -4.523 -28.781 -10.789 1 94.31 96 ARG B O 1
ATOM 2758 N N . SER B 1 97 ? -4.336 -27.469 -9.039 1 96.25 97 SER B N 1
ATOM 2759 C CA . SER B 1 97 ? -3.797 -28.578 -8.266 1 96.25 97 SER B CA 1
ATOM 2760 C C . SER B 1 97 ? -4.828 -29.688 -8.102 1 96.25 97 SER B C 1
ATOM 2762 O O . SER B 1 97 ? -5.977 -29.438 -7.73 1 96.25 97 SER B O 1
ATOM 2764 N N . PRO B 1 98 ? -4.406 -30.906 -8.328 1 94.88 98 PRO B N 1
ATOM 2765 C CA . PRO B 1 98 ? -5.344 -32.031 -8.164 1 94.88 98 PRO B CA 1
ATOM 2766 C C . PRO B 1 98 ? -5.559 -32.406 -6.703 1 94.88 98 PRO B C 1
ATOM 2768 O O . PRO B 1 98 ? -6.473 -33.156 -6.387 1 94.88 98 PRO B O 1
ATOM 2771 N N . VAL B 1 99 ? -4.777 -31.938 -5.828 1 95.62 99 VAL B N 1
ATOM 2772 C CA . VAL B 1 99 ? -4.867 -32.25 -4.406 1 95.62 99 VAL B CA 1
ATOM 2773 C C . VAL B 1 99 ? -5.312 -31 -3.639 1 95.62 99 VAL B C 1
ATOM 2775 O O . VAL B 1 99 ? -4.531 -30.062 -3.453 1 95.62 99 VAL B O 1
ATOM 2778 N N . VAL B 1 100 ? -6.562 -31.047 -3.139 1 96.94 100 VAL B N 1
ATOM 2779 C CA . VAL B 1 100 ? -7.156 -29.906 -2.432 1 96.94 100 VAL B CA 1
ATOM 2780 C C . VAL B 1 100 ? -7.398 -30.281 -0.971 1 96.94 100 VAL B C 1
ATOM 2782 O O . VAL B 1 100 ? -8.078 -31.281 -0.683 1 96.94 100 VAL B O 1
ATOM 2785 N N . TYR B 1 101 ? -6.777 -29.547 -0.113 1 97.56 101 TYR B N 1
ATOM 2786 C CA . TYR B 1 101 ? -6.906 -29.828 1.314 1 97.56 101 TYR B CA 1
ATOM 2787 C C . TYR B 1 101 ? -8.055 -29.031 1.919 1 97.56 101 TYR B C 1
ATOM 2789 O O . TYR B 1 101 ? -8.672 -29.453 2.9 1 97.56 101 TYR B O 1
ATOM 2797 N N . ALA B 1 102 ? -8.289 -27.828 1.439 1 97.44 102 ALA B N 1
ATOM 2798 C CA . ALA B 1 102 ? -9.383 -26.953 1.851 1 97.44 102 ALA B CA 1
ATOM 2799 C C . ALA B 1 102 ? -9.852 -26.078 0.69 1 97.44 102 ALA B C 1
ATOM 2801 O O . ALA B 1 102 ? -9.039 -25.641 -0.128 1 97.44 102 ALA B O 1
ATOM 2802 N N . ALA B 1 103 ? -11.164 -25.891 0.659 1 97.94 103 ALA B N 1
ATOM 2803 C CA . ALA B 1 103 ? -11.727 -25.047 -0.393 1 97.94 103 ALA B CA 1
ATOM 2804 C C . ALA B 1 103 ? -13.031 -24.391 0.063 1 97.94 103 ALA B C 1
ATOM 2806 O O . ALA B 1 103 ? -13.945 -25.078 0.524 1 97.94 103 ALA B O 1
ATOM 2807 N N . ASP B 1 104 ? -13.047 -23.109 -0.018 1 98.12 104 ASP B N 1
ATOM 2808 C CA . ASP B 1 104 ? -14.305 -22.375 0.064 1 98.12 104 ASP B CA 1
ATOM 2809 C C . ASP B 1 104 ? -15.07 -22.453 -1.253 1 98.12 104 ASP B C 1
ATOM 2811 O O . ASP B 1 104 ? -14.68 -21.844 -2.244 1 98.12 104 ASP B O 1
ATOM 2815 N N . SER B 1 105 ? -16.125 -23.188 -1.24 1 97.5 105 SER B N 1
ATOM 2816 C CA . SER B 1 105 ? -16.797 -23.578 -2.477 1 97.5 105 SER B CA 1
ATOM 2817 C C . SER B 1 105 ? -17.219 -22.359 -3.281 1 97.5 105 SER B C 1
ATOM 2819 O O . SER B 1 105 ? -17.047 -22.312 -4.5 1 97.5 105 SER B O 1
ATOM 2821 N N . ALA B 1 106 ? -17.797 -21.391 -2.627 1 98 106 ALA B N 1
ATOM 2822 C CA . ALA B 1 106 ? -18.266 -20.203 -3.32 1 98 106 ALA B CA 1
ATOM 2823 C C . ALA B 1 106 ? -17.094 -19.422 -3.934 1 98 106 ALA B C 1
ATOM 2825 O O . ALA B 1 106 ? -17.141 -19.047 -5.105 1 98 106 ALA B O 1
ATOM 2826 N N . PHE B 1 107 ? -16.062 -19.219 -3.18 1 98.56 107 PHE B N 1
ATOM 2827 C CA . PHE B 1 107 ? -14.914 -18.469 -3.662 1 98.56 107 PHE B CA 1
ATOM 2828 C C . PHE B 1 107 ? -14.25 -19.203 -4.832 1 98.56 107 PHE B C 1
ATOM 2830 O O . PHE B 1 107 ? -13.93 -18.578 -5.848 1 98.56 107 PHE B O 1
ATOM 2837 N N . VAL B 1 108 ? -14.039 -20.484 -4.645 1 98.06 108 VAL B N 1
ATOM 2838 C CA . VAL B 1 108 ? -13.344 -21.281 -5.656 1 98.06 108 VAL B CA 1
ATOM 2839 C C . VAL B 1 108 ? -14.156 -21.281 -6.953 1 98.06 108 VAL B C 1
ATOM 2841 O O . VAL B 1 108 ? -13.594 -21.156 -8.047 1 98.06 108 VAL B O 1
ATOM 2844 N N . ARG B 1 109 ? -15.461 -21.422 -6.82 1 97.56 109 ARG 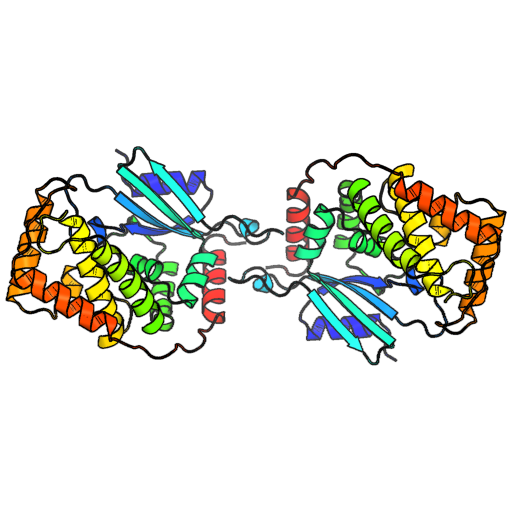B N 1
ATOM 2845 C CA . ARG B 1 109 ? -16.328 -21.359 -7.992 1 97.56 109 ARG B CA 1
ATOM 2846 C C . ARG B 1 109 ? -16.156 -20.031 -8.727 1 97.56 109 ARG B C 1
ATOM 2848 O O . ARG B 1 109 ? -15.945 -20.016 -9.945 1 97.56 109 ARG B O 1
ATOM 2855 N N . ASP B 1 110 ? -16.25 -18.953 -8.016 1 98.06 110 ASP B N 1
ATOM 2856 C CA . ASP B 1 110 ? -16.141 -17.625 -8.617 1 98.06 110 ASP B CA 1
ATOM 2857 C C . ASP B 1 110 ? -14.758 -17.391 -9.195 1 98.06 110 ASP B C 1
ATOM 2859 O O . ASP B 1 110 ? -14.617 -16.828 -10.289 1 98.06 110 ASP B O 1
ATOM 2863 N N . LEU B 1 111 ? -13.766 -17.828 -8.492 1 97.88 111 LEU B N 1
ATOM 2864 C CA . LEU B 1 111 ? -12.391 -17.656 -8.961 1 97.88 111 LEU B CA 1
ATOM 2865 C C . LEU B 1 111 ? -12.156 -18.453 -10.242 1 97.88 111 LEU B C 1
ATOM 2867 O O . LEU B 1 111 ? -11.508 -17.969 -11.172 1 97.88 111 LEU B O 1
ATOM 2871 N N . ASN B 1 112 ? -12.672 -19.625 -10.273 1 96.12 112 ASN B N 1
ATOM 2872 C CA . ASN B 1 112 ? -12.523 -20.469 -11.461 1 96.12 112 ASN B CA 1
ATOM 2873 C C . ASN B 1 112 ? -13.234 -19.859 -12.664 1 96.12 112 ASN B C 1
ATOM 2875 O O . ASN B 1 112 ? -12.797 -20.031 -13.805 1 96.12 112 ASN B O 1
ATOM 2879 N N . THR B 1 113 ? -14.289 -19.188 -12.398 1 96.12 113 THR B N 1
ATOM 2880 C CA . THR B 1 113 ? -15.008 -18.5 -13.461 1 96.12 113 THR B CA 1
ATOM 2881 C C . THR B 1 113 ? -14.211 -17.312 -13.977 1 96.12 113 THR B C 1
ATOM 2883 O O . THR B 1 113 ? -14.164 -17.062 -15.188 1 96.12 113 THR B O 1
ATOM 2886 N N . LEU B 1 114 ? -13.492 -16.625 -13.148 1 96.62 114 LEU B N 1
ATOM 2887 C CA . LEU B 1 114 ? -12.797 -15.383 -13.477 1 96.62 114 LEU B CA 1
ATOM 2888 C C . LEU B 1 114 ? -11.398 -15.672 -14.023 1 96.62 114 LEU B C 1
ATOM 2890 O O . LEU B 1 114 ? -10.945 -15 -14.953 1 96.62 114 LEU B O 1
ATOM 2894 N N . ALA B 1 115 ? -10.711 -16.672 -13.516 1 96.5 115 ALA B N 1
ATOM 2895 C CA . ALA B 1 115 ? -9.281 -16.891 -13.719 1 96.5 115 ALA B CA 1
ATOM 2896 C C . ALA B 1 115 ? -8.953 -17.031 -15.203 1 96.5 115 ALA B C 1
ATOM 2898 O O . ALA B 1 115 ? -7.988 -16.438 -15.688 1 96.5 115 ALA B O 1
ATOM 2899 N N . PRO B 1 116 ? -9.836 -17.734 -15.969 1 93.88 116 PRO B N 1
ATOM 2900 C CA . PRO B 1 116 ? -9.508 -17.891 -17.391 1 93.88 116 PRO B CA 1
ATOM 2901 C C . PRO B 1 116 ? -9.492 -16.562 -18.141 1 93.88 116 PRO B C 1
ATOM 2903 O O . PRO B 1 116 ? -8.781 -16.422 -19.141 1 93.88 116 PRO B O 1
ATOM 2906 N N . GLN B 1 117 ? -10.203 -15.586 -17.625 1 93.75 117 GLN B N 1
ATOM 2907 C CA . GLN B 1 117 ? -10.281 -14.281 -18.281 1 93.75 117 GLN B CA 1
ATOM 2908 C C . GLN B 1 117 ? -8.992 -13.484 -18.062 1 93.75 117 GLN B C 1
ATOM 2910 O O . GLN B 1 117 ? -8.742 -12.508 -18.766 1 93.75 117 GLN B O 1
ATOM 2915 N N . TYR B 1 118 ? -8.18 -13.93 -17.172 1 95.62 118 TYR B N 1
ATOM 2916 C CA . TYR B 1 118 ? -6.984 -13.172 -16.828 1 95.62 118 TYR B CA 1
ATOM 2917 C C . TYR B 1 118 ? -5.727 -13.914 -17.25 1 95.62 118 TYR B C 1
ATOM 2919 O O . TYR B 1 118 ? -4.637 -13.336 -17.281 1 95.62 118 TYR B O 1
ATOM 2927 N N . ALA B 1 119 ? -5.848 -15.164 -17.562 1 95.12 119 ALA B N 1
ATOM 2928 C CA . ALA B 1 119 ? -4.699 -15.953 -18.016 1 95.12 119 ALA B CA 1
ATOM 2929 C C . ALA B 1 119 ? -4.25 -15.523 -19.406 1 95.12 119 ALA B C 1
ATOM 2931 O O . ALA B 1 119 ? -5 -15.656 -20.375 1 95.12 119 ALA B O 1
ATOM 2932 N N . GLN B 1 120 ? -3.039 -15.047 -19.438 1 95.25 120 GLN B N 1
ATOM 2933 C CA . GLN B 1 120 ? -2.484 -14.578 -20.703 1 95.25 120 GLN B CA 1
ATOM 2934 C C . GLN B 1 120 ? -1.218 -15.344 -21.062 1 95.25 120 GLN B C 1
ATOM 2936 O O . GLN B 1 120 ? -0.393 -15.648 -20.203 1 95.25 120 GLN B O 1
ATOM 2941 N N . ALA B 1 121 ? -1.032 -15.562 -22.312 1 95.75 121 ALA B N 1
ATOM 2942 C CA . ALA B 1 121 ? 0.046 -16.422 -22.797 1 95.75 121 ALA B CA 1
ATOM 2943 C C . ALA B 1 121 ? 1.409 -15.773 -22.562 1 95.75 121 ALA B C 1
ATOM 2945 O O . ALA B 1 121 ? 2.363 -16.453 -22.172 1 95.75 121 ALA B O 1
ATOM 2946 N N . ALA B 1 122 ? 1.47 -14.508 -22.734 1 96.25 122 ALA B N 1
ATOM 2947 C CA . ALA B 1 122 ? 2.771 -13.852 -22.703 1 96.25 122 ALA B CA 1
ATOM 2948 C C . ALA B 1 122 ? 3.396 -13.93 -21.312 1 96.25 122 ALA B C 1
ATOM 2950 O O . ALA B 1 122 ? 4.523 -14.406 -21.156 1 96.25 122 ALA B O 1
ATOM 2951 N N . PRO B 1 123 ? 2.605 -13.508 -20.297 1 96.38 123 PRO B N 1
ATOM 2952 C CA . PRO B 1 123 ? 3.197 -13.633 -18.969 1 96.38 123 PRO B CA 1
ATOM 2953 C C . PRO B 1 123 ? 3.498 -15.086 -18.594 1 96.38 123 PRO B C 1
ATOM 2955 O O . PRO B 1 123 ? 4.516 -15.359 -17.953 1 96.38 123 PRO B O 1
ATOM 2958 N N . LEU B 1 124 ? 2.723 -15.992 -18.938 1 97.25 124 LEU B N 1
ATOM 2959 C CA . LEU B 1 124 ? 2.938 -17.391 -18.625 1 97.25 124 LEU B CA 1
ATOM 2960 C C . LEU B 1 124 ? 4.184 -17.922 -19.344 1 97.25 124 LEU B C 1
ATOM 2962 O O . LEU B 1 124 ? 5 -18.625 -18.719 1 97.25 124 LEU B O 1
ATOM 2966 N N . LEU B 1 125 ? 4.309 -17.594 -20.609 1 97.81 125 LEU B N 1
ATOM 2967 C CA . LEU B 1 125 ? 5.488 -17.984 -21.375 1 97.81 125 LEU B CA 1
ATOM 2968 C C . LEU B 1 125 ? 6.758 -17.469 -20.703 1 97.81 125 LEU B C 1
ATOM 2970 O O . LEU B 1 125 ? 7.715 -18.219 -20.516 1 97.81 125 LEU B O 1
ATOM 2974 N N . HIS B 1 126 ? 6.672 -16.219 -20.406 1 97.25 126 HIS B N 1
ATOM 2975 C CA . HIS B 1 126 ? 7.832 -15.602 -19.766 1 97.25 126 HIS B CA 1
ATOM 2976 C C . HIS B 1 126 ? 8.195 -16.328 -18.469 1 97.25 126 HIS B C 1
ATOM 2978 O O . HIS B 1 126 ? 9.367 -16.625 -18.234 1 97.25 126 HIS B O 1
ATOM 2984 N N . HIS B 1 127 ? 7.215 -16.609 -17.688 1 97.88 127 HIS B N 1
ATOM 2985 C CA . HIS B 1 127 ? 7.422 -17.266 -16.406 1 97.88 127 HIS B CA 1
ATOM 2986 C C . HIS B 1 127 ? 8.047 -18.641 -16.594 1 97.88 127 HIS B C 1
ATOM 2988 O O . HIS B 1 127 ? 9.125 -18.922 -16.047 1 97.88 127 HIS B O 1
ATOM 2994 N N . TYR B 1 128 ? 7.484 -19.438 -17.328 1 98.12 128 TYR B N 1
ATOM 2995 C CA . TYR B 1 128 ? 7.922 -20.828 -17.484 1 98.12 128 TYR B CA 1
ATOM 2996 C C . TYR B 1 128 ? 9.25 -20.906 -18.234 1 98.12 128 TYR B C 1
ATOM 2998 O O . TYR B 1 128 ? 10.102 -21.734 -17.906 1 98.12 128 TYR B O 1
ATOM 3006 N N . ARG B 1 129 ? 9.359 -20.078 -19.234 1 98.12 129 ARG B N 1
ATOM 3007 C CA . ARG B 1 129 ? 10.625 -20 -19.953 1 98.12 129 ARG B CA 1
ATOM 3008 C C . ARG B 1 129 ? 11.773 -19.641 -19.016 1 98.12 129 ARG B C 1
ATOM 3010 O O . ARG B 1 129 ? 12.852 -20.234 -19.094 1 98.12 129 ARG B O 1
ATOM 3017 N N . GLY B 1 130 ? 11.484 -18.672 -18.188 1 97.94 130 GLY B N 1
ATOM 3018 C CA . GLY B 1 130 ? 12.492 -18.281 -17.203 1 97.94 130 GLY B CA 1
ATOM 3019 C C . GLY B 1 130 ? 12.875 -19.406 -16.266 1 97.94 130 GLY B C 1
ATOM 3020 O O . GLY B 1 130 ? 14.055 -19.656 -16.031 1 97.94 130 GLY B O 1
ATOM 3021 N N . ILE B 1 131 ? 11.898 -20.109 -15.781 1 97.56 131 ILE B N 1
ATOM 3022 C CA . ILE B 1 131 ? 12.141 -21.219 -14.875 1 97.56 131 ILE B CA 1
ATOM 3023 C C . ILE B 1 131 ? 12.984 -22.281 -15.578 1 97.56 131 ILE B C 1
ATOM 3025 O O . ILE B 1 131 ? 13.992 -22.75 -15.039 1 97.56 131 ILE B O 1
ATOM 3029 N N . ALA B 1 132 ? 12.609 -22.625 -16.766 1 97.5 132 ALA B N 1
ATOM 3030 C CA . ALA B 1 132 ? 13.289 -23.672 -17.531 1 97.5 132 ALA B CA 1
ATOM 3031 C C . ALA B 1 132 ? 14.727 -23.281 -17.844 1 97.5 132 ALA B C 1
ATOM 3033 O O . ALA B 1 132 ? 15.648 -24.094 -17.734 1 97.5 132 ALA B O 1
ATOM 3034 N N . ARG B 1 133 ? 14.867 -22.062 -18.25 1 96.69 133 ARG B N 1
ATOM 3035 C CA . ARG B 1 133 ? 16.188 -21.562 -18.609 1 96.69 133 ARG B CA 1
ATOM 3036 C C . ARG B 1 133 ? 17.141 -21.641 -17.422 1 96.69 133 ARG B C 1
ATOM 3038 O O . ARG B 1 133 ? 18.266 -22.109 -17.547 1 96.69 133 ARG B O 1
ATOM 3045 N N . ASN B 1 134 ? 16.672 -21.234 -16.297 1 96.5 134 ASN B N 1
ATOM 3046 C CA . ASN B 1 134 ? 17.5 -21.266 -15.094 1 96.5 134 ASN B CA 1
ATOM 3047 C C . ASN B 1 134 ? 17.828 -22.688 -14.68 1 96.5 134 ASN B C 1
ATOM 3049 O O . ASN B 1 134 ? 18.984 -22.984 -14.344 1 96.5 134 ASN B O 1
ATOM 3053 N N . ALA B 1 135 ? 16.859 -23.516 -14.727 1 95.12 135 ALA B N 1
ATOM 3054 C CA . ALA B 1 135 ? 17.062 -24.906 -14.328 1 95.12 135 ALA B CA 1
ATOM 3055 C C . ALA B 1 135 ? 18 -25.625 -15.305 1 95.12 135 ALA B C 1
ATOM 3057 O O . ALA B 1 135 ? 18.875 -26.391 -14.891 1 95.12 135 ALA B O 1
ATOM 3058 N N . LEU B 1 136 ? 17.812 -25.391 -16.578 1 95.31 136 LEU B N 1
ATOM 3059 C CA . LEU B 1 136 ? 18.625 -26.031 -17.609 1 95.31 136 LEU B CA 1
ATOM 3060 C C . LEU B 1 136 ? 20.062 -25.531 -17.578 1 95.31 136 LEU B C 1
ATOM 3062 O O . LEU B 1 136 ? 21 -26.297 -17.797 1 95.31 136 LEU B O 1
ATOM 3066 N N . GLY B 1 137 ? 20.219 -24.25 -17.328 1 94.06 137 GLY B N 1
ATOM 3067 C CA . GLY B 1 137 ? 21.547 -23.656 -17.266 1 94.06 137 GLY B CA 1
ATOM 3068 C C . GLY B 1 137 ? 22.438 -24.281 -16.203 1 94.06 137 GLY B C 1
ATOM 3069 O O . GLY B 1 137 ? 23.656 -24.312 -16.344 1 94.06 137 GLY B O 1
ATOM 3070 N N . ALA B 1 138 ? 21.844 -24.859 -15.211 1 90.88 138 ALA B N 1
ATOM 3071 C CA . ALA B 1 138 ? 22.578 -25.438 -14.086 1 90.88 138 ALA B CA 1
ATOM 3072 C C . ALA B 1 138 ? 22.781 -26.938 -14.266 1 90.88 138 ALA B C 1
ATOM 3074 O O . ALA B 1 138 ? 23.234 -27.625 -13.352 1 90.88 138 ALA B O 1
ATOM 3075 N N . MET B 1 139 ? 22.469 -27.422 -15.477 1 94.25 139 MET B N 1
ATOM 3076 C CA . MET B 1 139 ? 22.422 -28.859 -15.648 1 94.25 139 MET B CA 1
ATOM 3077 C C . MET B 1 139 ? 23.297 -29.297 -16.812 1 94.25 139 MET B C 1
ATOM 3079 O O . MET B 1 139 ? 23.312 -28.656 -17.859 1 94.25 139 MET B O 1
ATOM 3083 N N . ASP B 1 140 ? 24.078 -30.344 -16.594 1 94.62 140 ASP B N 1
ATOM 3084 C CA . ASP B 1 140 ? 24.734 -31.047 -17.672 1 94.62 140 ASP B CA 1
ATOM 3085 C C . ASP B 1 140 ? 23.938 -32.281 -18.125 1 94.62 140 ASP B C 1
ATOM 3087 O O . ASP B 1 140 ? 23.984 -33.312 -17.484 1 94.62 140 ASP B O 1
ATOM 3091 N N . LEU B 1 141 ? 23.266 -32.156 -19.234 1 94.69 141 LEU B N 1
ATOM 3092 C CA . LEU B 1 141 ? 22.312 -33.156 -19.719 1 94.69 141 LEU B CA 1
ATOM 3093 C C . LEU B 1 141 ? 23.031 -34.438 -20.078 1 94.69 141 LEU B C 1
ATOM 3095 O O . LEU B 1 141 ? 22.406 -35.5 -20.141 1 94.69 141 LEU B O 1
ATOM 3099 N N . HIS B 1 142 ? 24.297 -34.281 -20.406 1 94 142 HIS B N 1
ATOM 3100 C CA . HIS B 1 142 ? 25.047 -35.438 -20.859 1 94 142 HIS B CA 1
ATOM 3101 C C . HIS B 1 142 ? 25.641 -36.219 -19.688 1 94 142 HIS B C 1
ATOM 3103 O O . HIS B 1 142 ? 26.141 -37.344 -19.859 1 94 142 HIS B O 1
ATOM 3109 N N . GLY B 1 143 ? 25.562 -35.656 -18.516 1 94.56 143 GLY B N 1
ATOM 3110 C CA . GLY B 1 143 ? 26.031 -36.312 -17.312 1 94.56 143 GLY B CA 1
ATOM 3111 C C . GLY B 1 143 ? 24.906 -36.906 -16.484 1 94.56 143 GLY B C 1
ATOM 3112 O O . GLY B 1 143 ? 23.781 -37.031 -16.938 1 94.56 143 GLY B O 1
ATOM 3113 N N . GLU B 1 144 ? 25.281 -37.375 -15.359 1 94.94 144 GLU B N 1
ATOM 3114 C CA . GLU B 1 144 ? 24.266 -37.781 -14.383 1 94.94 144 GLU B CA 1
ATOM 3115 C C . GLU B 1 144 ? 23.625 -36.562 -13.711 1 94.94 144 GLU B C 1
ATOM 3117 O O . GLU B 1 144 ? 24.328 -35.656 -13.234 1 94.94 144 GLU B O 1
ATOM 3122 N N . ILE B 1 145 ? 22.359 -36.594 -13.742 1 94.62 145 ILE B N 1
ATOM 3123 C CA . ILE B 1 145 ? 21.641 -35.438 -13.18 1 94.62 145 ILE B CA 1
ATOM 3124 C C . ILE B 1 145 ? 20.609 -35.938 -12.172 1 94.62 145 ILE B C 1
ATOM 3126 O O . ILE B 1 145 ? 20.172 -37.094 -12.219 1 94.62 145 ILE B O 1
ATOM 3130 N N . ARG B 1 146 ? 20.453 -35.062 -11.156 1 93.75 146 ARG B N 1
ATOM 3131 C CA . ARG B 1 146 ? 19.312 -35.375 -10.297 1 93.75 146 ARG B CA 1
ATOM 3132 C C . ARG B 1 146 ? 18.016 -35.438 -11.102 1 93.75 146 ARG B C 1
ATOM 3134 O O . ARG B 1 146 ? 17.641 -34.438 -11.742 1 93.75 146 ARG B O 1
ATOM 3141 N N . LEU B 1 147 ? 17.312 -36.5 -11.078 1 94.94 147 LEU B N 1
ATOM 3142 C CA . LEU B 1 147 ? 16.125 -36.719 -11.914 1 94.94 147 LEU B CA 1
ATOM 3143 C C . LEU B 1 147 ? 15.062 -35.656 -11.617 1 94.94 147 LEU B C 1
ATOM 3145 O O . LEU B 1 147 ? 14.438 -35.125 -12.539 1 94.94 147 LEU B O 1
ATOM 3149 N N . LYS B 1 148 ? 14.914 -35.375 -10.375 1 93.19 148 LYS B N 1
ATOM 3150 C CA . LYS B 1 148 ? 13.961 -34.344 -9.984 1 93.19 148 LYS B CA 1
ATOM 3151 C C . LYS B 1 148 ? 14.266 -33 -10.68 1 93.19 148 LYS B C 1
ATOM 3153 O O . LYS B 1 148 ? 13.359 -32.312 -11.141 1 93.19 148 LYS B O 1
ATOM 3158 N N . LYS B 1 149 ? 15.453 -32.656 -10.797 1 94.81 149 LYS B N 1
ATOM 3159 C CA . LYS B 1 149 ? 15.852 -31.375 -11.406 1 94.81 149 LYS B CA 1
ATOM 3160 C C . LYS B 1 149 ? 15.531 -31.375 -12.898 1 94.81 149 LYS B C 1
ATOM 3162 O O . LYS B 1 149 ? 15.195 -30.328 -13.461 1 94.81 149 LYS B O 1
ATOM 3167 N N . TRP B 1 150 ? 15.633 -32.531 -13.484 1 96.81 150 TRP B N 1
ATOM 3168 C CA . TRP B 1 150 ? 15.273 -32.594 -14.898 1 96.81 150 TRP B CA 1
ATOM 3169 C C . TRP B 1 150 ? 13.773 -32.375 -15.086 1 96.81 150 TRP B C 1
ATOM 3171 O O . TRP B 1 150 ? 13.352 -31.734 -16.047 1 96.81 150 TRP B O 1
ATOM 3181 N N . PHE B 1 151 ? 12.992 -32.938 -14.227 1 95.75 151 PHE B N 1
ATOM 3182 C CA . PHE B 1 151 ? 11.555 -32.719 -14.297 1 95.75 151 PHE B CA 1
ATOM 3183 C C . PHE B 1 151 ? 11.227 -31.234 -14.133 1 95.75 151 PHE B C 1
ATOM 3185 O O . PHE B 1 151 ? 10.273 -30.734 -14.734 1 95.75 151 PHE B O 1
ATOM 3192 N N . TYR B 1 152 ? 12.094 -30.531 -13.406 1 94.69 152 TYR B N 1
ATOM 3193 C CA . TYR B 1 152 ? 11.938 -29.094 -13.195 1 94.69 152 TYR B CA 1
ATOM 3194 C C . TYR B 1 152 ? 12.297 -28.312 -14.453 1 94.69 152 TYR B C 1
ATOM 3196 O O . TYR B 1 152 ? 11.992 -27.125 -14.555 1 94.69 152 TYR B O 1
ATOM 3204 N N . VAL B 1 153 ? 12.875 -28.938 -15.336 1 97.25 153 VAL B N 1
ATOM 3205 C CA . VAL B 1 153 ? 13.133 -28.344 -16.656 1 97.25 153 VAL B CA 1
ATOM 3206 C C . VAL B 1 153 ? 12.008 -28.719 -17.609 1 97.25 153 VAL B C 1
ATOM 3208 O O . VAL B 1 153 ? 11.438 -27.844 -18.281 1 97.25 153 VAL B O 1
ATOM 3211 N N . LEU B 1 154 ? 11.695 -29.984 -17.594 1 97.88 154 LEU B N 1
ATOM 3212 C CA . LEU B 1 154 ? 10.75 -30.516 -18.562 1 97.88 154 LEU B CA 1
ATOM 3213 C C . LEU B 1 154 ? 9.375 -29.891 -18.375 1 97.88 154 LEU B C 1
ATOM 3215 O O . LEU B 1 154 ? 8.766 -29.438 -19.344 1 97.88 154 LEU B O 1
ATOM 3219 N N . ARG B 1 155 ? 8.938 -29.812 -17.172 1 97.75 155 ARG B N 1
ATOM 3220 C CA . ARG B 1 155 ? 7.578 -29.359 -16.906 1 97.75 155 ARG B CA 1
ATOM 3221 C C . ARG B 1 155 ? 7.395 -27.906 -17.344 1 97.75 155 ARG B C 1
ATOM 3223 O O . ARG B 1 155 ? 6.457 -27.594 -18.078 1 97.75 155 ARG B O 1
ATOM 3230 N N . PRO B 1 156 ? 8.289 -27.016 -16.906 1 98 156 PRO B N 1
ATOM 3231 C CA . PRO B 1 156 ? 8.086 -25.625 -17.359 1 98 156 PRO B CA 1
ATOM 3232 C C . PRO B 1 156 ? 8.219 -25.469 -18.875 1 98 156 PRO B C 1
ATOM 3234 O O . PRO B 1 156 ? 7.562 -24.609 -19.453 1 98 156 PRO B O 1
ATOM 3237 N N . LEU B 1 157 ? 9.039 -26.234 -19.531 1 98.5 157 LEU B N 1
ATOM 3238 C CA . LEU B 1 157 ? 9.102 -26.188 -20.984 1 98.5 157 LEU B CA 1
ATOM 3239 C C . LEU B 1 157 ? 7.758 -26.547 -21.594 1 98.5 157 LEU B C 1
ATOM 3241 O O . LEU B 1 157 ? 7.273 -25.844 -22.5 1 98.5 157 LEU B O 1
ATOM 3245 N N . LEU B 1 158 ? 7.184 -27.578 -21.109 1 98.31 158 LEU B N 1
ATOM 3246 C CA . LEU B 1 158 ? 5.902 -28.047 -21.625 1 98.31 158 LEU B CA 1
ATOM 3247 C C . LEU B 1 158 ? 4.785 -27.078 -21.266 1 98.31 158 LEU B C 1
ATOM 3249 O O . LEU B 1 158 ? 3.867 -26.859 -22.062 1 98.31 158 LEU B O 1
ATOM 3253 N N . ALA B 1 159 ? 4.855 -26.5 -20.094 1 98 159 ALA B N 1
ATOM 3254 C CA . ALA B 1 159 ? 3.863 -25.516 -19.672 1 98 159 ALA B CA 1
ATOM 3255 C C . ALA B 1 159 ? 3.932 -24.266 -20.547 1 98 159 ALA B C 1
ATOM 3257 O O . ALA B 1 159 ? 2.898 -23.719 -20.922 1 98 159 ALA B O 1
ATOM 3258 N N . ALA B 1 160 ? 5.145 -23.828 -20.844 1 97.94 160 ALA B N 1
ATOM 3259 C CA . ALA B 1 160 ? 5.324 -22.688 -21.734 1 97.94 160 ALA B CA 1
ATOM 3260 C C . ALA B 1 160 ? 4.719 -22.953 -23.094 1 97.94 160 ALA B C 1
ATOM 3262 O O . ALA B 1 160 ? 3.988 -22.125 -23.641 1 97.94 160 ALA B O 1
ATOM 3263 N N . ARG B 1 161 ? 5.062 -24.125 -23.594 1 97.38 161 ARG B N 1
ATOM 3264 C CA . ARG B 1 161 ? 4.52 -24.547 -24.875 1 97.38 161 ARG B CA 1
ATOM 3265 C C . ARG B 1 161 ? 2.996 -24.562 -24.844 1 97.38 161 ARG B C 1
ATOM 3267 O O . ARG B 1 161 ? 2.348 -24.062 -25.766 1 97.38 161 ARG B O 1
ATOM 3274 N N . TRP B 1 162 ? 2.412 -25.109 -23.812 1 96.75 162 TRP B N 1
ATOM 3275 C CA . TRP B 1 162 ? 0.966 -25.203 -23.641 1 96.75 162 TRP B CA 1
ATOM 3276 C C . TRP B 1 162 ? 0.338 -23.812 -23.656 1 96.75 162 TRP B C 1
ATOM 3278 O O . TRP B 1 162 ? -0.637 -23.562 -24.375 1 96.75 162 TRP B O 1
ATOM 3288 N N . ALA B 1 163 ? 0.904 -22.906 -22.891 1 95.75 163 ALA B N 1
ATOM 3289 C CA . ALA B 1 163 ? 0.357 -21.562 -22.734 1 95.75 163 ALA B CA 1
ATOM 3290 C C . ALA B 1 163 ? 0.234 -20.859 -24.078 1 95.75 163 ALA B C 1
ATOM 3292 O O . ALA B 1 163 ? -0.727 -20.125 -24.312 1 95.75 163 ALA B O 1
ATOM 3293 N N . VAL B 1 164 ? 1.173 -21.094 -24.953 1 95.94 164 VAL B N 1
ATOM 3294 C CA . VAL B 1 164 ? 1.204 -20.375 -26.234 1 95.94 164 VAL B CA 1
ATOM 3295 C C . VAL B 1 164 ? 0.385 -21.156 -27.266 1 95.94 164 VAL B C 1
ATOM 3297 O O . VAL B 1 164 ? -0.399 -20.562 -28.016 1 95.94 164 VAL B O 1
ATOM 3300 N N . GLN B 1 165 ? 0.466 -22.422 -27.297 1 94.5 165 GLN B N 1
ATOM 3301 C CA . GLN B 1 165 ? -0.124 -23.203 -28.375 1 94.5 165 GLN B CA 1
ATOM 3302 C C . GLN B 1 165 ? -1.591 -23.516 -28.078 1 94.5 165 GLN B C 1
ATOM 3304 O O . GLN B 1 165 ? -2.428 -23.469 -28.984 1 94.5 165 GLN B O 1
ATOM 3309 N N . ARG B 1 166 ? -1.922 -23.875 -26.953 1 91.56 166 ARG B N 1
ATOM 3310 C CA . ARG B 1 166 ? -3.285 -24.234 -26.578 1 91.56 166 ARG B CA 1
ATOM 3311 C C . ARG B 1 166 ? -4.02 -23.062 -25.953 1 91.56 166 ARG B C 1
ATOM 3313 O O . ARG B 1 166 ? -5.23 -22.906 -26.125 1 91.56 166 ARG B O 1
ATOM 3320 N N . GLY B 1 167 ? -3.248 -22.297 -25.266 1 89.19 167 GLY B N 1
ATOM 3321 C CA . GLY B 1 167 ? -3.852 -21.172 -24.562 1 89.19 167 GLY B CA 1
ATOM 3322 C C . GLY B 1 167 ? -4.461 -21.562 -23.219 1 89.19 167 GLY B C 1
ATOM 3323 O O . GLY B 1 167 ? -4.676 -22.734 -22.953 1 89.19 167 GLY B O 1
ATOM 3324 N N . GLY B 1 168 ? -4.621 -20.562 -22.453 1 90.5 168 GLY B N 1
ATOM 3325 C CA . GLY B 1 168 ? -5.242 -20.797 -21.156 1 90.5 168 GLY B CA 1
ATOM 3326 C C . GLY B 1 168 ? -4.25 -21.203 -20.094 1 90.5 168 GLY B C 1
ATOM 3327 O O . GLY B 1 168 ? -3.049 -20.953 -20.219 1 90.5 168 GLY B O 1
ATOM 3328 N N . ILE B 1 169 ? -4.816 -21.781 -19.031 1 94.56 169 ILE B N 1
ATOM 3329 C CA . ILE B 1 169 ? -4.02 -22.172 -17.875 1 94.56 169 ILE B CA 1
ATOM 3330 C C . ILE B 1 169 ? -3.436 -23.562 -18.094 1 94.56 169 ILE B C 1
ATOM 3332 O O . ILE B 1 169 ? -4.176 -24.531 -18.266 1 94.56 169 ILE B O 1
ATOM 3336 N N . PRO B 1 170 ? -2.131 -23.609 -18.094 1 95.88 170 PRO B N 1
ATOM 3337 C CA . PRO B 1 170 ? -1.535 -24.938 -18.234 1 95.88 170 PRO B CA 1
ATOM 3338 C C . PRO B 1 170 ? -1.955 -25.906 -17.125 1 95.88 170 PRO B C 1
ATOM 3340 O O . PRO B 1 170 ? -2.16 -25.469 -15.984 1 95.88 170 PRO B O 1
ATOM 3343 N N . PRO B 1 171 ? -2.082 -27.188 -17.484 1 94.62 171 PRO B N 1
ATOM 3344 C CA . PRO B 1 171 ? -2.365 -28.172 -16.438 1 94.62 171 PRO B CA 1
ATOM 3345 C C . PRO B 1 171 ? -1.224 -28.312 -15.43 1 94.62 171 PRO B C 1
ATOM 3347 O O . PRO B 1 171 ? -0.075 -27.984 -15.75 1 94.62 171 PRO B O 1
ATOM 3350 N N . MET B 1 172 ? -1.609 -28.766 -14.289 1 93.81 172 MET B N 1
ATOM 3351 C CA . MET B 1 172 ? -0.632 -28.891 -13.211 1 93.81 172 MET B CA 1
ATOM 3352 C C . MET B 1 172 ? 0.23 -30.141 -13.398 1 93.81 172 MET B C 1
ATOM 3354 O O . MET B 1 172 ? 1.441 -30.094 -13.18 1 93.81 172 MET B O 1
ATOM 3358 N N . THR B 1 173 ? -0.27 -31.188 -13.867 1 94.5 173 THR B N 1
ATOM 3359 C CA . THR B 1 173 ? 0.425 -32.469 -13.883 1 94.5 173 THR B CA 1
ATOM 3360 C C . THR B 1 173 ? 1.295 -32.594 -15.133 1 94.5 173 THR B C 1
ATOM 3362 O O . THR B 1 173 ? 0.908 -32.156 -16.219 1 94.5 173 THR B O 1
ATOM 3365 N N . LEU B 1 174 ? 2.422 -33.25 -14.945 1 95.44 174 LEU B N 1
ATOM 3366 C CA . LEU B 1 174 ? 3.311 -33.5 -16.078 1 95.44 174 LEU B CA 1
ATOM 3367 C C . LEU B 1 174 ? 2.637 -34.406 -17.094 1 95.44 174 LEU B C 1
ATOM 3369 O O . LEU B 1 174 ? 2.793 -34.219 -18.312 1 95.44 174 LEU B O 1
ATOM 3373 N N . ALA B 1 175 ? 1.88 -35.312 -16.594 1 94.31 175 ALA B N 1
ATOM 3374 C CA . ALA B 1 175 ? 1.2 -36.281 -17.453 1 94.31 175 ALA B CA 1
ATOM 3375 C C . ALA B 1 175 ? 0.32 -35.562 -18.484 1 94.31 175 ALA B C 1
ATOM 3377 O O . ALA B 1 175 ? 0.356 -35.875 -19.672 1 94.31 175 ALA B O 1
ATOM 3378 N N . GLU B 1 176 ? -0.404 -34.625 -18.047 1 95.19 176 GLU B N 1
ATOM 3379 C CA . GLU B 1 176 ? -1.274 -33.875 -18.953 1 95.19 176 GLU B CA 1
ATOM 3380 C C . GLU B 1 176 ? -0.464 -33 -19.906 1 95.19 176 GLU B C 1
ATOM 3382 O O . GLU B 1 176 ? -0.837 -32.844 -21.078 1 95.19 176 GLU B O 1
ATOM 3387 N N . LEU B 1 177 ? 0.612 -32.5 -19.484 1 96.69 177 LEU B N 1
ATOM 3388 C CA . LEU B 1 177 ? 1.439 -31.609 -20.281 1 96.69 177 LEU B CA 1
ATOM 3389 C C . LEU B 1 177 ? 2.148 -32.375 -21.391 1 96.69 177 LEU B C 1
ATOM 3391 O O . LEU B 1 177 ? 2.455 -31.797 -22.438 1 96.69 177 LEU B O 1
ATOM 3395 N N . MET B 1 178 ? 2.414 -33.625 -21.172 1 96.5 178 MET B N 1
ATOM 3396 C CA . MET B 1 178 ? 3.225 -34.375 -22.125 1 96.5 178 MET B CA 1
ATOM 3397 C C . MET B 1 178 ? 2.346 -35.062 -23.172 1 96.5 178 MET B C 1
ATOM 3399 O O . MET B 1 178 ? 2.842 -35.812 -24.016 1 96.5 178 MET B O 1
ATOM 3403 N N . ALA B 1 179 ? 1.071 -34.812 -23.125 1 92.5 179 ALA B N 1
ATOM 3404 C CA . ALA B 1 179 ? 0.108 -35.5 -23.953 1 92.5 179 ALA B CA 1
ATOM 3405 C C . ALA B 1 179 ? 0.449 -35.375 -25.438 1 92.5 179 ALA B C 1
ATOM 3407 O O . ALA B 1 179 ? 0.172 -36.281 -26.234 1 92.5 179 ALA B O 1
ATOM 3408 N N . ASP B 1 180 ? 1.099 -34.281 -25.859 1 91.19 180 ASP B N 1
ATOM 3409 C CA . ASP B 1 180 ? 1.346 -34.031 -27.281 1 91.19 180 ASP B CA 1
ATOM 3410 C C . ASP B 1 180 ? 2.771 -34.406 -27.656 1 91.19 180 ASP B C 1
ATOM 3412 O O . ASP B 1 180 ? 3.193 -34.188 -28.797 1 91.19 180 ASP B O 1
ATOM 3416 N N . LEU B 1 181 ? 3.498 -35 -26.781 1 96.5 181 LEU B N 1
ATOM 3417 C CA . LEU B 1 181 ? 4.844 -35.469 -27.078 1 96.5 181 LEU B CA 1
ATOM 3418 C C . LEU B 1 181 ? 4.793 -36.781 -27.844 1 96.5 181 LEU B C 1
ATOM 3420 O O . LEU B 1 181 ? 3.762 -37.469 -27.859 1 96.5 181 LEU B O 1
ATOM 3424 N N . PRO B 1 182 ? 5.914 -37.125 -28.516 1 96.31 182 PRO B N 1
ATOM 3425 C CA . PRO B 1 182 ? 5.98 -38.438 -29.172 1 96.31 182 PRO B CA 1
ATOM 3426 C C . PRO B 1 182 ? 5.746 -39.594 -28.203 1 96.31 182 PRO B C 1
ATOM 3428 O O . PRO B 1 182 ? 6.258 -39.562 -27.078 1 96.31 182 PRO B O 1
ATOM 3431 N N . PRO B 1 183 ? 5.043 -40.594 -28.578 1 97.06 183 PRO B N 1
ATOM 3432 C CA . PRO B 1 183 ? 4.676 -41.719 -27.688 1 97.06 183 PRO B CA 1
ATOM 3433 C C . PRO B 1 183 ? 5.887 -42.344 -27.031 1 97.06 183 PRO B C 1
ATOM 3435 O O . PRO B 1 183 ? 5.832 -42.719 -25.859 1 97.06 183 PRO B O 1
ATOM 3438 N N . ALA B 1 184 ? 6.883 -42.469 -27.828 1 97.06 184 ALA B N 1
ATOM 3439 C CA . ALA B 1 184 ? 8.086 -43.094 -27.281 1 97.06 184 ALA B CA 1
ATOM 3440 C C . ALA B 1 184 ? 8.648 -42.281 -26.125 1 97.06 184 ALA B C 1
ATOM 3442 O O . ALA B 1 184 ? 9.109 -42.812 -25.125 1 97.06 184 ALA B O 1
ATOM 3443 N N . ALA B 1 185 ? 8.648 -41 -26.328 1 97.56 185 ALA B N 1
ATOM 3444 C CA . ALA B 1 185 ? 9.133 -40.125 -25.281 1 97.56 185 ALA B CA 1
ATOM 3445 C C . ALA B 1 185 ? 8.227 -40.188 -24.047 1 97.56 185 ALA B C 1
ATOM 3447 O O . ALA B 1 185 ? 8.719 -40.219 -22.906 1 97.56 185 ALA B O 1
ATOM 3448 N N . VAL B 1 186 ? 6.938 -40.156 -24.281 1 97.88 186 VAL B N 1
ATOM 3449 C CA . VAL B 1 186 ? 5.965 -40.219 -23.188 1 97.88 186 VAL B CA 1
ATOM 3450 C C . VAL B 1 186 ? 6.191 -41.5 -22.375 1 97.88 186 VAL B C 1
ATOM 3452 O O . VAL B 1 186 ? 6.227 -41.469 -21.141 1 97.88 186 VAL B O 1
ATOM 3455 N N . ALA B 1 187 ? 6.363 -42.594 -23.062 1 97.44 187 ALA B N 1
ATOM 3456 C CA . ALA B 1 187 ? 6.578 -43.875 -22.391 1 97.44 187 ALA B CA 1
ATOM 3457 C C . ALA B 1 187 ? 7.844 -43.844 -21.531 1 97.44 187 ALA B C 1
ATOM 3459 O O . ALA B 1 187 ? 7.844 -44.312 -20.391 1 97.44 187 ALA B O 1
ATOM 3460 N N . GLU B 1 188 ? 8.867 -43.312 -22.109 1 97.62 188 GLU B N 1
ATOM 3461 C CA . GLU B 1 188 ? 10.133 -43.25 -21.375 1 97.62 188 GLU B CA 1
ATOM 3462 C C . GLU B 1 188 ? 10.016 -42.344 -20.156 1 97.62 188 GLU B C 1
ATOM 3464 O O . GLU B 1 188 ? 10.547 -42.688 -19.094 1 97.62 188 GLU B O 1
ATOM 3469 N N . ILE B 1 189 ? 9.375 -41.219 -20.312 1 97.56 189 ILE B N 1
ATOM 3470 C CA . ILE B 1 189 ? 9.219 -40.281 -19.203 1 97.56 189 ILE B CA 1
ATOM 3471 C C . ILE B 1 189 ? 8.359 -40.906 -18.109 1 97.56 189 ILE B C 1
ATOM 3473 O O . ILE B 1 189 ? 8.664 -40.781 -16.922 1 97.56 189 ILE B O 1
ATOM 3477 N N . ARG B 1 190 ? 7.32 -41.594 -18.484 1 96.88 190 ARG B N 1
ATOM 3478 C CA . ARG B 1 190 ? 6.5 -42.312 -17.516 1 96.88 190 ARG B CA 1
ATOM 3479 C C . ARG B 1 190 ? 7.328 -43.344 -16.734 1 96.88 190 ARG B C 1
ATOM 3481 O O . ARG B 1 190 ? 7.148 -43.5 -15.523 1 96.88 190 ARG B O 1
ATOM 3488 N N . ASP B 1 191 ? 8.156 -44 -17.438 1 96.69 191 ASP B N 1
ATOM 3489 C CA . ASP B 1 191 ? 9.047 -44.969 -16.781 1 96.69 191 ASP B CA 1
ATOM 3490 C C . ASP B 1 191 ? 9.938 -44.25 -15.766 1 96.69 191 ASP B C 1
ATOM 3492 O O . ASP B 1 191 ? 10.203 -44.781 -14.688 1 96.69 191 ASP B O 1
ATOM 3496 N N . LEU B 1 192 ? 10.422 -43.125 -16.125 1 96.38 192 LEU B N 1
ATOM 3497 C CA . LEU B 1 192 ? 11.289 -42.375 -15.234 1 96.38 192 LEU B CA 1
ATOM 3498 C C . LEU B 1 192 ? 10.516 -41.906 -14.008 1 96.38 192 LEU B C 1
ATOM 3500 O O . LEU B 1 192 ? 11.062 -41.844 -12.906 1 96.38 192 LEU B O 1
ATOM 3504 N N . ILE B 1 193 ? 9.234 -41.438 -14.242 1 94.94 193 ILE B N 1
ATOM 3505 C CA . ILE B 1 193 ? 8.383 -41.062 -13.133 1 94.94 193 ILE B CA 1
ATOM 3506 C C . ILE B 1 193 ? 8.195 -42.219 -12.18 1 94.94 193 ILE B C 1
ATOM 3508 O O . ILE B 1 193 ? 8.312 -42.094 -10.961 1 94.94 193 ILE B O 1
ATOM 3512 N N . ALA B 1 194 ? 7.941 -43.375 -12.727 1 94.56 194 ALA B N 1
ATOM 3513 C CA . ALA B 1 194 ? 7.789 -44.594 -11.93 1 94.56 194 ALA B CA 1
ATOM 3514 C C . ALA B 1 194 ? 9.078 -44.938 -11.188 1 94.56 194 ALA B C 1
ATOM 3516 O O . ALA B 1 194 ? 9.039 -45.344 -10.016 1 94.56 194 ALA B O 1
ATOM 3517 N N . LEU B 1 195 ? 10.18 -44.812 -11.867 1 93.88 195 LEU B N 1
ATOM 3518 C CA . LEU B 1 195 ? 11.484 -45.031 -11.258 1 93.88 195 LEU B CA 1
ATOM 3519 C C . LEU B 1 195 ? 11.695 -44.125 -10.062 1 93.88 195 LEU B C 1
ATOM 3521 O O . LEU B 1 195 ? 12.078 -44.562 -8.977 1 93.88 195 LEU B O 1
ATOM 3525 N N . LYS B 1 196 ? 11.422 -42.875 -10.281 1 91.69 196 LYS B N 1
ATOM 3526 C CA . LYS B 1 196 ? 11.602 -41.906 -9.219 1 91.69 196 LYS B CA 1
ATOM 3527 C C . LYS B 1 196 ? 10.719 -42.219 -8.016 1 91.69 196 LYS B C 1
ATOM 3529 O O . LYS B 1 196 ? 11.117 -42 -6.871 1 91.69 196 LYS B O 1
ATOM 3534 N N . SER B 1 197 ? 9.516 -42.656 -8.258 1 90.25 197 SER B N 1
ATOM 3535 C CA . SER B 1 197 ? 8.547 -42.938 -7.203 1 90.25 197 SER B CA 1
ATOM 3536 C C . SER B 1 197 ? 9.07 -44 -6.238 1 90.25 197 SER B C 1
ATOM 3538 O O . SER B 1 197 ? 8.555 -44.156 -5.129 1 90.25 197 SER B O 1
ATOM 3540 N N . GLY B 1 198 ? 10.094 -44.688 -6.676 1 89.94 198 GLY B N 1
ATOM 3541 C CA . GLY B 1 198 ? 10.672 -45.719 -5.824 1 89.94 198 GLY B CA 1
ATOM 3542 C C . GLY B 1 198 ? 12.078 -45.375 -5.359 1 89.94 198 GLY B C 1
ATOM 3543 O O . GLY B 1 198 ? 12.719 -46.188 -4.668 1 89.94 198 GLY B O 1
ATOM 3544 N N . GLN B 1 199 ? 12.523 -44.281 -5.723 1 89.38 199 GLN B N 1
ATOM 3545 C CA . GLN B 1 199 ? 13.883 -43.844 -5.406 1 89.38 199 GLN B CA 1
ATOM 3546 C C . GLN B 1 199 ? 13.891 -42.688 -4.422 1 89.38 199 GLN B C 1
ATOM 3548 O O . GLN B 1 199 ? 12.844 -42.094 -4.156 1 89.38 199 GLN B O 1
ATOM 3553 N N . ALA B 1 200 ? 15.117 -42.531 -3.898 1 88.5 200 ALA B N 1
ATOM 3554 C CA . ALA B 1 200 ? 15.297 -41.344 -3.066 1 88.5 200 ALA B CA 1
ATOM 3555 C C . ALA B 1 200 ? 15.141 -40.062 -3.889 1 88.5 200 ALA B C 1
ATOM 3557 O O . ALA B 1 200 ? 15.352 -40.062 -5.102 1 88.5 200 ALA B O 1
ATOM 3558 N N . GLU B 1 201 ? 14.797 -38.969 -3.236 1 87.88 201 GLU B N 1
ATOM 3559 C CA . GLU B 1 201 ? 14.531 -37.688 -3.889 1 87.88 201 GLU B CA 1
ATOM 3560 C C . GLU B 1 201 ? 15.758 -37.188 -4.652 1 87.88 201 GLU B C 1
ATOM 3562 O O . GLU B 1 201 ? 15.633 -36.531 -5.695 1 87.88 201 GLU B O 1
ATOM 3567 N N . ASN B 1 202 ? 16.938 -37.562 -4.176 1 89.31 202 ASN B N 1
ATOM 3568 C CA . ASN B 1 202 ? 18.172 -37.094 -4.785 1 89.31 202 ASN B CA 1
ATOM 3569 C C . ASN B 1 202 ? 18.75 -38.094 -5.773 1 89.31 202 ASN B C 1
ATOM 3571 O O . ASN B 1 202 ? 19.922 -38 -6.145 1 89.31 202 ASN B O 1
ATOM 3575 N N . TYR B 1 203 ? 17.938 -39 -6.207 1 92.38 203 TYR B N 1
ATOM 3576 C CA . TYR B 1 203 ? 18.375 -40 -7.188 1 92.38 203 TYR B CA 1
ATOM 3577 C C . TYR B 1 203 ? 18.891 -39.312 -8.445 1 92.38 203 TYR B C 1
ATOM 3579 O O . TYR B 1 203 ? 18.297 -38.344 -8.938 1 92.38 203 TYR B O 1
ATOM 3587 N N . ARG B 1 204 ? 20.109 -39.844 -8.922 1 95.19 204 ARG B N 1
ATOM 3588 C CA . ARG B 1 204 ? 20.734 -39.344 -10.148 1 95.19 204 ARG B CA 1
ATOM 3589 C C . ARG B 1 204 ? 20.531 -40.312 -11.297 1 95.19 204 ARG B C 1
ATOM 3591 O O . ARG B 1 204 ? 20.5 -41.531 -11.086 1 95.19 204 ARG B O 1
ATOM 3598 N N . HIS B 1 205 ? 20.328 -39.781 -12.492 1 95.31 205 HIS B N 1
ATOM 3599 C CA . HIS B 1 205 ? 20.016 -40.562 -13.68 1 95.31 205 HIS B CA 1
ATOM 3600 C C . HIS B 1 205 ? 20.734 -40.031 -14.906 1 95.31 205 HIS B C 1
ATOM 3602 O O . HIS B 1 205 ? 20.891 -38.812 -15.039 1 95.31 205 HIS B O 1
ATOM 3608 N N . ARG B 1 206 ? 21.156 -40.969 -15.727 1 96.75 206 ARG B N 1
ATOM 3609 C CA . ARG B 1 206 ? 21.656 -40.562 -17.047 1 96.75 206 ARG B CA 1
ATOM 3610 C C . ARG B 1 206 ? 20.547 -40.625 -18.094 1 96.75 206 ARG B C 1
ATOM 3612 O O . ARG B 1 206 ? 20 -41.719 -18.344 1 96.75 206 ARG B O 1
ATOM 3619 N N . LEU B 1 207 ? 20.219 -39.562 -18.641 1 97.12 207 LEU B N 1
ATOM 3620 C CA . LEU B 1 207 ? 19.156 -39.5 -19.625 1 97.12 207 LEU B CA 1
ATOM 3621 C C . LEU B 1 207 ? 19.562 -40.25 -20.906 1 97.12 207 LEU B C 1
ATOM 3623 O O . LEU B 1 207 ? 20.734 -40.281 -21.25 1 97.12 207 LEU B O 1
ATOM 3627 N N . SER B 1 208 ? 18.578 -40.75 -21.594 1 97.5 208 SER B N 1
ATOM 3628 C CA . SER B 1 208 ? 18.828 -41.344 -22.906 1 97.5 208 SER B CA 1
ATOM 3629 C C . SER B 1 208 ? 19.156 -40.25 -23.922 1 97.5 208 SER B C 1
ATOM 3631 O O . SER B 1 208 ? 18.812 -39.062 -23.719 1 97.5 208 SER B O 1
ATOM 3633 N N . ALA B 1 209 ? 19.719 -40.656 -25.016 1 97.38 209 ALA B N 1
ATOM 3634 C CA . ALA B 1 209 ? 20.016 -39.719 -26.094 1 97.38 209 ALA B CA 1
ATOM 3635 C C . ALA B 1 209 ? 18.75 -39.062 -26.641 1 97.38 209 ALA B C 1
ATOM 3637 O O . ALA B 1 209 ? 18.75 -37.875 -27 1 97.38 209 ALA B O 1
ATOM 3638 N N . SER B 1 210 ? 17.75 -39.844 -26.641 1 97.5 210 SER B N 1
ATOM 3639 C CA . SER B 1 210 ? 16.469 -39.375 -27.156 1 97.5 210 SER B CA 1
ATOM 3640 C C . SER B 1 210 ? 15.867 -38.312 -26.25 1 97.5 210 SER B C 1
ATOM 3642 O O . SER B 1 210 ? 15.328 -37.312 -26.719 1 97.5 210 SER B O 1
ATOM 3644 N N . LEU B 1 211 ? 16.016 -38.469 -24.969 1 97.88 211 LEU B N 1
ATOM 3645 C CA . LEU B 1 211 ? 15.461 -37.5 -24.031 1 97.88 211 LEU B CA 1
ATOM 3646 C C . LEU B 1 211 ? 16.297 -36.219 -23.984 1 97.88 211 LEU B C 1
ATOM 3648 O O . LEU B 1 211 ? 15.773 -35.125 -23.812 1 97.88 211 LEU B O 1
ATOM 3652 N N . ILE B 1 212 ? 17.609 -36.375 -24.156 1 97.94 212 ILE B N 1
ATOM 3653 C CA . ILE B 1 212 ? 18.469 -35.219 -24.266 1 97.94 212 ILE B CA 1
ATOM 3654 C C . ILE B 1 212 ? 18.094 -34.406 -25.484 1 97.94 212 ILE B C 1
ATOM 3656 O O . ILE B 1 212 ? 17.922 -33.188 -25.375 1 97.94 212 ILE B O 1
ATOM 3660 N N . ALA B 1 213 ? 17.891 -35.094 -26.562 1 97.88 213 ALA B N 1
ATOM 3661 C CA . ALA B 1 213 ? 17.516 -34.438 -27.797 1 97.88 213 ALA B CA 1
ATOM 3662 C C . ALA B 1 213 ? 16.156 -33.75 -27.656 1 97.88 213 ALA B C 1
ATOM 3664 O O . ALA B 1 213 ? 15.961 -32.625 -28.109 1 97.88 213 ALA B O 1
ATOM 3665 N N . LEU B 1 214 ? 15.281 -34.438 -27.062 1 98.12 214 LEU B N 1
ATOM 3666 C CA . LEU B 1 214 ? 13.953 -33.875 -26.844 1 98.12 214 LEU B CA 1
ATOM 3667 C C . LEU B 1 214 ? 14.031 -32.594 -26 1 98.12 214 LEU B C 1
ATOM 3669 O O . LEU B 1 214 ? 13.406 -31.594 -26.312 1 98.12 214 LEU B O 1
ATOM 3673 N N . THR B 1 215 ? 14.797 -32.625 -24.891 1 98.19 215 THR B N 1
ATOM 3674 C CA . THR B 1 215 ? 14.945 -31.5 -23.984 1 98.19 215 THR B CA 1
ATOM 3675 C C . THR B 1 215 ? 15.516 -30.297 -24.719 1 98.19 215 THR B C 1
ATOM 3677 O O . THR B 1 215 ? 15.008 -29.172 -24.578 1 98.19 215 THR B O 1
ATOM 3680 N N . LYS B 1 216 ? 16.5 -30.531 -25.5 1 97.94 216 LYS B N 1
ATOM 3681 C CA . LYS B 1 216 ? 17.141 -29.469 -26.266 1 97.94 216 LYS B CA 1
ATOM 3682 C C . LYS B 1 216 ? 16.188 -28.875 -27.297 1 97.94 216 LYS B C 1
ATOM 3684 O O . LYS B 1 216 ? 16.141 -27.656 -27.5 1 97.94 216 LYS B O 1
ATOM 3689 N N . THR B 1 217 ? 15.445 -29.75 -27.922 1 98 217 THR B N 1
ATOM 3690 C CA . THR B 1 217 ? 14.477 -29.312 -28.922 1 98 217 THR B CA 1
ATOM 3691 C C . THR B 1 217 ? 13.391 -28.453 -28.281 1 98 217 THR B C 1
ATOM 3693 O O . THR B 1 217 ? 13.039 -27.391 -28.797 1 98 217 THR B O 1
ATOM 3696 N N . LEU B 1 218 ? 12.875 -28.938 -27.203 1 98.06 218 LEU B N 1
ATOM 3697 C CA . LEU B 1 218 ? 11.859 -28.188 -26.484 1 98.06 218 LEU B CA 1
ATOM 3698 C C . LEU B 1 218 ? 12.398 -26.828 -26.016 1 98.06 218 LEU B C 1
ATOM 3700 O O . LEU B 1 218 ? 11.703 -25.812 -26.125 1 98.06 218 LEU B O 1
ATOM 3704 N N . ALA B 1 219 ? 13.617 -26.844 -25.484 1 98.25 219 ALA B N 1
ATOM 3705 C CA . ALA B 1 219 ? 14.242 -25.609 -25.016 1 98.25 219 ALA B CA 1
ATOM 3706 C C . ALA B 1 219 ? 14.383 -24.594 -26.156 1 98.25 219 ALA B C 1
ATOM 3708 O O . ALA B 1 219 ? 14.086 -23.406 -25.984 1 98.25 219 ALA B O 1
ATOM 3709 N N . ALA B 1 220 ? 14.766 -25.062 -27.281 1 98.19 220 ALA B N 1
ATOM 3710 C CA . ALA B 1 220 ? 14.922 -24.203 -28.453 1 98.19 220 ALA B CA 1
ATOM 3711 C C . ALA B 1 220 ? 13.562 -23.672 -28.922 1 98.19 220 ALA B C 1
ATOM 3713 O O . ALA B 1 220 ? 13.445 -22.5 -29.281 1 98.19 220 ALA B O 1
ATOM 3714 N N . GLU B 1 221 ? 12.648 -24.562 -28.938 1 97.88 221 GLU B N 1
ATOM 3715 C CA . GLU B 1 221 ? 11.297 -24.172 -29.328 1 97.88 221 GLU B CA 1
ATOM 3716 C C . GLU B 1 221 ? 10.75 -23.078 -28.406 1 97.88 221 GLU B C 1
ATOM 3718 O O . GLU B 1 221 ? 10.273 -22.047 -28.875 1 97.88 221 GLU B O 1
ATOM 3723 N N . VAL B 1 222 ? 10.812 -23.281 -27.125 1 98.12 222 VAL B N 1
ATOM 3724 C CA . VAL B 1 222 ? 10.273 -22.359 -26.141 1 98.12 222 VAL B CA 1
ATOM 3725 C C . VAL B 1 222 ? 11.023 -21.031 -26.203 1 98.12 222 VAL B C 1
ATOM 3727 O O . VAL B 1 222 ? 10.43 -19.969 -26.047 1 98.12 222 VAL B O 1
ATOM 3730 N N . ALA B 1 223 ? 12.32 -21.094 -26.406 1 97.62 223 ALA B N 1
ATOM 3731 C CA . ALA B 1 223 ? 13.125 -19.891 -26.547 1 97.62 223 ALA B CA 1
ATOM 3732 C C . ALA B 1 223 ? 12.633 -19.031 -27.703 1 97.62 223 ALA B C 1
ATOM 3734 O O . ALA B 1 223 ? 12.711 -17.812 -27.656 1 97.62 223 ALA B O 1
ATOM 3735 N N . ALA B 1 224 ? 12.023 -19.688 -28.672 1 97.56 224 ALA B N 1
ATOM 3736 C CA . ALA B 1 224 ? 11.641 -18.984 -29.906 1 97.56 224 ALA B CA 1
ATOM 3737 C C . ALA B 1 224 ? 10.18 -18.562 -29.859 1 97.56 224 ALA B C 1
ATOM 3739 O O . ALA B 1 224 ? 9.734 -17.75 -30.672 1 97.56 224 ALA B O 1
ATOM 3740 N N . LEU B 1 225 ? 9.43 -19.094 -28.953 1 97.31 225 LEU B N 1
ATOM 3741 C CA . LEU B 1 225 ? 8.008 -18.781 -28.875 1 97.31 225 LEU B CA 1
ATOM 3742 C C . LEU B 1 225 ? 7.793 -17.297 -28.531 1 97.31 225 LEU B C 1
ATOM 3744 O O . LEU B 1 225 ? 8.602 -16.703 -27.828 1 97.31 225 LEU B O 1
ATOM 3748 N N . THR B 1 226 ? 6.738 -16.766 -29.078 1 95.94 226 THR B N 1
ATOM 3749 C CA . THR B 1 226 ? 6.289 -15.422 -28.766 1 95.94 226 THR B CA 1
ATOM 3750 C C . THR B 1 226 ? 4.781 -15.391 -28.531 1 95.94 226 THR B C 1
ATOM 3752 O O . THR B 1 226 ? 4.059 -16.281 -29 1 95.94 226 THR B O 1
ATOM 3755 N N . ALA B 1 227 ? 4.387 -14.562 -27.75 1 94.38 227 ALA B N 1
ATOM 3756 C CA . ALA B 1 227 ? 2.971 -14.32 -27.469 1 94.38 227 ALA B CA 1
ATOM 3757 C C . ALA B 1 227 ? 2.66 -12.828 -27.453 1 94.38 227 ALA B C 1
ATOM 3759 O O . ALA B 1 227 ? 3.49 -12.016 -27.031 1 94.38 227 ALA B O 1
ATOM 3760 N N . PRO B 1 228 ? 1.494 -12.539 -27.953 1 87.88 228 PRO B N 1
ATOM 3761 C CA . PRO B 1 228 ? 1.132 -11.117 -28.016 1 87.88 228 PRO B CA 1
ATOM 3762 C C . PRO B 1 228 ? 0.988 -10.492 -26.625 1 87.88 228 PRO B C 1
ATOM 3764 O O . PRO B 1 228 ? 0.741 -11.211 -25.641 1 87.88 228 PRO B O 1
ATOM 3767 N N . ALA B 1 229 ? 1.158 -9.062 -26.672 1 81.25 229 ALA B N 1
ATOM 3768 C CA . ALA B 1 229 ? 1.036 -8.289 -25.438 1 81.25 229 ALA B CA 1
ATOM 3769 C C . ALA B 1 229 ? -0.397 -8.312 -24.906 1 81.25 229 ALA B C 1
ATOM 3771 O O . ALA B 1 229 ? -1.35 -8.211 -25.688 1 81.25 229 ALA B O 1
ATOM 3772 N N . PRO B 1 230 ? -0.51 -8.57 -23.703 1 77.19 230 PRO B N 1
ATOM 3773 C CA . PRO B 1 230 ? -1.84 -8.664 -23.094 1 77.19 230 PRO B CA 1
ATOM 3774 C C . PRO B 1 230 ? -2.555 -7.316 -23.031 1 77.19 230 PRO B C 1
ATOM 3776 O O . PRO B 1 230 ? -1.906 -6.273 -22.906 1 77.19 230 PRO B O 1
ATOM 3779 N N . PRO B 1 231 ? -3.91 -7.352 -23.297 1 80.5 231 PRO B N 1
ATOM 3780 C CA . PRO B 1 231 ? -4.668 -6.152 -22.938 1 80.5 231 PRO B CA 1
ATOM 3781 C C . PRO B 1 231 ? -4.672 -5.887 -21.438 1 80.5 231 PRO B C 1
ATOM 3783 O O . PRO B 1 231 ? -4.414 -6.797 -20.641 1 80.5 231 PRO B O 1
ATOM 3786 N N . ALA B 1 232 ? -4.918 -4.652 -21.047 1 84.38 232 ALA B N 1
ATOM 3787 C CA . ALA B 1 232 ? -4.98 -4.301 -19.641 1 84.38 232 ALA B CA 1
ATOM 3788 C C . ALA B 1 232 ? -6.152 -5 -18.953 1 84.38 232 ALA B C 1
ATOM 3790 O O . ALA B 1 232 ? -7.309 -4.789 -19.328 1 84.38 232 ALA B O 1
ATOM 3791 N N . PRO B 1 233 ? -5.816 -5.91 -18.109 1 90.94 233 PRO B N 1
ATOM 3792 C CA . PRO B 1 233 ? -6.906 -6.645 -17.453 1 90.94 233 PRO B CA 1
ATOM 3793 C C . PRO B 1 233 ? -7.762 -5.758 -16.562 1 90.94 233 PRO B C 1
ATOM 3795 O O . PRO B 1 233 ? -7.25 -4.82 -15.938 1 90.94 233 PRO B O 1
ATOM 3798 N N . ALA B 1 234 ? -9.062 -6.047 -16.484 1 94.44 234 ALA B N 1
ATOM 3799 C CA . ALA B 1 234 ? -10.008 -5.266 -15.695 1 94.44 234 ALA B CA 1
ATOM 3800 C C . ALA B 1 234 ? -9.828 -5.543 -14.203 1 94.44 234 ALA B C 1
ATOM 3802 O O . ALA B 1 234 ? -9.594 -6.688 -13.805 1 94.44 234 ALA B O 1
ATOM 3803 N N . THR B 1 235 ? -9.977 -4.523 -13.422 1 97.19 235 THR B N 1
ATOM 3804 C CA . THR B 1 235 ? -9.812 -4.652 -11.977 1 97.19 235 THR B CA 1
ATOM 3805 C C . THR B 1 235 ? -11.164 -4.863 -11.305 1 97.19 235 THR B C 1
ATOM 3807 O O . THR B 1 235 ? -11.25 -5.535 -10.273 1 97.19 235 THR B O 1
ATOM 3810 N N . ALA B 1 236 ? -12.211 -4.355 -11.859 1 97.19 236 ALA B N 1
ATOM 3811 C CA . ALA B 1 236 ? -13.523 -4.242 -11.227 1 97.19 236 ALA B CA 1
ATOM 3812 C C . ALA B 1 236 ? -14.055 -5.613 -10.812 1 97.19 236 ALA B C 1
ATOM 3814 O O . ALA B 1 236 ? -14.531 -5.789 -9.695 1 97.19 236 ALA B O 1
ATOM 3815 N N . PRO B 1 237 ? -13.898 -6.629 -11.688 1 98.19 237 PRO B N 1
ATOM 3816 C CA . PRO B 1 237 ? -14.398 -7.941 -11.273 1 98.19 237 PRO B CA 1
ATOM 3817 C C . PRO B 1 237 ? -13.625 -8.523 -10.094 1 98.19 237 PRO B C 1
ATOM 3819 O O . PRO B 1 237 ? -14.188 -9.25 -9.273 1 98.19 237 PRO B O 1
ATOM 3822 N N . LEU B 1 238 ? -12.359 -8.219 -10 1 98.5 238 LEU B N 1
ATOM 3823 C CA . LEU B 1 238 ? -11.531 -8.703 -8.906 1 98.5 238 LEU B CA 1
ATOM 3824 C C . LEU B 1 238 ? -11.891 -8.008 -7.598 1 98.5 238 LEU B C 1
ATOM 3826 O O . LEU B 1 238 ? -11.969 -8.656 -6.547 1 98.5 238 LEU B O 1
ATOM 3830 N N . ASP B 1 239 ? -12.188 -6.695 -7.703 1 98.44 239 ASP B N 1
ATOM 3831 C CA . ASP B 1 239 ? -12.68 -5.973 -6.535 1 98.44 239 ASP B CA 1
ATOM 3832 C C . ASP B 1 239 ? -14 -6.562 -6.043 1 98.44 239 ASP B C 1
ATOM 3834 O O . ASP B 1 239 ? -14.195 -6.734 -4.836 1 98.44 239 ASP B O 1
ATOM 3838 N N . ALA B 1 240 ? -14.859 -6.828 -6.973 1 98.25 240 ALA B N 1
ATOM 3839 C CA . ALA B 1 240 ? -16.156 -7.383 -6.629 1 98.25 240 ALA B CA 1
ATOM 3840 C C . ALA B 1 240 ? -16.016 -8.734 -5.934 1 98.25 240 ALA B C 1
ATOM 3842 O O . ALA B 1 240 ? -16.703 -9.008 -4.941 1 98.25 240 ALA B O 1
ATOM 3843 N N . LEU B 1 241 ? -15.141 -9.562 -6.449 1 98.69 241 LEU B N 1
ATOM 3844 C CA . LEU B 1 241 ? -14.914 -10.867 -5.836 1 98.69 241 LEU B CA 1
ATOM 3845 C C . LEU B 1 241 ? -14.375 -10.719 -4.418 1 98.69 241 LEU B C 1
ATOM 3847 O O . LEU B 1 241 ? -14.797 -11.43 -3.508 1 98.69 241 LEU B O 1
ATOM 3851 N N . PHE B 1 242 ? -13.461 -9.812 -4.219 1 98.75 242 PHE B N 1
ATOM 3852 C CA . PHE B 1 242 ? -12.914 -9.547 -2.893 1 98.75 242 PHE B CA 1
ATOM 3853 C C . PHE B 1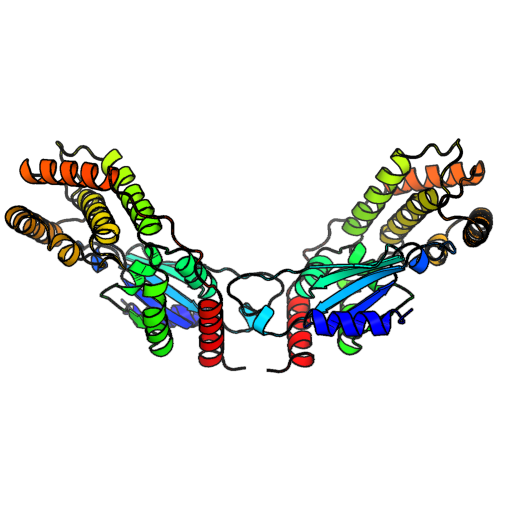 242 ? -14.016 -9.148 -1.921 1 98.75 242 PHE B C 1
ATOM 3855 O O . PHE B 1 242 ? -14.18 -9.773 -0.869 1 98.75 242 PHE B O 1
ATOM 3862 N N . ARG B 1 243 ? -14.781 -8.195 -2.305 1 98 243 ARG B N 1
ATOM 3863 C CA . ARG B 1 243 ? -15.812 -7.648 -1.423 1 98 243 ARG B CA 1
ATOM 3864 C C . ARG B 1 243 ? -16.875 -8.695 -1.121 1 98 243 ARG B C 1
ATOM 3866 O O . ARG B 1 243 ? -17.328 -8.82 0.022 1 98 243 ARG B O 1
ATOM 3873 N N . THR B 1 244 ? -17.344 -9.406 -2.137 1 97.81 244 THR B N 1
ATOM 3874 C CA . THR B 1 244 ? -18.375 -10.414 -1.934 1 97.81 244 THR B CA 1
ATOM 3875 C C . THR B 1 244 ? -17.875 -11.539 -1.034 1 97.81 244 THR B C 1
ATOM 3877 O O . THR B 1 244 ? -18.609 -12.039 -0.183 1 97.81 244 THR B O 1
ATOM 3880 N N . THR B 1 245 ? -16.625 -11.922 -1.218 1 98.69 245 THR B N 1
ATOM 3881 C CA . THR B 1 245 ? -16.047 -12.961 -0.379 1 98.69 245 THR B CA 1
ATOM 3882 C C . THR B 1 245 ? -15.914 -12.484 1.065 1 98.69 245 THR B C 1
ATOM 3884 O O . THR B 1 245 ? -16.266 -13.219 1.996 1 98.69 245 THR B O 1
ATOM 3887 N N . LEU B 1 246 ? -15.43 -11.266 1.219 1 98.25 246 LEU B N 1
ATOM 3888 C CA . LEU B 1 246 ? -15.281 -10.695 2.553 1 98.25 246 LEU B CA 1
ATOM 3889 C C . LEU B 1 246 ? -16.625 -10.656 3.279 1 98.25 246 LEU B C 1
ATOM 3891 O O . LEU B 1 246 ? -16.719 -11.062 4.438 1 98.25 246 LEU B O 1
ATOM 3895 N N . GLN B 1 247 ? -17.609 -10.195 2.582 1 96.88 247 GLN B N 1
ATOM 3896 C CA . GLN B 1 247 ? -18.938 -10.07 3.172 1 96.88 247 GLN B CA 1
ATOM 3897 C C . GLN B 1 247 ? -19.516 -11.445 3.539 1 96.88 247 GLN B C 1
ATOM 3899 O O . GLN B 1 247 ? -20.188 -11.586 4.562 1 96.88 247 GLN B O 1
ATOM 3904 N N . ARG B 1 248 ? -19.281 -12.406 2.74 1 97.81 248 ARG B N 1
ATOM 3905 C CA . ARG B 1 248 ? -19.812 -13.742 2.977 1 97.81 248 ARG B CA 1
ATOM 3906 C C . ARG B 1 248 ? -19.109 -14.414 4.152 1 97.81 248 ARG B C 1
ATOM 3908 O O . ARG B 1 248 ? -19.75 -15.039 4.996 1 97.81 248 ARG B O 1
ATOM 3915 N N . VAL B 1 249 ? -17.766 -14.32 4.223 1 97.88 249 VAL B N 1
ATOM 3916 C CA . VAL B 1 249 ? -16.953 -15.023 5.215 1 97.88 249 VAL B CA 1
ATOM 3917 C C . VAL B 1 249 ? -17.016 -14.289 6.555 1 97.88 249 VAL B C 1
ATOM 3919 O O . VAL B 1 249 ? -17.062 -14.922 7.613 1 97.88 249 VAL B O 1
ATOM 3922 N N . TYR B 1 250 ? -16.953 -12.953 6.461 1 96.06 250 TYR B N 1
ATOM 3923 C CA . TYR B 1 250 ? -17 -12.117 7.656 1 96.06 250 TYR B CA 1
ATOM 3924 C C . TYR B 1 250 ? -18.109 -11.07 7.551 1 96.06 250 TYR B C 1
ATOM 3926 O O . TYR B 1 250 ? -17.828 -9.883 7.367 1 96.06 250 TYR B O 1
ATOM 3934 N N . PRO B 1 251 ? -19.266 -11.484 7.762 1 90.19 251 PRO B N 1
ATOM 3935 C CA . PRO B 1 251 ? -20.375 -10.547 7.641 1 90.19 251 PRO B CA 1
ATOM 3936 C C . PRO B 1 251 ? -20.328 -9.438 8.688 1 90.19 251 PRO B C 1
ATOM 3938 O O . PRO B 1 251 ? -19.891 -9.664 9.82 1 90.19 251 PRO B O 1
ATOM 3941 N N . CYS B 1 252 ? -20.562 -8.156 8.25 1 77.31 252 CYS B N 1
ATOM 3942 C CA . CYS B 1 252 ? -20.609 -7.012 9.156 1 77.31 252 CYS B CA 1
ATOM 3943 C C . CYS B 1 252 ? -21.766 -7.137 10.133 1 77.31 252 CYS B C 1
ATOM 3945 O O . CYS B 1 252 ? -22.797 -7.742 9.812 1 77.31 252 CYS B O 1
#

Organism: Cardiobacterium hominis (strain ATCC 15826 / DSM 8339 / NCTC 10426 / 6573) (NCBI:txid638300)

InterPro domains:
  IPR018775 RNA repair pathway DNA polymerase beta [PF10127] (3-243)
  IPR018775 RNA repair pathway DNA polymerase beta [PTHR34817] (10-199)